Protein 6FMG (pdb70)

Secondary structure (DSSP, 8-state):
---EEEEEEEETTHHHHHHHHHHHHH---SSEEEEEE-TT--HHHHHHHHHHHHHTS-TT-EEEEEESSTTSHHHHHHHHHHHH-TTS-EEEE-S--HHHHHHHHHHHHH-TT--HHHHHHHHHHHHHHT--EESGGG--/---EEEEEEEETTHHHHHHHHHHHHT---SSEEEEEE-TT--TTHHHHHHHHHHTTS-TT-EEEEEES-SSHHHHHHHHHHHHH-TTS-EEEE-S--HHHHHHHHHHHHH-TT--HHHHHHHHHHHHHHT--EESGGG--/---EEEEEEEETTHHHHHHHHHHHHH-S-SSEEEEEE-TT--HHHHHHHHHHHHHHS-TT-EEEEEES-SSHHHHHHHHHHHHH-TTS-EEEE-S--HHHHHHHHHHHHH-TT--HHHHHHHHHHHHHHT--EESGGG--/---EEEEEEEEBTHHHHHHHHHHHHT---SSEEEEEE-TT--HHHHHHHHHHHHHTS-TT-EEEEEES-SSHHHHHHHHHHHHT-TTS-EEEEES--HHHHHHHHHHHHHHGGG-HHHHHHHHHHHHHHT--EESGGG--

Solvent-accessible surface area: 22345 Å² total; per-residue (Å²): 245,26,28,8,0,0,0,0,0,0,14,0,76,0,0,40,4,0,60,42,0,0,53,62,14,0,20,180,38,116,59,20,59,55,2,19,21,41,95,136,50,25,77,110,72,1,50,48,64,2,52,106,4,10,78,60,12,85,87,140,4,50,0,2,1,0,0,0,36,80,68,10,40,0,12,70,24,1,31,94,1,44,55,88,45,117,110,53,41,10,0,0,0,0,0,0,0,0,0,0,0,0,6,1,4,0,27,26,31,16,20,21,71,8,19,0,108,147,4,0,63,53,0,1,111,24,0,52,65,4,2,53,0,33,24,90,148,46,32,172,231,19,28,5,0,0,0,0,0,0,26,0,62,0,0,40,5,0,58,42,0,0,35,56,64,60,29,157,47,155,71,22,60,52,4,27,48,58,93,154,57,34,140,97,66,7,50,48,67,2,54,109,3,19,83,61,16,72,88,102,3,40,0,2,1,0,0,0,3,26,6,22,42,1,13,76,40,1,31,103,3,39,58,85,61,114,178,61,105,14,0,0,0,0,0,0,0,0,16,0,0,44,28,2,3,34,29,33,123,159,61,66,79,11,16,0,100,156,5,0,55,59,0,1,116,64,0,57,68,14,4,81,0,41,41,124,134,29,52,130,221,21,30,6,0,0,1,0,0,0,20,0,78,0,0,47,6,0,55,54,0,1,44,63,25,8,33,182,33,141,65,26,88,34,5,29,24,54,103,143,40,33,64,110,93,0,44,41,80,2,46,100,7,10,76,85,17,87,85,140,2,39,0,2,1,0,0,0,22,88,66,25,26,1,17,79,24,1,34,101,2,33,56,88,52,119,111,52,121,14,0,0,0,0,0,0,0,1,1,0,0,1,11,1,3,1,23,30,23,14,19,22,50,6,16,2,60,137,4,0,60,64,0,1,116,34,0,63,70,5,1,57,1,33,30,110,145,20,48,139,172,35,31,2,0,0,1,0,0,0,16,0,78,0,0,41,5,0,57,46,0,0,31,64,68,62,27,145,54,124,49,22,59,55,4,21,23,58,96,139,40,24,72,104,73,0,51,45,65,2,50,101,3,14,82,64,12,75,82,102,0,44,0,1,1,0,0,0,0,12,6,29,27,1,12,81,22,2,31,94,2,44,56,89,53,118,113,52,115,8,0,0,0,0,0,0,0,0,14,0,0,40,27,0,4,40,20,26,133,150,68,23,99,43,10,0,67,150,5,0,62,56,0,19,115,64,0,56,63,13,3,84,1,46,25,128,129,22,52,135

Nearest PDB structures (foldseek):
  6fmg-assembly2_C  TM=9.860E-01  e=4.232E-26  Streptococcus pneumoniae
  2jzo-assembly1_A  TM=9.389E-01  e=7.891E-11  Escherichia coli
  2jzn-assembly1_B  TM=9.389E-01  e=7.891E-11  Escherichia coli
  3ipr-assembly1_A  TM=9.251E-01  e=2.396E-09  Enterococcus faecalis
  3lfh-assembly1_B  TM=9.115E-01  e=9.119E-10  Caldanaerobacter subterraneus subsp. tengcongensis MB4

Sequence (560 aa):
MGSIGIIIASHGEFAAGIHQSGSMIFGEQEKVQVVTFMPNEGPDDLYAKFNNAVAAFDAEDEVLVLADLWSGSPFNQASRVMGENPERKFAIITGLNLPMLIQAYTERLMDAAAGVEKVAANIIKEAKDGIKALPEELNPMGSIGIIIASHGEFAAGIHQSGSMIFGEQEKVQVVTFMPNEGPDDLYAKFNNAVAAFDAEDEVLVLADLWSGSPFNQASRVMGENPERKFAIITGLNLPMLIQAYTERLMDAAAGVEKVAANIIKEAKDGIKALPEELNPMGSIGIIIASHGEFAAGIHQSGSMIFGEQEKVQVVTFMPNEGPDDLYAKFNNAVAAFDAEDEVLVLADLWSGSPFNQASRVMGENPERKFAIITGLNLPMLIQAYTERLMDAAAGVEKVAANIIKEAKDGIKALPEELNPMGSIGIIIASHGEFAAGIHQSGSMIFGEQEKVQVVTFMPNEGPDDLYAKFNNAVAAFDAEDEVLVLADLWSGSPFNQASRVMGENPERKFAIITGLNLPMLIQAYTERLMDAAAGVEKVAANIIKEAKDGIKALPEELNP

Radius of gyration: 25.18 Å; Cα contacts (8 Å, |Δi|>4): 1186; chains: 4; bounding box: 66×46×76 Å

Foldseek 3Di:
DAFEAEEEEEEACVSVVLVVVCCVPPNDDPRYHYQYDYPPDDLVVRLVSVVVSVVVGDPQYAYEYEYADPPDSNNVSLVVVCVVCVVHHYDYDYNDDNQLVVQVRVVCVVDRVQHPVRSVVVSVVRSVVVDADPVNVVDD/DAFEAEEEEEEPCVSVVLVVVCCVPPNDDPRYHYQYDYDDDDDCVRLVSVVVSVVSGDPQYAYEYEYAACDDDNNVSLVVVCVVCVVHHYDYDYNDDNQLVVQVRVVCVVPRPDHCVVSVVVSVVRSVVVDADPPRVVDD/DAFEAEEEEEEPCVSVVLVVVVCVPVNDDPRYHYQYDYDVDDLVVSLVVLVVSVVVGDPQYAYEYEYADPDDSNNVSLVVVCVVCVVHHYDYHYNDDNQLVVQVVVVCVVDRPDHCVRSVVVSVVSSVVVDADPPNVVGD/DDAEAEEEEEEACVSVVLVVVCCVVPNDDPRYHYQYDYPVDDLVVSLVSLVVSVVVDDPQHAYEYEYAACDDRRNVSNVVVCVVCVVHHYDYHYNDDNQLVVQVRVCRVVPRVVDPVVSVVVSVVRSVVPDADPPRVVDD

B-factor: mean 32.13, std 11.95, range [14.44, 135.3]

Structure (mmCIF, N/CA/C/O backbone):
data_6FMG
#
_entry.id   6FMG
#
_cell.length_a   138.528
_cell.length_b   138.528
_cell.length_c   69.767
_cell.angle_alpha   90.000
_cell.angle_beta   90.000
_cell.angle_gamma   120.000
#
_symmetry.space_group_name_H-M   'P 63'
#
loop_
_entity.id
_entity.type
_entity.pdbx_description
1 polymer 'PTS system mannose-specific transporter subunit IIAB'
2 water water
#
loop_
_atom_site.group_PDB
_atom_site.id
_atom_site.type_symbol
_atom_site.label_atom_id
_atom_site.label_alt_id
_atom_site.label_comp_id
_atom_site.label_asym_id
_atom_site.label_entity_id
_atom_site.label_seq_id
_atom_site.pdbx_PDB_ins_code
_atom_site.Cartn_x
_atom_site.Cartn_y
_atom_site.Cartn_z
_atom_site.occupancy
_atom_site.B_iso_or_equiv
_atom_site.auth_seq_id
_atom_site.auth_comp_id
_atom_site.auth_asym_id
_atom_site.auth_atom_id
_atom_site.pdbx_PDB_model_num
ATOM 1 N N . MET A 1 1 ? 127.871 182.423 -17.683 1.00 67.53 0 MET A N 1
ATOM 2 C CA . MET A 1 1 ? 129.002 183.237 -17.136 1.00 65.73 0 MET A CA 1
ATOM 3 C C . MET A 1 1 ? 129.593 182.580 -15.877 1.00 60.22 0 MET A C 1
ATOM 4 O O . MET A 1 1 ? 129.052 181.603 -15.347 1.00 57.20 0 MET A O 1
ATOM 20 N N . GLY A 1 2 ? 130.712 183.118 -15.405 1.00 55.90 1 GLY A N 1
ATOM 21 C CA . GLY A 1 2 ? 131.340 182.589 -14.216 1.00 49.79 1 GLY A CA 1
ATOM 22 C C . GLY A 1 2 ? 130.795 183.224 -12.944 1.00 41.41 1 GLY A C 1
ATOM 23 O O . GLY A 1 2 ? 130.221 184.314 -12.975 1.00 40.79 1 GLY A O 1
ATOM 27 N N . SER A 1 3 ? 130.974 182.506 -11.829 1.00 41.17 2 SER A N 1
ATOM 28 C CA . SER A 1 3 ? 130.686 183.009 -10.485 1.00 34.30 2 SER A CA 1
ATOM 29 C C . SER A 1 3 ? 131.901 182.719 -9.591 1.00 30.60 2 SER A C 1
ATOM 30 O O . SER A 1 3 ? 132.931 182.205 -10.052 1.00 31.08 2 SER A O 1
ATOM 38 N N . ILE A 1 4 ? 131.801 183.059 -8.304 1.00 27.40 3 ILE A N 1
ATOM 39 C CA . ILE A 1 4 ? 132.935 182.918 -7.379 1.00 26.54 3 ILE A CA 1
ATOM 40 C C . ILE A 1 4 ? 132.897 181.552 -6.697 1.00 27.68 3 ILE A C 1
ATOM 41 O O . ILE A 1 4 ? 131.911 181.197 -6.039 1.00 25.06 3 ILE A O 1
ATOM 57 N N . GLY A 1 5 ? 133.983 180.786 -6.833 1.00 23.01 4 GLY A N 1
ATOM 58 C CA . GLY A 1 5 ? 134.206 179.620 -5.983 1.00 23.09 4 GLY A CA 1
ATOM 59 C C . GLY A 1 5 ? 135.051 180.004 -4.774 1.00 22.63 4 GLY A C 1
ATOM 60 O O . GLY A 1 5 ? 136.065 180.691 -4.914 1.00 22.45 4 GLY A O 1
ATOM 64 N N . ILE A 1 6 ? 134.614 179.579 -3.583 1.00 21.50 5 ILE A N 1
ATOM 65 C CA . ILE A 1 6 ? 135.268 179.922 -2.303 1.00 22.54 5 ILE A CA 1
ATOM 66 C C . ILE A 1 6 ? 136.092 178.729 -1.821 1.00 22.38 5 ILE A C 1
ATOM 67 O O . ILE A 1 6 ? 135.590 177.605 -1.748 1.00 23.06 5 ILE A O 1
ATOM 83 N N . ILE A 1 7 ? 137.353 178.970 -1.453 1.00 22.13 6 ILE A N 1
ATOM 84 C CA . ILE A 1 7 ? 138.165 177.979 -0.747 1.00 21.75 6 ILE A CA 1
ATOM 85 C C . ILE A 1 7 ? 138.426 178.490 0.667 1.00 21.71 6 ILE A C 1
ATOM 86 O O . ILE A 1 7 ? 139.012 179.569 0.843 1.00 22.94 6 ILE A O 1
ATOM 102 N N . ILE A 1 8 ? 137.992 177.716 1.659 1.00 21.45 7 ILE A N 1
ATOM 103 C CA . ILE A 1 8 ? 138.280 177.979 3.074 1.00 23.57 7 ILE A CA 1
ATOM 104 C C . ILE A 1 8 ? 139.509 177.163 3.461 1.00 20.80 7 ILE A C 1
ATOM 105 O O . ILE A 1 8 ? 139.486 175.932 3.360 1.00 21.81 7 ILE A O 1
ATOM 121 N N . ALA A 1 9 ? 140.556 177.830 3.983 1.00 23.48 8 ALA A N 1
ATOM 122 C CA . ALA A 1 9 ? 141.864 177.188 4.164 1.00 24.31 8 ALA A CA 1
ATOM 123 C C . ALA A 1 9 ? 142.466 177.502 5.527 1.00 21.80 8 ALA A C 1
ATOM 124 O O . ALA A 1 9 ? 142.500 178.667 5.947 1.00 23.83 8 ALA A O 1
ATOM 131 N N . SER A 1 10 ? 143.004 176.470 6.185 1.00 22.37 9 SER A N 1
ATOM 132 C CA . SER A 1 10 ? 143.535 176.640 7.533 1.00 23.36 9 SER A CA 1
ATOM 133 C C . SER A 1 10 ? 144.577 175.573 7.885 1.00 25.60 9 SER A C 1
ATOM 134 O O . SER A 1 10 ? 144.580 174.462 7.348 1.00 23.02 9 SER A O 1
ATOM 142 N N . HIS A 1 11 ? 145.395 175.918 8.877 1.00 25.54 10 HIS A N 1
ATOM 143 C CA . HIS A 1 11 ? 146.058 174.914 9.703 1.00 27.69 10 HIS A CA 1
ATOM 144 C C . HIS A 1 11 ? 145.014 174.122 10.472 1.00 25.24 10 HIS A C 1
ATOM 145 O O . HIS A 1 11 ? 144.120 174.703 11.095 1.00 26.71 10 HIS A O 1
ATOM 159 N N . GLY A 1 12 ? 145.135 172.796 10.454 1.00 30.58 11 GLY A N 1
ATOM 160 C CA . GLY A 1 12 ? 144.228 171.982 11.230 1.00 30.91 11 GLY A CA 1
ATOM 161 C C . GLY A 1 12 ? 142.780 172.066 10.746 1.00 26.58 11 GLY A C 1
ATOM 162 O O . GLY A 1 12 ? 142.485 172.507 9.637 1.00 26.68 11 GLY A O 1
ATOM 166 N N . GLU A 1 13 ? 141.870 171.661 11.618 1.00 27.86 12 GLU A N 1
ATOM 167 C CA . GLU A 1 13 ? 140.472 171.474 11.232 1.00 30.00 12 GLU A CA 1
ATOM 168 C C . GLU A 1 13 ? 139.633 172.753 11.312 1.00 28.49 12 GLU A C 1
ATOM 169 O O . GLU A 1 13 ? 138.427 172.686 11.058 1.00 27.99 12 GLU A O 1
ATOM 181 N N . PHE A 1 14 ? 140.226 173.885 11.697 1.00 24.94 13 PHE A N 1
ATOM 182 C CA . PHE A 1 14 ? 139.539 175.183 11.718 1.00 23.12 13 PHE A CA 1
ATOM 183 C C . PHE A 1 14 ? 138.626 175.335 10.494 1.00 22.79 13 PHE A C 1
ATOM 184 O O . PHE A 1 14 ? 137.416 175.550 10.646 1.00 23.70 13 PHE A O 1
ATOM 201 N N . ALA A 1 15 ? 139.162 175.133 9.279 1.00 19.78 14 ALA A N 1
ATOM 202 C CA . ALA A 1 15 ? 138.400 175.432 8.064 1.00 21.81 14 ALA A CA 1
ATOM 203 C C . ALA A 1 15 ? 137.157 174.559 7.942 1.00 25.94 14 ALA A C 1
ATOM 204 O O . ALA A 1 15 ? 136.107 175.037 7.508 1.00 21.91 14 ALA A O 1
ATOM 211 N N . ALA A 1 16 ? 137.245 173.284 8.333 1.00 25.19 15 ALA A N 1
ATOM 212 C CA . ALA A 1 16 ? 136.072 172.413 8.291 1.00 24.66 15 ALA A CA 1
ATOM 213 C C . ALA A 1 16 ? 135.047 172.822 9.346 1.00 25.42 15 ALA A C 1
ATOM 214 O O . ALA A 1 16 ? 133.828 172.770 9.113 1.00 23.68 15 ALA A O 1
ATOM 221 N N . GLY A 1 17 ? 135.524 173.234 10.514 1.00 22.36 16 GLY A N 1
ATOM 222 C CA . GLY A 1 17 ? 134.620 173.631 11.577 1.00 25.33 16 GLY A CA 1
ATOM 223 C C . GLY A 1 17 ? 133.846 174.902 11.262 1.00 25.57 16 GLY A C 1
ATOM 224 O O . GLY A 1 17 ? 132.647 174.988 11.540 1.00 24.68 16 GLY A O 1
ATOM 228 N N . ILE A 1 18 ? 134.507 175.910 10.690 1.00 23.32 17 ILE A N 1
ATOM 229 C CA . ILE A 1 18 ? 133.778 177.150 10.378 1.00 22.70 17 ILE A CA 1
ATOM 230 C C . ILE A 1 18 ? 132.897 176.961 9.157 1.00 20.91 17 ILE A C 1
ATOM 231 O O . ILE A 1 18 ? 131.865 177.635 9.011 1.00 20.34 17 ILE A O 1
ATOM 247 N N . HIS A 1 19 ? 133.252 176.031 8.273 1.00 21.27 18 HIS A N 1
ATOM 248 C CA . HIS A 1 19 ? 132.311 175.636 7.233 1.00 22.97 18 HIS A CA 1
ATOM 249 C C . HIS A 1 19 ? 131.014 175.112 7.847 1.00 23.63 18 HIS A C 1
ATOM 250 O O . HIS A 1 19 ? 129.915 175.431 7.367 1.00 23.62 18 HIS A O 1
ATOM 264 N N . GLN A 1 20 ? 131.119 174.324 8.924 1.00 24.68 19 GLN A N 1
ATOM 265 C CA . GLN A 1 20 ? 129.914 173.846 9.599 1.00 27.15 19 GLN A CA 1
ATOM 266 C C . GLN A 1 20 ? 129.145 174.991 10.239 1.00 27.33 19 GLN A C 1
ATOM 267 O O . GLN A 1 20 ? 127.910 175.010 10.178 1.00 25.31 19 GLN A O 1
ATOM 281 N N . SER A 1 21 ? 129.840 175.928 10.900 1.00 21.58 20 SER A N 1
ATOM 282 C CA . SER A 1 21 ? 129.183 177.118 11.434 1.00 20.07 20 SER A CA 1
ATOM 283 C C . SER A 1 21 ? 128.375 177.823 10.349 1.00 25.27 20 SER A C 1
ATOM 284 O O . SER A 1 21 ? 127.239 178.253 10.573 1.00 21.62 20 SER A O 1
ATOM 292 N N . GLY A 1 22 ? 128.990 178.017 9.186 1.00 19.46 21 GLY A N 1
ATOM 293 C CA . GLY A 1 22 ? 128.305 178.654 8.078 1.00 22.85 21 GLY A CA 1
ATOM 294 C C . GLY A 1 22 ? 127.058 177.907 7.637 1.00 23.89 21 GLY A C 1
ATOM 295 O O . GLY A 1 22 ? 126.051 178.525 7.281 1.00 22.21 21 GLY A O 1
ATOM 299 N N . SER A 1 23 ? 127.102 176.573 7.634 1.00 22.01 22 SER A N 1
ATOM 300 C CA . SER A 1 23 ? 125.926 175.830 7.176 1.00 22.89 22 SER A CA 1
ATOM 301 C C . SER A 1 23 ? 124.772 175.896 8.194 1.00 26.01 22 SER A C 1
ATOM 302 O O . SER A 1 23 ? 123.601 175.813 7.806 1.00 25.47 22 SER A O 1
ATOM 310 N N . MET A 1 24 ? 125.076 176.090 9.476 1.00 24.15 23 MET A N 1
ATOM 311 C CA . MET A 1 24 ? 124.047 176.247 10.511 1.00 27.68 23 MET A CA 1
ATOM 312 C C . MET A 1 24 ? 123.320 177.590 10.413 1.00 34.79 23 MET A C 1
ATOM 313 O O . MET A 1 24 ? 122.188 177.708 10.904 1.00 31.51 23 MET A O 1
ATOM 327 N N . ILE A 1 25 ? 123.955 178.592 9.809 1.00 26.86 24 ILE A N 1
ATOM 328 C CA . ILE A 1 25 ? 123.419 179.946 9.740 1.00 27.87 24 ILE A CA 1
ATOM 329 C C . ILE A 1 25 ? 122.982 180.338 8.335 1.00 31.38 24 ILE A C 1
ATOM 330 O O . ILE A 1 25 ? 122.143 181.230 8.193 1.00 36.62 24 ILE A O 1
ATOM 346 N N . PHE A 1 26 ? 123.555 179.731 7.294 1.00 27.38 25 PHE A N 1
ATOM 347 C CA . PHE A 1 26 ? 123.390 180.163 5.911 1.00 31.19 25 PHE A CA 1
ATOM 348 C C . PHE A 1 26 ? 123.078 178.992 4.988 1.00 29.63 25 PHE A C 1
ATOM 349 O O . PHE A 1 26 ? 123.251 179.101 3.771 1.00 33.39 25 PHE A O 1
ATOM 366 N N . GLY A 1 27 ? 122.675 177.856 5.535 1.00 28.46 26 GLY A N 1
ATOM 367 C CA . GLY A 1 27 ? 122.280 176.762 4.686 1.00 26.22 26 GLY A CA 1
ATOM 368 C C . GLY A 1 27 ? 123.418 176.164 3.869 1.00 31.38 26 GLY A C 1
ATOM 369 O O . GLY A 1 27 ? 124.604 176.405 4.103 1.00 31.24 26 GLY A O 1
ATOM 373 N N . GLU A 1 28 ? 123.033 175.363 2.883 1.00 28.31 27 GLU A N 1
ATOM 374 C CA . GLU A 1 28 ? 124.001 174.764 1.969 1.00 31.88 27 GLU A CA 1
ATOM 375 C C . GLU A 1 28 ? 124.449 175.776 0.918 1.00 30.38 27 GLU A C 1
ATOM 376 O O . GLU A 1 28 ? 123.625 176.452 0.289 1.00 29.25 27 GLU A O 1
ATOM 388 N N . GLN A 1 29 ? 125.761 175.874 0.721 1.00 24.22 28 GLN A N 1
ATOM 389 C CA . GLN A 1 29 ? 126.353 176.818 -0.212 1.00 26.30 28 GLN A CA 1
ATOM 390 C C . GLN A 1 29 ? 127.075 176.035 -1.293 1.00 24.85 28 GLN A C 1
ATOM 391 O O . GLN A 1 29 ? 127.857 175.126 -0.987 1.00 24.66 28 GLN A O 1
ATOM 405 N N . GLU A 1 30 ? 126.790 176.376 -2.549 1.00 22.03 29 GLU A N 1
ATOM 406 C CA . GLU A 1 30 ? 127.438 175.759 -3.699 1.00 26.61 29 GLU A CA 1
ATOM 407 C C . GLU A 1 30 ? 128.854 176.326 -3.886 1.00 26.53 29 GLU A C 1
ATOM 408 O O . GLU A 1 30 ? 129.162 177.453 -3.484 1.00 26.10 29 GLU A O 1
ATOM 420 N N . LYS A 1 31 ? 129.710 175.546 -4.552 1.00 24.67 30 LYS A N 1
ATOM 421 C CA . LYS A 1 31 ? 131.050 176.011 -4.947 1.00 27.93 30 LYS A CA 1
ATOM 422 C C . LYS A 1 31 ? 131.828 176.551 -3.737 1.00 22.41 30 LYS A C 1
ATOM 423 O O . LYS A 1 31 ? 132.358 177.661 -3.743 1.00 23.55 30 LYS A O 1
ATOM 442 N N . VAL A 1 32 ? 131.901 175.731 -2.702 1.00 21.09 31 VAL A N 1
ATOM 443 C CA . VAL A 1 32 ? 132.738 175.988 -1.524 1.00 23.47 31 VAL A CA 1
ATOM 444 C C . VAL A 1 32 ? 133.567 174.735 -1.271 1.00 29.05 31 VAL A C 1
ATOM 445 O O . VAL A 1 32 ? 133.003 173.646 -1.109 1.00 26.88 31 VAL A O 1
ATOM 458 N N . GLN A 1 33 ? 134.897 174.893 -1.245 1.00 25.70 32 GLN A N 1
ATOM 459 C CA . GLN A 1 33 ? 135.850 173.820 -0.969 1.00 27.82 32 GLN A CA 1
ATOM 460 C C . GLN A 1 33 ? 136.573 174.089 0.343 1.00 23.82 32 GLN A C 1
ATOM 461 O O . GLN A 1 33 ? 136.854 175.242 0.671 1.00 26.39 32 GLN A O 1
ATOM 475 N N . VAL A 1 34 ? 136.877 173.024 1.086 1.00 26.19 33 VAL A N 1
ATOM 476 C CA . VAL A 1 34 ? 137.591 173.111 2.358 1.00 25.56 33 VAL A CA 1
ATOM 477 C C . VAL A 1 34 ? 138.987 172.510 2.191 1.00 29.25 33 VAL A C 1
ATOM 478 O O . VAL A 1 34 ? 139.133 171.395 1.674 1.00 26.31 33 VAL A O 1
ATOM 491 N N . VAL A 1 35 ? 140.006 173.248 2.633 1.00 26.10 34 VAL A N 1
ATOM 492 C CA . VAL A 1 35 ? 141.408 172.815 2.594 1.00 26.86 34 VAL A CA 1
ATOM 493 C C . VAL A 1 35 ? 141.947 172.913 4.018 1.00 27.90 34 VAL A C 1
ATOM 494 O O . VAL A 1 35 ? 142.070 174.014 4.579 1.00 23.68 34 VAL A O 1
ATOM 507 N N . THR A 1 36 ? 142.241 171.764 4.613 1.00 25.00 35 THR A N 1
ATOM 508 C CA . THR A 1 36 ? 142.876 171.696 5.920 1.00 25.34 35 THR A CA 1
ATOM 509 C C . THR A 1 36 ? 144.317 171.217 5.772 1.00 28.25 35 THR A C 1
ATOM 510 O O . THR A 1 36 ? 144.659 170.491 4.836 1.00 32.97 35 THR A O 1
ATOM 521 N N . PHE A 1 37 ? 145.159 171.644 6.706 1.00 32.37 36 PHE A N 1
ATOM 522 C CA . PHE A 1 37 ? 146.587 171.330 6.692 1.00 36.21 36 PHE A CA 1
ATOM 523 C C . PHE A 1 37 ? 146.893 170.712 8.052 1.00 32.52 36 PHE A C 1
ATOM 524 O O . PHE A 1 37 ? 146.968 171.416 9.068 1.00 31.93 36 PHE A O 1
ATOM 541 N N . MET A 1 38 ? 147.049 169.402 8.072 1.00 37.21 37 MET A N 1
ATOM 542 C CA . MET A 1 38 ? 147.063 168.643 9.315 1.00 38.18 37 MET A CA 1
ATOM 543 C C . MET A 1 38 ? 148.493 168.392 9.804 1.00 46.29 37 MET A C 1
ATOM 544 O O . MET A 1 38 ? 149.454 168.464 9.027 1.00 44.68 37 MET A O 1
ATOM 558 N N . PRO A 1 39 ? 148.672 168.101 11.099 1.00 46.93 38 PRO A N 1
ATOM 559 C CA . PRO A 1 39 ? 150.040 167.916 11.628 1.00 50.39 38 PRO A CA 1
ATOM 560 C C . PRO A 1 39 ? 150.899 166.929 10.848 1.00 52.54 38 PRO A C 1
ATOM 561 O O . PRO A 1 39 ? 152.130 167.083 10.847 1.00 53.75 38 PRO A O 1
ATOM 572 N N . ASN A 1 40 ? 150.310 165.927 10.185 1.00 50.99 39 ASN A N 1
ATOM 573 C CA . ASN A 1 40 ? 151.106 164.932 9.461 1.00 55.12 39 ASN A CA 1
ATOM 574 C C . ASN A 1 40 ? 151.021 165.097 7.945 1.00 60.88 39 ASN A C 1
ATOM 575 O O . ASN A 1 40 ? 150.817 164.114 7.217 1.00 59.18 39 ASN A O 1
ATOM 586 N N . GLU A 1 41 ? 151.212 166.328 7.463 1.00 54.58 40 GLU A N 1
ATOM 587 C CA . GLU A 1 41 ? 151.175 166.646 6.043 1.00 46.52 40 GLU A CA 1
ATOM 588 C C . GLU A 1 41 ? 152.253 167.678 5.753 1.00 43.95 40 GLU A C 1
ATOM 589 O O . GLU A 1 41 ? 152.642 168.455 6.628 1.00 48.91 40 GLU A O 1
ATOM 601 N N . GLY A 1 42 ? 152.709 167.702 4.499 1.00 45.58 41 GLY A N 1
ATOM 602 C CA . GLY A 1 42 ? 153.693 168.666 4.068 1.00 44.22 41 GLY A CA 1
ATOM 603 C C . GLY A 1 42 ? 153.199 169.574 2.961 1.00 45.29 41 GLY A C 1
ATOM 604 O O . GLY A 1 42 ? 152.069 169.440 2.467 1.00 38.24 41 GLY A O 1
ATOM 608 N N . PRO A 1 43 ? 154.059 170.521 2.550 1.00 42.48 42 PRO A N 1
ATOM 609 C CA . PRO A 1 43 ? 153.648 171.543 1.560 1.00 44.35 42 PRO A CA 1
ATOM 610 C C . PRO A 1 43 ? 153.192 170.986 0.223 1.00 42.14 42 PRO A C 1
ATOM 611 O O . PRO A 1 43 ? 152.363 171.614 -0.453 1.00 36.50 42 PRO A O 1
ATOM 622 N N . ASP A 1 44 ? 153.744 169.852 -0.208 1.00 45.11 43 ASP A N 1
ATOM 623 C CA . ASP A 1 44 ? 153.368 169.297 -1.501 1.00 42.09 43 ASP A CA 1
ATOM 624 C C . ASP A 1 44 ? 151.982 168.667 -1.440 1.00 38.58 43 ASP A C 1
ATOM 625 O O . ASP A 1 44 ? 151.213 168.775 -2.399 1.00 40.98 43 ASP A O 1
ATOM 634 N N . ASP A 1 45 ? 151.660 168.004 -0.326 1.00 36.89 44 ASP A N 1
ATOM 635 C CA . ASP A 1 45 ? 150.290 167.577 -0.058 1.00 41.08 44 ASP A CA 1
ATOM 636 C C . ASP A 1 45 ? 149.334 168.758 -0.134 1.00 42.95 44 ASP A C 1
ATOM 637 O O . ASP A 1 45 ? 148.259 168.667 -0.734 1.00 36.10 44 ASP A O 1
ATOM 646 N N . LEU A 1 46 ? 149.714 169.871 0.494 1.00 38.66 45 LEU A N 1
ATOM 647 C CA . LEU A 1 46 ? 148.850 171.046 0.568 1.00 35.83 45 LEU A CA 1
ATOM 648 C C . LEU A 1 46 ? 148.624 171.648 -0.807 1.00 35.31 45 LEU A C 1
ATOM 649 O O . LEU A 1 46 ? 147.491 171.990 -1.170 1.00 31.81 45 LEU A O 1
ATOM 665 N N . TYR A 1 47 ? 149.707 171.798 -1.581 1.00 32.79 46 TYR A N 1
ATOM 666 C CA . TYR A 1 47 ? 149.636 172.276 -2.956 1.00 31.15 46 TYR A CA 1
ATOM 667 C C . TYR A 1 47 ? 148.656 171.456 -3.784 1.00 32.44 46 TYR A C 1
ATOM 668 O O . TYR A 1 47 ? 147.907 172.010 -4.600 1.00 31.99 46 TYR A O 1
ATOM 686 N N . ALA A 1 48 ? 148.652 170.133 -3.592 1.00 36.67 47 ALA A N 1
ATOM 687 C CA . ALA A 1 48 ? 147.722 169.279 -4.332 1.00 38.77 47 ALA A CA 1
ATOM 688 C C . ALA A 1 48 ? 146.278 169.529 -3.901 1.00 34.72 47 ALA A C 1
ATOM 689 O O . ALA A 1 48 ? 145.365 169.507 -4.734 1.00 36.14 47 ALA A O 1
ATOM 696 N N . LYS A 1 49 ? 146.052 169.740 -2.603 1.00 36.01 48 LYS A N 1
ATOM 697 C CA . LYS A 1 49 ? 144.701 170.042 -2.134 1.00 33.19 48 LYS A CA 1
ATOM 698 C C . LYS A 1 49 ? 144.173 171.314 -2.783 1.00 31.49 48 LYS A C 1
ATOM 699 O O . LYS A 1 49 ? 142.999 171.372 -3.158 1.00 32.94 48 LYS A O 1
ATOM 718 N N . PHE A 1 50 ? 145.022 172.350 -2.922 1.00 29.01 49 PHE A N 1
ATOM 719 C CA . PHE A 1 50 ? 144.579 173.590 -3.564 1.00 27.43 49 PHE A CA 1
ATOM 720 C C . PHE A 1 50 ? 144.287 173.380 -5.047 1.00 35.20 49 PHE A C 1
ATOM 721 O O . PHE A 1 50 ? 143.297 173.906 -5.578 1.00 30.18 49 PHE A O 1
ATOM 738 N N . ASN A 1 51 ? 145.128 172.614 -5.742 1.00 32.83 50 ASN A N 1
ATOM 739 C CA . ASN A 1 51 ? 144.877 172.370 -7.154 1.00 32.47 50 ASN A CA 1
ATOM 740 C C . ASN A 1 51 ? 143.595 171.562 -7.347 1.00 27.11 50 ASN A C 1
ATOM 741 O O . ASN A 1 51 ? 142.809 171.843 -8.254 1.00 31.77 50 ASN A O 1
ATOM 752 N N . ASN A 1 52 ? 143.350 170.583 -6.482 1.00 31.08 51 ASN A N 1
ATOM 753 C CA . ASN A 1 52 ? 142.118 169.807 -6.574 1.00 34.36 51 ASN A CA 1
ATOM 754 C C . ASN A 1 52 ? 140.900 170.674 -6.260 1.00 35.87 51 ASN A C 1
ATOM 755 O O . ASN A 1 52 ? 139.862 170.567 -6.924 1.00 32.30 51 ASN A O 1
ATOM 766 N N . ALA A 1 53 ? 141.006 171.540 -5.253 1.00 32.31 52 ALA A N 1
ATOM 767 C CA . ALA A 1 53 ? 139.881 172.410 -4.927 1.00 31.54 52 ALA A CA 1
ATOM 768 C C . ALA A 1 53 ? 139.544 173.324 -6.097 1.00 29.52 52 ALA A C 1
ATOM 769 O O . ALA A 1 53 ? 138.367 173.495 -6.441 1.00 31.07 52 ALA A O 1
ATOM 776 N N . VAL A 1 54 ? 140.562 173.909 -6.740 1.00 30.70 53 VAL A N 1
ATOM 777 C CA . VAL A 1 54 ? 140.313 174.779 -7.888 1.00 29.23 53 VAL A CA 1
ATOM 778 C C . VAL A 1 54 ? 139.695 173.994 -9.036 1.00 33.44 53 VAL A C 1
ATOM 779 O O . VAL A 1 54 ? 138.881 174.537 -9.790 1.00 32.05 53 VAL A O 1
ATOM 792 N N . ALA A 1 55 ? 140.071 172.721 -9.194 1.00 34.42 54 ALA A N 1
ATOM 793 C CA . ALA A 1 55 ? 139.533 171.900 -10.278 1.00 36.45 54 ALA A CA 1
ATOM 794 C C . ALA A 1 55 ? 138.066 171.542 -10.058 1.00 38.59 54 ALA A C 1
ATOM 795 O O . ALA A 1 55 ? 137.383 171.145 -11.012 1.00 41.98 54 ALA A O 1
ATOM 802 N N . ALA A 1 56 ? 137.574 171.658 -8.824 1.00 36.30 55 ALA A N 1
ATOM 803 C CA . ALA A 1 56 ? 136.166 171.395 -8.563 1.00 37.04 55 ALA A CA 1
ATOM 804 C C . ALA A 1 56 ? 135.258 172.498 -9.095 1.00 35.69 55 ALA A C 1
ATOM 805 O O . ALA A 1 56 ? 134.053 172.270 -9.223 1.00 38.69 55 ALA A O 1
ATOM 812 N N . PHE A 1 57 ? 135.796 173.675 -9.405 1.00 30.69 56 PHE A N 1
ATOM 813 C CA . PHE A 1 57 ? 134.994 174.758 -9.946 1.00 30.79 56 PHE A CA 1
ATOM 814 C C . PHE A 1 57 ? 134.978 174.656 -11.473 1.00 35.15 56 PHE A C 1
ATOM 815 O O . PHE A 1 57 ? 135.682 173.844 -12.072 1.00 38.28 56 PHE A O 1
ATOM 832 N N . ASP A 1 58 ? 134.170 175.499 -12.099 1.00 37.98 57 ASP A N 1
ATOM 833 C CA . ASP A 1 58 ? 134.156 175.594 -13.552 1.00 43.69 57 ASP A CA 1
ATOM 834 C C . ASP A 1 58 ? 135.302 176.470 -14.040 1.00 42.09 57 ASP A C 1
ATOM 835 O O . ASP A 1 58 ? 135.812 177.334 -13.326 1.00 37.23 57 ASP A O 1
ATOM 844 N N . ALA A 1 59 ? 135.689 176.249 -15.298 1.00 43.54 58 ALA A N 1
ATOM 845 C CA . ALA A 1 59 ? 136.860 176.920 -15.849 1.00 37.01 58 ALA A CA 1
ATOM 846 C C . ALA A 1 59 ? 136.710 178.431 -15.844 1.00 40.94 58 ALA A C 1
ATOM 847 O O . ALA A 1 59 ? 137.704 179.153 -15.701 1.00 39.16 58 ALA A O 1
ATOM 854 N N . GLU A 1 60 ? 135.493 178.941 -15.985 1.00 36.88 59 GLU A N 1
ATOM 855 C CA . GLU A 1 60 ? 135.316 180.383 -15.994 1.00 41.00 59 GLU A CA 1
ATOM 856 C C . GLU A 1 60 ? 135.130 180.980 -14.597 1.00 34.49 59 GLU A C 1
ATOM 857 O O . GLU A 1 60 ? 135.025 182.199 -14.484 1.00 34.88 59 GLU A O 1
ATOM 869 N N . ASP A 1 61 ? 135.097 180.169 -13.543 1.00 32.91 60 ASP A N 1
ATOM 870 C CA . ASP A 1 61 ? 134.848 180.707 -12.211 1.00 29.23 60 ASP A CA 1
ATOM 871 C C . ASP A 1 61 ? 136.077 181.455 -11.688 1.00 34.35 60 ASP A C 1
ATOM 872 O O . ASP A 1 61 ? 137.218 181.116 -12.004 1.00 33.81 60 ASP A O 1
ATOM 881 N N . GLU A 1 62 ? 135.836 182.487 -10.885 1.00 31.24 61 GLU A N 1
ATOM 882 C CA . GLU A 1 62 ? 136.900 183.159 -10.151 1.00 30.41 61 GLU A CA 1
ATOM 883 C C . GLU A 1 62 ? 137.051 182.490 -8.782 1.00 29.93 61 GLU A C 1
ATOM 884 O O . GLU A 1 62 ? 136.131 181.821 -8.298 1.00 29.58 61 GLU A O 1
ATOM 896 N N . VAL A 1 63 ? 138.232 182.645 -8.163 1.00 26.74 62 VAL A N 1
ATOM 897 C CA . VAL A 1 63 ? 138.570 181.926 -6.937 1.00 25.01 62 VAL A CA 1
ATOM 898 C C . VAL A 1 63 ? 138.836 182.942 -5.828 1.00 26.65 62 VAL A C 1
ATOM 899 O O . VAL A 1 63 ? 139.638 183.870 -6.001 1.00 24.64 62 VAL A O 1
ATOM 912 N N . LEU A 1 64 ? 138.149 182.766 -4.691 1.00 22.36 63 LEU A N 1
ATOM 913 C CA . LEU A 1 64 ? 138.334 183.572 -3.486 1.00 20.99 63 LEU A CA 1
ATOM 914 C C . LEU A 1 64 ? 138.788 182.642 -2.371 1.00 20.79 63 LEU A C 1
ATOM 915 O O . LEU A 1 64 ? 138.039 181.752 -1.954 1.00 22.38 63 LEU A O 1
ATOM 931 N N . VAL A 1 65 ? 140.018 182.822 -1.899 1.00 22.61 64 VAL A N 1
ATOM 932 C CA . VAL A 1 65 ? 140.578 182.008 -0.824 1.00 20.81 64 VAL A CA 1
ATOM 933 C C . VAL A 1 65 ? 140.423 182.797 0.466 1.00 21.29 64 VAL A C 1
ATOM 934 O O . VAL A 1 65 ? 140.901 183.930 0.559 1.00 20.75 64 VAL A O 1
ATOM 947 N N . LEU A 1 66 ? 139.769 182.203 1.459 1.00 20.00 65 LEU A N 1
ATOM 948 C CA . LEU A 1 66 ? 139.678 182.781 2.794 1.00 20.08 65 LEU A CA 1
ATOM 949 C C . LEU A 1 66 ? 140.578 181.941 3.693 1.00 20.96 65 LEU A C 1
ATOM 950 O O . LEU A 1 66 ? 140.254 180.789 4.012 1.00 21.55 65 LEU A O 1
ATOM 966 N N . ALA A 1 67 ? 141.710 182.520 4.096 1.00 21.34 66 ALA A N 1
ATOM 967 C CA . ALA A 1 67 ? 142.776 181.796 4.776 1.00 19.90 66 ALA A CA 1
ATOM 968 C C . ALA A 1 67 ? 142.916 182.200 6.237 1.00 19.23 66 ALA A C 1
ATOM 969 O O . ALA A 1 67 ? 142.626 183.334 6.618 1.00 21.19 66 ALA A O 1
ATOM 976 N N . ASP A 1 68 ? 143.438 181.282 7.061 1.00 20.01 67 ASP A N 1
ATOM 977 C CA . ASP A 1 68 ? 143.490 181.573 8.491 1.00 18.57 67 ASP A CA 1
ATOM 978 C C . ASP A 1 68 ? 144.467 182.705 8.821 1.00 19.76 67 ASP A C 1
ATOM 979 O O . ASP A 1 68 ? 144.136 183.584 9.632 1.00 20.17 67 ASP A O 1
ATOM 988 N N . LEU A 1 69 ? 145.660 182.718 8.200 1.00 22.88 68 LEU A N 1
ATOM 989 C CA . LEU A 1 69 ? 146.792 183.514 8.694 1.00 20.48 68 LEU A CA 1
ATOM 990 C C . LEU A 1 69 ? 147.700 183.985 7.562 1.00 20.22 68 LEU A C 1
ATOM 991 O O . LEU A 1 69 ? 148.163 183.178 6.743 1.00 22.56 68 LEU A O 1
ATOM 1007 N N . TRP A 1 70 ? 147.995 185.278 7.572 1.00 21.90 69 TRP A N 1
ATOM 1008 C CA . TRP A 1 70 ? 148.938 185.875 6.632 1.00 24.45 69 TRP A CA 1
ATOM 1009 C C . TRP A 1 70 ? 150.326 185.242 6.753 1.00 30.19 69 TRP A C 1
ATOM 1010 O O . TRP A 1 70 ? 150.865 185.086 7.860 1.00 23.67 69 TRP A O 1
ATOM 1031 N N . SER A 1 71 ? 150.901 184.880 5.597 1.00 26.27 70 SER A N 1
ATOM 1032 C CA . SER A 1 71 ? 152.226 184.268 5.460 1.00 31.29 70 SER A CA 1
ATOM 1033 C C . SER A 1 71 ? 152.328 182.877 6.082 1.00 31.42 70 SER A C 1
ATOM 1034 O O . SER A 1 71 ? 153.444 182.331 6.174 1.00 28.48 70 SER A O 1
ATOM 1042 N N . GLY A 1 72 ? 151.204 182.261 6.485 1.00 28.55 71 GLY A N 1
ATOM 1043 C CA . GLY A 1 72 ? 151.210 180.861 6.859 1.00 25.47 71 GLY A CA 1
ATOM 1044 C C . GLY A 1 72 ? 151.322 179.949 5.626 1.00 26.78 71 GLY A C 1
ATOM 1045 O O . GLY A 1 72 ? 151.197 180.385 4.483 1.00 27.81 71 GLY A O 1
ATOM 1049 N N . SER A 1 73 ? 151.591 178.665 5.873 1.00 26.04 72 SER A N 1
ATOM 1050 C CA . SER A 1 73 ? 151.696 177.706 4.772 1.00 30.74 72 SER A CA 1
ATOM 1051 C C . SER A 1 73 ? 150.433 177.608 3.921 1.00 31.37 72 SER A C 1
ATOM 1052 O O . SER A 1 73 ? 150.553 177.554 2.682 1.00 27.20 72 SER A O 1
ATOM 1060 N N . PRO A 1 74 ? 149.226 177.544 4.488 1.00 28.21 73 PRO A N 1
ATOM 1061 C CA . PRO A 1 74 ? 148.026 177.622 3.630 1.00 27.76 73 PRO A CA 1
ATOM 1062 C C . PRO A 1 74 ? 148.037 178.840 2.733 1.00 24.11 73 PRO A C 1
ATOM 1063 O O . PRO A 1 74 ? 147.832 178.720 1.518 1.00 27.21 73 PRO A O 1
ATOM 1074 N N . PHE A 1 75 ? 148.339 180.013 3.299 1.00 25.82 74 PHE A N 1
ATOM 1075 C CA . PHE A 1 75 ? 148.440 181.238 2.515 1.00 24.26 74 PHE A CA 1
ATOM 1076 C C . PHE A 1 75 ? 149.547 181.144 1.462 1.00 24.52 74 PHE A C 1
ATOM 1077 O O . PHE A 1 75 ? 149.371 181.602 0.327 1.00 26.14 74 PHE A O 1
ATOM 1094 N N . ASN A 1 76 ? 150.693 180.560 1.813 1.00 26.87 75 ASN A N 1
ATOM 1095 C CA . ASN A 1 76 ? 151.798 180.529 0.846 1.00 27.37 75 ASN A CA 1
ATOM 1096 C C . ASN A 1 76 ? 151.479 179.633 -0.342 1.00 26.73 75 ASN A C 1
ATOM 1097 O O . ASN A 1 76 ? 151.757 179.996 -1.496 1.00 26.54 75 ASN A O 1
ATOM 1108 N N . GLN A 1 77 ? 150.910 178.457 -0.094 1.00 26.00 76 GLN A N 1
ATOM 1109 C CA . GLN A 1 77 ? 150.559 177.591 -1.214 1.00 26.06 76 GLN A CA 1
ATOM 1110 C C . GLN A 1 77 ? 149.409 178.162 -2.031 1.00 31.58 76 GLN A C 1
ATOM 1111 O O . GLN A 1 77 ? 149.396 178.004 -3.259 1.00 29.85 76 GLN A O 1
ATOM 1125 N N . ALA A 1 78 ? 148.446 178.848 -1.393 1.00 28.42 77 ALA A N 1
ATOM 1126 C CA . ALA A 1 78 ? 147.438 179.570 -2.168 1.00 27.46 77 ALA A CA 1
ATOM 1127 C C . ALA A 1 78 ? 148.080 180.602 -3.083 1.00 26.08 77 ALA A C 1
ATOM 1128 O O . ALA A 1 78 ? 147.690 180.739 -4.250 1.00 29.55 77 ALA A O 1
ATOM 1135 N N . SER A 1 79 ? 149.046 181.371 -2.563 1.00 26.93 78 SER A N 1
ATOM 1136 C CA . SER A 1 79 ? 149.688 182.391 -3.383 1.00 26.10 78 SER A CA 1
ATOM 1137 C C . SER A 1 79 ? 150.390 181.749 -4.563 1.00 25.97 78 SER A C 1
ATOM 1138 O O . SER A 1 79 ? 150.323 182.253 -5.686 1.00 30.39 78 SER A O 1
ATOM 1146 N N . ARG A 1 80 ? 151.018 180.605 -4.329 1.00 28.09 79 ARG A N 1
ATOM 1147 C CA . ARG A 1 80 ? 151.708 179.893 -5.400 1.00 32.48 79 ARG A CA 1
ATOM 1148 C C . ARG A 1 80 ? 150.735 179.481 -6.496 1.00 34.15 79 ARG A C 1
ATOM 1149 O O . ARG A 1 80 ? 150.988 179.705 -7.688 1.00 33.25 79 ARG A O 1
ATOM 1170 N N . VAL A 1 81 ? 149.614 178.868 -6.109 1.00 33.52 80 VAL A N 1
ATOM 1171 C CA . VAL A 1 81 ? 148.621 178.440 -7.093 1.00 29.11 80 VAL A CA 1
ATOM 1172 C C . VAL A 1 81 ? 148.074 179.639 -7.849 1.00 31.10 80 VAL A C 1
ATOM 1173 O O . VAL A 1 81 ? 147.899 179.591 -9.071 1.00 36.68 80 VAL A O 1
ATOM 1186 N N . MET A 1 82 ? 147.822 180.742 -7.143 1.00 31.97 81 MET A N 1
ATOM 1187 C CA . MET A 1 82 ? 147.394 181.975 -7.799 1.00 30.16 81 MET A CA 1
ATOM 1188 C C . MET A 1 82 ? 148.384 182.403 -8.883 1.00 35.77 81 MET A C 1
ATOM 1189 O O . MET A 1 82 ? 147.987 182.755 -9.996 1.00 35.85 81 MET A O 1
ATOM 1203 N N . GLY A 1 83 ? 149.682 182.386 -8.576 1.00 36.97 82 GLY A N 1
ATOM 1204 C CA . GLY A 1 83 ? 150.668 182.810 -9.555 1.00 34.84 82 GLY A CA 1
ATOM 1205 C C . GLY A 1 83 ? 150.848 181.845 -10.708 1.00 37.68 82 GLY A C 1
ATOM 1206 O O . GLY A 1 83 ? 151.298 182.253 -11.784 1.00 43.65 82 GLY A O 1
ATOM 1210 N N . GLU A 1 84 ? 150.525 180.573 -10.501 1.00 37.23 83 GLU A N 1
ATOM 1211 C CA . GLU A 1 84 ? 150.602 179.567 -11.545 1.00 40.55 83 GLU A CA 1
ATOM 1212 C C . GLU A 1 84 ? 149.379 179.543 -12.460 1.00 48.34 83 GLU A C 1
ATOM 1213 O O . GLU A 1 84 ? 149.454 178.945 -13.542 1.00 50.08 83 GLU A O 1
ATOM 1225 N N . ASN A 1 85 ? 148.267 180.177 -12.071 1.00 42.84 84 ASN A N 1
ATOM 1226 C CA . ASN A 1 85 ? 147.049 180.238 -12.888 1.00 47.12 84 ASN A CA 1
ATOM 1227 C C . ASN A 1 85 ? 146.742 181.690 -13.208 1.00 45.26 84 ASN A C 1
ATOM 1228 O O . ASN A 1 85 ? 145.718 182.231 -12.770 1.00 42.80 84 ASN A O 1
ATOM 1239 N N . PRO A 1 86 ? 147.590 182.348 -13.996 1.00 45.12 85 PRO A N 1
ATOM 1240 C CA . PRO A 1 86 ? 147.424 183.788 -14.209 1.00 42.81 85 PRO A CA 1
ATOM 1241 C C . PRO A 1 86 ? 146.257 184.146 -15.120 1.00 39.11 85 PRO A C 1
ATOM 1242 O O . PRO A 1 86 ? 145.887 185.327 -15.177 1.00 44.69 85 PRO A O 1
ATOM 1253 N N . GLU A 1 87 ? 145.666 183.175 -15.822 1.00 45.34 86 GLU A N 1
ATOM 1254 C CA . GLU A 1 87 ? 144.468 183.414 -16.623 1.00 48.80 86 GLU A CA 1
ATOM 1255 C C . GLU A 1 87 ? 143.176 183.349 -15.804 1.00 47.77 86 GLU A C 1
ATOM 1256 O O . GLU A 1 87 ? 142.093 183.541 -16.375 1.00 48.02 86 GLU A O 1
ATOM 1260 N N . ARG A 1 88 ? 143.270 183.069 -14.497 1.00 46.52 87 ARG A N 1
ATOM 1261 C CA . ARG A 1 88 ? 142.145 183.022 -13.566 1.00 42.34 87 ARG A CA 1
ATOM 1262 C C . ARG A 1 88 ? 142.188 184.216 -12.621 1.00 39.99 87 ARG A C 1
ATOM 1263 O O . ARG A 1 88 ? 143.251 184.564 -12.104 1.00 36.63 87 ARG A O 1
ATOM 1284 N N . LYS A 1 89 ? 141.037 184.828 -12.366 1.00 33.43 88 LYS A N 1
ATOM 1285 C CA . LYS A 1 89 ? 140.983 185.888 -11.370 1.00 33.28 88 LYS A CA 1
ATOM 1286 C C . LYS A 1 89 ? 140.991 185.242 -9.986 1.00 26.73 88 LYS A C 1
ATOM 1287 O O . LYS A 1 89 ? 140.268 184.277 -9.743 1.00 29.91 88 LYS A O 1
ATOM 1291 N N . PHE A 1 90 ? 141.843 185.755 -9.093 1.00 29.71 89 PHE A N 1
ATOM 1292 C CA . PHE A 1 90 ? 142.108 185.164 -7.785 1.00 31.48 89 PHE A CA 1
ATOM 1293 C C . PHE A 1 90 ? 142.153 186.287 -6.761 1.00 27.55 89 PHE A C 1
ATOM 1294 O O . PHE A 1 90 ? 142.661 187.373 -7.061 1.00 31.52 89 PHE A O 1
ATOM 1311 N N . ALA A 1 91 ? 141.646 186.038 -5.547 1.00 29.54 90 ALA A N 1
ATOM 1312 C CA . ALA A 1 91 ? 141.967 186.906 -4.420 1.00 23.71 90 ALA A CA 1
ATOM 1313 C C . ALA A 1 91 ? 142.125 186.066 -3.161 1.00 28.02 90 ALA A C 1
ATOM 1314 O O . ALA A 1 91 ? 141.501 185.016 -3.022 1.00 24.91 90 ALA A O 1
ATOM 1321 N N . ILE A 1 92 ? 142.993 186.524 -2.262 1.00 23.44 91 ILE A N 1
ATOM 1322 C CA . ILE A 1 92 ? 143.242 185.871 -0.976 1.00 23.04 91 ILE A CA 1
ATOM 1323 C C . ILE A 1 92 ? 142.990 186.893 0.119 1.00 23.11 91 ILE A C 1
ATOM 1324 O O . ILE A 1 92 ? 143.501 188.020 0.052 1.00 21.79 91 ILE A O 1
ATOM 1340 N N . ILE A 1 93 ? 142.181 186.505 1.112 1.00 20.62 92 ILE A N 1
ATOM 1341 C CA . ILE A 1 93 ? 141.923 187.316 2.293 1.00 21.60 92 ILE A CA 1
ATOM 1342 C C . ILE A 1 93 ? 142.270 186.474 3.520 1.00 22.12 92 ILE A C 1
ATOM 1343 O O . ILE A 1 93 ? 141.818 185.333 3.635 1.00 19.40 92 ILE A O 1
ATOM 1359 N N . THR A 1 94 ? 143.120 187.009 4.402 1.00 21.61 93 THR A N 1
ATOM 1360 C CA . THR A 1 94 ? 143.558 186.289 5.588 1.00 20.11 93 THR A CA 1
ATOM 1361 C C . THR A 1 94 ? 142.780 186.781 6.810 1.00 21.00 93 THR A C 1
ATOM 1362 O O . THR A 1 94 ? 141.983 187.714 6.733 1.00 17.83 93 THR A O 1
ATOM 1373 N N . GLY A 1 95 ? 143.039 186.161 7.961 1.00 20.76 94 GLY A N 1
ATOM 1374 C CA . GLY A 1 95 ? 142.278 186.524 9.148 1.00 20.95 94 GLY A CA 1
ATOM 1375 C C . GLY A 1 95 ? 140.861 185.967 9.157 1.00 19.00 94 GLY A C 1
ATOM 1376 O O . GLY A 1 95 ? 139.994 186.511 9.848 1.00 21.16 94 GLY A O 1
ATOM 1380 N N . LEU A 1 96 ? 140.625 184.899 8.396 1.00 18.45 95 LEU A N 1
ATOM 1381 C CA . LEU A 1 96 ? 139.362 184.167 8.328 1.00 19.80 95 LEU A CA 1
ATOM 1382 C C . LEU A 1 96 ? 138.575 184.198 9.645 1.00 21.72 95 LEU A C 1
ATOM 1383 O O . LEU A 1 96 ? 139.075 183.746 10.684 1.00 18.34 95 LEU A O 1
ATOM 1399 N N . ASN A 1 97 ? 137.337 184.711 9.587 1.00 17.25 96 ASN A N 1
ATOM 1400 C CA . ASN A 1 97 ? 136.384 184.688 10.700 1.00 16.51 96 ASN A CA 1
ATOM 1401 C C . ASN A 1 97 ? 134.963 184.518 10.144 1.00 19.74 96 ASN A C 1
ATOM 1402 O O . ASN A 1 97 ? 134.750 184.436 8.929 1.00 18.73 96 ASN A O 1
ATOM 1413 N N . LEU A 1 98 ? 133.983 184.357 11.054 1.00 16.87 97 LEU A N 1
ATOM 1414 C CA . LEU A 1 98 ? 132.655 183.964 10.571 1.00 19.15 97 LEU A CA 1
ATOM 1415 C C . LEU A 1 98 ? 131.958 185.179 9.925 1.00 21.14 97 LEU A C 1
ATOM 1416 O O . LEU A 1 98 ? 131.306 185.035 8.875 1.00 19.30 97 LEU A O 1
ATOM 1432 N N . PRO A 1 99 ? 132.111 186.402 10.439 1.00 17.53 98 PRO A N 1
ATOM 1433 C CA . PRO A 1 99 ? 131.610 187.548 9.648 1.00 17.27 98 PRO A CA 1
ATOM 1434 C C . PRO A 1 99 ? 132.143 187.580 8.228 1.00 23.02 98 PRO A C 1
ATOM 1435 O O . PRO A 1 99 ? 131.383 187.871 7.298 1.00 20.20 98 PRO A O 1
ATOM 1446 N N . MET A 1 100 ? 133.436 187.283 8.030 1.00 17.36 99 MET A N 1
ATOM 1447 C CA . MET A 1 100 ? 134.006 187.261 6.684 1.00 18.47 99 MET A CA 1
ATOM 1448 C C . MET A 1 100 ? 133.281 186.273 5.786 1.00 16.03 99 MET A C 1
ATOM 1449 O O . MET A 1 100 ? 132.953 186.573 4.629 1.00 18.14 99 MET A O 1
ATOM 1463 N N . LEU A 1 101 ? 133.051 185.065 6.297 1.00 19.20 100 LEU A N 1
ATOM 1464 C CA . LEU A 1 101 ? 132.446 184.015 5.492 1.00 17.80 100 LEU A CA 1
ATOM 1465 C C . LEU A 1 101 ? 130.992 184.354 5.161 1.00 19.73 100 LEU A C 1
ATOM 1466 O O . LEU A 1 101 ? 130.550 184.193 4.018 1.00 19.78 100 LEU A O 1
ATOM 1482 N N . ILE A 1 102 ? 130.240 184.824 6.165 1.00 20.17 101 ILE A N 1
ATOM 1483 C CA . ILE A 1 102 ? 128.861 185.280 5.955 1.00 19.86 101 ILE A CA 1
ATOM 1484 C C . ILE A 1 102 ? 128.803 186.324 4.848 1.00 21.94 101 ILE A C 1
ATOM 1485 O O . ILE A 1 102 ? 127.968 186.245 3.936 1.00 19.59 101 ILE A O 1
ATOM 1501 N N . GLN A 1 103 ? 129.675 187.332 4.913 1.00 19.37 102 GLN A N 1
ATOM 1502 C CA . GLN A 1 103 ? 129.599 188.375 3.896 1.00 22.06 102 GLN A CA 1
ATOM 1503 C C . GLN A 1 103 ? 129.959 187.830 2.525 1.00 18.75 102 GLN A C 1
ATOM 1504 O O . GLN A 1 103 ? 129.368 188.245 1.516 1.00 20.59 102 GLN A O 1
ATOM 1518 N N . ALA A 1 104 ? 130.928 186.907 2.455 1.00 18.36 103 ALA A N 1
ATOM 1519 C CA . ALA A 1 104 ? 131.276 186.321 1.163 1.00 19.15 103 ALA A CA 1
ATOM 1520 C C . ALA A 1 104 ? 130.077 185.592 0.561 1.00 21.97 103 ALA A C 1
ATOM 1521 O O . ALA A 1 104 ? 129.763 185.760 -0.634 1.00 19.68 103 ALA A O 1
ATOM 1528 N N . TYR A 1 105 ? 129.354 184.822 1.382 1.00 19.11 104 TYR A N 1
ATOM 1529 C CA . TYR A 1 105 ? 128.123 184.179 0.895 1.00 17.86 104 TYR A CA 1
ATOM 1530 C C . TYR A 1 105 ? 127.088 185.211 0.437 1.00 17.29 104 TYR A C 1
ATOM 1531 O O . TYR A 1 105 ? 126.455 185.035 -0.620 1.00 20.06 104 TYR A O 1
ATOM 1549 N N . THR A 1 106 ? 126.906 186.300 1.209 1.00 17.04 105 THR A N 1
ATOM 1550 C CA . THR A 1 106 ? 125.944 187.336 0.838 1.00 16.97 105 THR A CA 1
ATOM 1551 C C . THR A 1 106 ? 126.321 187.986 -0.485 1.00 21.81 105 THR A C 1
ATOM 1552 O O . THR A 1 106 ? 125.453 188.239 -1.331 1.00 20.15 105 THR A O 1
ATOM 1563 N N . GLU A 1 107 ? 127.616 188.226 -0.702 1.00 19.26 106 GLU A N 1
ATOM 1564 C CA . GLU A 1 107 ? 128.046 188.925 -1.914 1.00 20.11 106 GLU A CA 1
ATOM 1565 C C . GLU A 1 107 ? 127.680 188.137 -3.162 1.00 20.41 106 GLU A C 1
ATOM 1566 O O . GLU A 1 107 ? 127.267 188.726 -4.183 1.00 21.33 106 GLU A O 1
ATOM 1578 N N . ARG A 1 108 ? 127.844 186.815 -3.110 1.00 19.53 107 ARG A N 1
ATOM 1579 C CA . ARG A 1 108 ? 127.542 185.976 -4.264 1.00 20.98 107 ARG A CA 1
ATOM 1580 C C . ARG A 1 108 ? 126.048 185.931 -4.558 1.00 23.22 107 ARG A C 1
ATOM 1581 O O . ARG A 1 108 ? 125.658 185.817 -5.725 1.00 23.31 107 ARG A O 1
ATOM 1602 N N . LEU A 1 109 ? 125.208 185.970 -3.516 1.00 21.95 108 LEU A N 1
ATOM 1603 C CA . LEU A 1 109 ? 123.756 185.987 -3.712 1.00 20.97 108 LEU A CA 1
ATOM 1604 C C . LEU A 1 109 ? 123.291 187.291 -4.352 1.00 23.81 108 LEU A C 1
ATOM 1605 O O . LEU A 1 109 ? 122.405 187.283 -5.221 1.00 22.68 108 LEU A O 1
ATOM 1621 N N . MET A 1 110 ? 123.863 188.424 -3.929 1.00 21.26 109 MET A N 1
ATOM 1622 C CA . MET A 1 110 ? 123.420 189.729 -4.418 1.00 22.19 109 MET A CA 1
ATOM 1623 C C . MET A 1 110 ? 123.774 189.953 -5.879 1.00 23.58 109 MET A C 1
ATOM 1624 O O . MET A 1 110 ? 123.008 190.611 -6.589 1.00 21.13 109 MET A O 1
ATOM 1638 N N . ASP A 1 111 ? 124.920 189.438 -6.349 1.00 23.00 110 ASP A N 1
ATOM 1639 C CA . ASP A 1 111 ? 125.410 189.831 -7.669 1.00 24.03 110 ASP A CA 1
ATOM 1640 C C . ASP A 1 111 ? 126.441 188.804 -8.146 1.00 24.62 110 ASP A C 1
ATOM 1641 O O . ASP A 1 111 ? 127.635 188.941 -7.872 1.00 25.97 110 ASP A O 1
ATOM 1650 N N . ALA A 1 112 ? 125.966 187.790 -8.881 1.00 22.98 111 ALA A N 1
ATOM 1651 C CA . ALA A 1 112 ? 126.863 186.755 -9.386 1.00 25.40 111 ALA A CA 1
ATOM 1652 C C . ALA A 1 112 ? 127.831 187.290 -10.439 1.00 26.74 111 ALA A C 1
ATOM 1653 O O . ALA A 1 112 ? 128.768 186.570 -10.814 1.00 32.66 111 ALA A O 1
ATOM 1660 N N . ALA A 1 113 ? 127.644 188.516 -10.921 1.00 25.95 112 ALA A N 1
ATOM 1661 C CA . ALA A 1 113 ? 128.585 189.054 -11.901 1.00 33.43 112 ALA A CA 1
ATOM 1662 C C . ALA A 1 113 ? 129.721 189.842 -11.255 1.00 34.24 112 ALA A C 1
ATOM 1663 O O . ALA A 1 113 ? 130.645 190.263 -11.958 1.00 31.44 112 ALA A O 1
ATOM 1670 N N . ALA A 1 114 ? 129.663 190.079 -9.949 1.00 27.72 113 ALA A N 1
ATOM 1671 C CA . ALA A 1 114 ? 130.730 190.789 -9.263 1.00 29.28 113 ALA A CA 1
ATOM 1672 C C . ALA A 1 114 ? 131.899 189.838 -9.096 1.00 28.14 113 ALA A C 1
ATOM 1673 O O . ALA A 1 114 ? 131.738 188.724 -8.589 1.00 28.11 113 ALA A O 1
ATOM 1680 N N . GLY A 1 115 ? 133.078 190.273 -9.528 1.00 28.49 114 GLY A N 1
ATOM 1681 C CA . GLY A 1 115 ? 134.261 189.446 -9.422 1.00 29.36 114 GLY A CA 1
ATOM 1682 C C . GLY A 1 115 ? 134.949 189.597 -8.068 1.00 26.34 114 GLY A C 1
ATOM 1683 O O . GLY A 1 115 ? 134.587 190.464 -7.271 1.00 24.47 114 GLY A O 1
ATOM 1687 N N . VAL A 1 116 ? 135.936 188.723 -7.830 1.00 26.59 115 VAL A N 1
ATOM 1688 C CA . VAL A 1 116 ? 136.619 188.687 -6.532 1.00 26.22 115 VAL A CA 1
ATOM 1689 C C . VAL A 1 116 ? 137.279 190.014 -6.223 1.00 26.78 115 VAL A C 1
ATOM 1690 O O . VAL A 1 116 ? 137.364 190.406 -5.055 1.00 26.21 115 VAL A O 1
ATOM 1703 N N . GLU A 1 117 ? 137.750 190.738 -7.245 1.00 27.83 116 GLU A N 1
ATOM 1704 C CA . GLU A 1 117 ? 138.351 192.049 -7.009 1.00 27.92 116 GLU A CA 1
ATOM 1705 C C . GLU A 1 117 ? 137.327 193.100 -6.630 1.00 31.92 116 GLU A C 1
ATOM 1706 O O . GLU A 1 117 ? 137.674 194.087 -5.975 1.00 33.56 116 GLU A O 1
ATOM 1714 N N . LYS A 1 118 ? 136.069 192.910 -7.009 1.00 28.22 117 LYS A N 1
ATOM 1715 C CA . LYS A 1 118 ? 135.045 193.881 -6.654 1.00 29.83 117 LYS A CA 1
ATOM 1716 C C . LYS A 1 118 ? 134.461 193.616 -5.267 1.00 22.60 117 LYS A C 1
ATOM 1717 O O . LYS A 1 118 ? 134.159 194.572 -4.544 1.00 27.77 117 LYS A O 1
ATOM 1736 N N . VAL A 1 119 ? 134.282 192.341 -4.889 1.00 23.67 118 VAL A N 1
ATOM 1737 C CA . VAL A 1 119 ? 133.603 192.024 -3.627 1.00 24.04 118 VAL A CA 1
ATOM 1738 C C . VAL A 1 119 ? 134.548 192.089 -2.424 1.00 24.45 118 VAL A C 1
ATOM 1739 O O . VAL A 1 119 ? 134.078 192.144 -1.279 1.00 21.70 118 VAL A O 1
ATOM 1752 N N . ALA A 1 120 ? 135.862 192.081 -2.647 1.00 22.25 119 ALA A N 1
ATOM 1753 C CA . ALA A 1 120 ? 136.808 191.954 -1.538 1.00 22.89 119 ALA A CA 1
ATOM 1754 C C . ALA A 1 120 ? 136.647 193.071 -0.517 1.00 24.16 119 ALA A C 1
ATOM 1755 O O . ALA A 1 120 ? 136.771 192.831 0.687 1.00 23.66 119 ALA A O 1
ATOM 1762 N N . ALA A 1 121 ? 136.409 194.316 -0.958 1.00 24.83 120 ALA A N 1
ATOM 1763 C CA . ALA A 1 121 ? 136.462 195.417 0.003 1.00 28.58 120 ALA A CA 1
ATOM 1764 C C . ALA A 1 121 ? 135.352 195.297 1.044 1.00 26.13 120 ALA A C 1
ATOM 1765 O O . ALA A 1 121 ? 135.577 195.518 2.239 1.00 23.27 120 ALA A O 1
ATOM 1772 N N . ASN A 1 122 ? 134.137 194.960 0.622 1.00 22.66 121 ASN A N 1
ATOM 1773 C CA . ASN A 1 122 ? 133.080 194.826 1.611 1.00 23.78 121 ASN A CA 1
ATOM 1774 C C . ASN A 1 122 ? 133.250 193.578 2.480 1.00 21.78 121 ASN A C 1
ATOM 1775 O O . ASN A 1 122 ? 132.824 193.579 3.642 1.00 22.27 121 ASN A O 1
ATOM 1786 N N . ILE A 1 123 ? 133.835 192.505 1.940 1.00 20.46 122 ILE A N 1
ATOM 1787 C CA . ILE A 1 123 ? 134.098 191.309 2.754 1.00 19.09 122 ILE A CA 1
ATOM 1788 C C . ILE A 1 123 ? 135.109 191.651 3.860 1.00 20.37 122 ILE A C 1
ATOM 1789 O O . ILE A 1 123 ? 134.909 191.341 5.038 1.00 19.28 122 ILE A O 1
ATOM 1805 N N . ILE A 1 124 ? 136.195 192.334 3.492 1.00 19.39 123 ILE A N 1
ATOM 1806 C CA . ILE A 1 124 ? 137.189 192.785 4.478 1.00 17.78 123 ILE A CA 1
ATOM 1807 C C . ILE A 1 124 ? 136.555 193.706 5.508 1.00 19.65 123 ILE A C 1
ATOM 1808 O O . ILE A 1 124 ? 136.817 193.592 6.709 1.00 19.19 123 ILE A O 1
ATOM 1824 N N . LYS A 1 125 ? 135.724 194.664 5.054 1.00 20.49 124 LYS A N 1
ATOM 1825 C CA . LYS A 1 125 ? 135.096 195.606 5.978 1.00 22.12 124 LYS A CA 1
ATOM 1826 C C . LYS A 1 125 ? 134.243 194.894 7.020 1.00 21.78 124 LYS A C 1
ATOM 1827 O O . LYS A 1 125 ? 134.332 195.178 8.221 1.00 19.70 124 LYS A O 1
ATOM 1846 N N . GLU A 1 126 ? 133.374 193.990 6.579 1.00 20.82 125 GLU A N 1
ATOM 1847 C CA . GLU A 1 126 ? 132.511 193.300 7.531 1.00 19.77 125 GLU A CA 1
ATOM 1848 C C . GLU A 1 126 ? 133.306 192.364 8.442 1.00 21.67 125 GLU A C 1
ATOM 1849 O O . GLU A 1 126 ? 132.920 192.182 9.604 1.00 21.06 125 GLU A O 1
ATOM 1861 N N . ALA A 1 127 ? 134.380 191.741 7.924 1.00 18.49 126 ALA A N 1
ATOM 1862 C CA . ALA A 1 127 ? 135.223 190.869 8.753 1.00 19.17 126 ALA A CA 1
ATOM 1863 C C . ALA A 1 127 ? 135.840 191.648 9.912 1.00 17.74 126 ALA A C 1
ATOM 1864 O O . ALA A 1 127 ? 135.862 191.176 11.057 1.00 21.42 126 ALA A O 1
ATOM 1871 N N . LYS A 1 128 ? 136.315 192.859 9.639 1.00 19.38 127 LYS A N 1
ATOM 1872 C CA . LYS A 1 128 ? 136.884 193.698 10.685 1.00 20.12 127 LYS A CA 1
ATOM 1873 C C . LYS A 1 128 ? 135.809 194.260 11.607 1.00 21.48 127 LYS A C 1
ATOM 1874 O O . LYS A 1 128 ? 135.988 194.261 12.832 1.00 20.50 127 LYS A O 1
ATOM 1893 N N . ASP A 1 129 ? 134.702 194.788 11.029 1.00 22.26 128 ASP A N 1
ATOM 1894 C CA . ASP A 1 129 ? 133.640 195.409 11.820 1.00 22.07 128 ASP A CA 1
ATOM 1895 C C . ASP A 1 129 ? 132.989 194.414 12.773 1.00 22.15 128 ASP A C 1
ATOM 1896 O O . ASP A 1 129 ? 132.365 194.831 13.753 1.00 23.13 128 ASP A O 1
ATOM 1905 N N . GLY A 1 130 ? 133.069 193.118 12.467 1.00 21.32 129 GLY A N 1
ATOM 1906 C CA . GLY A 1 130 ? 132.453 192.092 13.279 1.00 22.59 129 GLY A CA 1
ATOM 1907 C C . GLY A 1 130 ? 133.216 191.769 14.539 1.00 21.87 129 GLY A C 1
ATOM 1908 O O . GLY A 1 130 ? 132.735 190.992 15.366 1.00 23.69 129 GLY A O 1
ATOM 1912 N N . ILE A 1 131 ? 134.412 192.331 14.661 1.00 23.71 130 ILE A N 1
ATOM 1913 C CA . ILE A 1 131 ? 135.262 192.168 15.830 1.00 21.96 130 ILE A CA 1
ATOM 1914 C C . ILE A 1 131 ? 134.946 193.323 16.770 1.00 22.68 130 ILE A C 1
ATOM 1915 O O . ILE A 1 131 ? 135.280 194.473 16.481 1.00 25.24 130 ILE A O 1
ATOM 1931 N N . LYS A 1 132 ? 134.308 193.000 17.904 1.00 22.68 131 LYS A N 1
ATOM 1932 C CA . LYS A 1 132 ? 133.765 193.952 18.873 1.00 28.18 131 LYS A CA 1
ATOM 1933 C C . LYS A 1 132 ? 133.823 193.302 20.248 1.00 23.45 131 LYS A C 1
ATOM 1934 O O . LYS A 1 132 ? 133.938 192.084 20.358 1.00 22.14 131 LYS A O 1
ATOM 1953 N N . ALA A 1 133 ? 133.677 194.108 21.306 1.00 25.70 132 ALA A N 1
ATOM 1954 C CA . ALA A 1 133 ? 133.785 193.572 22.659 1.00 26.15 132 ALA A CA 1
ATOM 1955 C C . ALA A 1 133 ? 132.650 194.014 23.573 1.00 25.68 132 ALA A C 1
ATOM 1956 O O . ALA A 1 133 ? 132.047 195.072 23.388 1.00 23.46 132 ALA A O 1
ATOM 1963 N N . LEU A 1 134 ? 132.395 193.184 24.560 1.00 24.86 133 LEU A N 1
ATOM 1964 C CA . LEU A 1 134 ? 131.684 193.530 25.783 1.00 24.42 133 LEU A CA 1
ATOM 1965 C C . LEU A 1 134 ? 132.643 193.427 26.959 1.00 27.14 133 LEU A C 1
ATOM 1966 O O . LEU A 1 134 ? 133.414 192.465 27.039 1.00 26.50 133 LEU A O 1
ATOM 1982 N N . PRO A 1 135 ? 132.630 194.378 27.892 1.00 33.77 134 PRO A N 1
ATOM 1983 C CA . PRO A 1 135 ? 131.786 195.573 27.967 1.00 36.26 134 PRO A CA 1
ATOM 1984 C C . PRO A 1 135 ? 132.033 196.559 26.830 1.00 39.71 134 PRO A C 1
ATOM 1985 O O . PRO A 1 135 ? 133.113 196.600 26.251 1.00 33.33 134 PRO A O 1
ATOM 1996 N N . GLU A 1 136 ? 131.007 197.353 26.523 1.00 40.20 135 GLU A N 1
ATOM 1997 C CA . GLU A 1 136 ? 131.024 198.176 25.324 1.00 43.93 135 GLU A CA 1
ATOM 1998 C C . GLU A 1 136 ? 132.052 199.285 25.400 1.00 48.20 135 GLU A C 1
ATOM 1999 O O . GLU A 1 136 ? 132.408 199.843 24.361 1.00 46.69 135 GLU A O 1
ATOM 2007 N N . GLU A 1 137 ? 132.551 199.603 26.598 1.00 48.82 136 GLU A N 1
ATOM 2008 C CA . GLU A 1 137 ? 133.561 200.643 26.745 1.00 46.50 136 GLU A CA 1
ATOM 2009 C C . GLU A 1 137 ? 134.880 200.271 26.080 1.00 52.55 136 GLU A C 1
ATOM 2010 O O . GLU A 1 137 ? 135.733 201.145 25.916 1.00 53.34 136 GLU A O 1
ATOM 2018 N N . LEU A 1 138 ? 135.065 199.014 25.676 1.00 56.32 137 LEU A N 1
ATOM 2019 C CA . LEU A 1 138 ? 136.245 198.615 24.919 1.00 56.82 137 LEU A CA 1
ATOM 2020 C C . LEU A 1 138 ? 136.120 198.914 23.429 1.00 62.74 137 LEU A C 1
ATOM 2021 O O . LEU A 1 138 ? 137.094 198.740 22.691 1.00 68.42 137 LEU A O 1
ATOM 2026 N N . ASN A 1 139 ? 134.963 199.364 22.975 1.00 64.55 138 ASN A N 1
ATOM 2027 C CA . ASN A 1 139 ? 134.655 199.647 21.580 1.00 67.69 138 ASN A CA 1
ATOM 2028 C C . ASN A 1 139 ? 134.789 201.139 21.286 1.00 79.48 138 ASN A C 1
ATOM 2029 O O . ASN A 1 139 ? 134.702 201.975 22.191 1.00 76.32 138 ASN A O 1
ATOM 2034 N N . PRO A 1 140 ? 134.987 201.516 20.012 1.00 86.34 139 PRO A N 1
ATOM 2035 C CA . PRO A 1 140 ? 135.300 202.901 19.637 1.00 85.35 139 PRO A CA 1
ATOM 2036 C C . PRO A 1 140 ? 134.101 203.846 19.720 1.00 84.07 139 PRO A C 1
ATOM 2037 O O . PRO A 1 140 ? 132.962 203.382 19.655 1.00 83.41 139 PRO A O 1
ATOM 2041 N N . MET B 1 1 ? 101.242 193.692 -34.049 1.00 91.65 0 MET B N 1
ATOM 2042 C CA . MET B 1 1 ? 101.733 192.327 -34.205 1.00 103.05 0 MET B CA 1
ATOM 2043 C C . MET B 1 1 ? 101.819 191.584 -32.862 1.00 104.05 0 MET B C 1
ATOM 2044 O O . MET B 1 1 ? 100.826 191.020 -32.398 1.00 104.05 0 MET B O 1
ATOM 2049 N N . GLY B 1 2 ? 103.011 191.580 -32.238 1.00 62.22 1 GLY B N 1
ATOM 2050 C CA . GLY B 1 2 ? 103.208 190.852 -30.999 1.00 47.93 1 GLY B CA 1
ATOM 2051 C C . GLY B 1 2 ? 103.050 191.723 -29.744 1.00 47.30 1 GLY B C 1
ATOM 2052 O O . GLY B 1 2 ? 102.993 192.954 -29.788 1.00 46.38 1 GLY B O 1
ATOM 2056 N N . SER B 1 3 ? 102.970 191.050 -28.593 1.00 37.37 2 SER B N 1
ATOM 2057 C CA . SER B 1 3 ? 102.950 191.758 -27.318 1.00 28.73 2 SER B CA 1
ATOM 2058 C C . SER B 1 3 ? 104.036 191.191 -26.406 1.00 25.19 2 SER B C 1
ATOM 2059 O O . SER B 1 3 ? 104.916 190.475 -26.879 1.00 27.15 2 SER B O 1
ATOM 2067 N N . ILE B 1 4 ? 104.020 191.551 -25.126 1.00 27.14 3 ILE B N 1
ATOM 2068 C CA . ILE B 1 4 ? 105.013 191.090 -24.150 1.00 21.86 3 ILE B CA 1
ATOM 2069 C C . ILE B 1 4 ? 104.409 189.946 -23.335 1.00 23.32 3 ILE B C 1
ATOM 2070 O O . ILE B 1 4 ? 103.368 190.126 -22.687 1.00 23.81 3 ILE B O 1
ATOM 2086 N N . GLY B 1 5 ? 105.077 188.799 -23.336 1.00 19.06 4 GLY B N 1
ATOM 2087 C CA . GLY B 1 5 ? 104.799 187.744 -22.380 1.00 20.81 4 GLY B CA 1
ATOM 2088 C C . GLY B 1 5 ? 105.728 187.890 -21.183 1.00 21.73 4 GLY B C 1
ATOM 2089 O O . GLY B 1 5 ? 106.935 188.097 -21.345 1.00 19.26 4 GLY B O 1
ATOM 2093 N N . ILE B 1 6 ? 105.156 187.807 -19.979 1.00 18.79 5 ILE B N 1
ATOM 2094 C CA . ILE B 1 6 ? 105.900 188.012 -18.732 1.00 19.44 5 ILE B CA 1
ATOM 2095 C C . ILE B 1 6 ? 106.152 186.657 -18.091 1.00 17.96 5 ILE B C 1
ATOM 2096 O O . ILE B 1 6 ? 105.222 185.861 -17.925 1.00 18.70 5 ILE B O 1
ATOM 2112 N N . ILE B 1 7 ? 107.399 186.410 -17.671 1.00 16.03 6 ILE B N 1
ATOM 2113 C CA . ILE B 1 7 ? 107.722 185.230 -16.858 1.00 16.91 6 ILE B CA 1
ATOM 2114 C C . ILE B 1 7 ? 108.181 185.721 -15.496 1.00 18.88 6 ILE B C 1
ATOM 2115 O O . ILE B 1 7 ? 109.142 186.481 -15.413 1.00 18.04 6 ILE B O 1
ATOM 2131 N N . ILE B 1 8 ? 107.492 185.288 -14.436 1.00 15.81 7 ILE B N 1
ATOM 2132 C CA . ILE B 1 8 ? 107.863 185.593 -13.054 1.00 17.93 7 ILE B CA 1
ATOM 2133 C C . ILE B 1 8 ? 108.624 184.380 -12.521 1.00 19.34 7 ILE B C 1
ATOM 2134 O O . ILE B 1 8 ? 108.055 183.285 -12.437 1.00 16.50 7 ILE B O 1
ATOM 2150 N N . ALA B 1 9 ? 109.897 184.572 -12.121 1.00 16.44 8 ALA B N 1
ATOM 2151 C CA . ALA B 1 9 ? 110.798 183.457 -11.807 1.00 18.47 8 ALA B CA 1
ATOM 2152 C C . ALA B 1 9 ? 111.478 183.629 -10.448 1.00 16.52 8 ALA B C 1
ATOM 2153 O O . ALA B 1 9 ? 111.987 184.711 -10.137 1.00 16.75 8 ALA B O 1
ATOM 2160 N N . SER B 1 10 ? 111.528 182.548 -9.649 1.00 17.95 9 SER B N 1
ATOM 2161 C CA . SER B 1 10 ? 112.223 182.610 -8.368 1.00 16.72 9 SER B CA 1
ATOM 2162 C C . SER B 1 10 ? 112.698 181.239 -7.889 1.00 17.20 9 SER B C 1
ATOM 2163 O O . SER B 1 10 ? 112.202 180.189 -8.304 1.00 16.69 9 SER B O 1
ATOM 2171 N N . HIS B 1 11 ? 113.662 181.283 -6.961 1.00 19.71 10 HIS B N 1
ATOM 2172 C CA . HIS B 1 11 ? 113.823 180.218 -5.979 1.00 19.58 10 HIS B CA 1
ATOM 2173 C C . HIS B 1 11 ? 112.568 180.148 -5.121 1.00 19.77 10 HIS B C 1
ATOM 2174 O O . HIS B 1 11 ? 112.086 181.167 -4.650 1.00 21.95 10 HIS B O 1
ATOM 2188 N N . GLY B 1 12 ? 112.043 178.968 -4.914 1.00 20.42 11 GLY B N 1
ATOM 2189 C CA . GLY B 1 12 ? 110.966 178.791 -3.932 1.00 23.32 11 GLY B CA 1
ATOM 2190 C C . GLY B 1 12 ? 109.645 179.442 -4.340 1.00 21.95 11 GLY B C 1
ATOM 2191 O O . GLY B 1 12 ? 109.418 179.792 -5.513 1.00 19.98 11 GLY B O 1
ATOM 2195 N N . GLU B 1 13 ? 108.765 179.607 -3.345 1.00 18.03 12 GLU B N 1
ATOM 2196 C CA . GLU B 1 13 ? 107.375 179.965 -3.614 1.00 20.95 12 GLU B CA 1
ATOM 2197 C C . GLU B 1 13 ? 107.132 181.469 -3.790 1.00 22.49 12 GLU B C 1
ATOM 2198 O O . GLU B 1 13 ? 105.988 181.861 -4.038 1.00 21.22 12 GLU B O 1
ATOM 2210 N N . PHE B 1 14 ? 108.174 182.295 -3.710 1.00 18.39 13 PHE B N 1
ATOM 2211 C CA . PHE B 1 14 ? 108.079 183.736 -3.978 1.00 19.35 13 PHE B CA 1
ATOM 2212 C C . PHE B 1 14 ? 107.280 184.035 -5.262 1.00 17.85 13 PHE B C 1
ATOM 2213 O O . PHE B 1 14 ? 106.302 184.797 -5.233 1.00 18.86 13 PHE B O 1
ATOM 2230 N N . ALA B 1 15 ? 107.675 183.451 -6.407 1.00 17.97 14 ALA B N 1
ATOM 2231 C CA . ALA B 1 15 ? 107.073 183.870 -7.676 1.00 16.27 14 ALA B CA 1
ATOM 2232 C C . ALA B 1 15 ? 105.572 183.574 -7.714 1.00 19.34 14 ALA B C 1
ATOM 2233 O O . ALA B 1 15 ? 104.785 184.410 -8.170 1.00 17.70 14 ALA B O 1
ATOM 2240 N N . ALA B 1 16 ? 105.154 182.401 -7.242 1.00 19.01 15 ALA B N 1
ATOM 2241 C CA . ALA B 1 16 ? 103.727 182.088 -7.193 1.00 17.68 15 ALA B CA 1
ATOM 2242 C C . ALA B 1 16 ? 102.982 183.019 -6.238 1.00 19.90 15 ALA B C 1
ATOM 2243 O O . ALA B 1 16 ? 101.837 183.409 -6.505 1.00 19.71 15 ALA B O 1
ATOM 2250 N N . GLY B 1 17 ? 103.614 183.379 -5.118 1.00 17.03 16 GLY B N 1
ATOM 2251 C CA . GLY B 1 17 ? 102.950 184.218 -4.127 1.00 19.54 16 GLY B CA 1
ATOM 2252 C C . GLY B 1 17 ? 102.736 185.633 -4.618 1.00 19.75 16 GLY B C 1
ATOM 2253 O O . GLY B 1 17 ? 101.662 186.209 -4.423 1.00 18.46 16 GLY B O 1
ATOM 2257 N N . ILE B 1 18 ? 103.742 186.209 -5.283 1.00 17.59 17 ILE B N 1
ATOM 2258 C CA . ILE B 1 18 ? 103.585 187.568 -5.792 1.00 18.96 17 ILE B CA 1
ATOM 2259 C C . ILE B 1 18 ? 102.672 187.586 -7.013 1.00 18.87 17 ILE B C 1
ATOM 2260 O O . ILE B 1 18 ? 101.939 188.564 -7.236 1.00 17.86 17 ILE B O 1
ATOM 2276 N N . HIS B 1 19 ? 102.634 186.496 -7.783 1.00 17.07 18 HIS B N 1
ATOM 2277 C CA . HIS B 1 19 ? 101.621 186.407 -8.827 1.00 19.89 18 HIS B CA 1
ATOM 2278 C C . HIS B 1 19 ? 100.206 186.455 -8.244 1.00 18.72 18 HIS B C 1
ATOM 2279 O O . HIS B 1 19 ? 99.326 187.157 -8.770 1.00 19.19 18 HIS B O 1
ATOM 2293 N N . GLN B 1 20 ? 99.971 185.762 -7.130 1.00 20.04 19 GLN B N 1
ATOM 2294 C CA . GLN B 1 20 ? 98.646 185.814 -6.513 1.00 19.68 19 GLN B CA 1
ATOM 2295 C C . GLN B 1 20 ? 98.332 187.221 -6.031 1.00 21.63 19 GLN B C 1
ATOM 2296 O O . GLN B 1 20 ? 97.214 187.712 -6.219 1.00 19.66 19 GLN B O 1
ATOM 2310 N N . SER B 1 21 ? 99.319 187.912 -5.443 1.00 18.30 20 SER B N 1
ATOM 2311 C CA . SER B 1 21 ? 99.099 189.286 -5.004 1.00 18.08 20 SER B CA 1
ATOM 2312 C C . SER B 1 21 ? 98.736 190.191 -6.174 1.00 19.69 20 SER B C 1
ATOM 2313 O O . SER B 1 21 ? 97.865 191.055 -6.044 1.00 19.54 20 SER B O 1
ATOM 2321 N N . GLY B 1 22 ? 99.422 190.026 -7.304 1.00 19.57 21 GLY B N 1
ATOM 2322 C CA . GLY B 1 22 ? 99.113 190.811 -8.497 1.00 19.63 21 GLY B CA 1
ATOM 2323 C C . GLY B 1 22 ? 97.700 190.590 -9.013 1.00 20.99 21 GLY B C 1
ATOM 2324 O O . GLY B 1 22 ? 97.033 191.537 -9.450 1.00 22.72 21 GLY B O 1
ATOM 2328 N N . SER B 1 23 ? 97.213 189.353 -8.939 1.00 20.88 22 SER B N 1
ATOM 2329 C CA . SER B 1 23 ? 95.847 189.071 -9.366 1.00 23.16 22 SER B CA 1
ATOM 2330 C C . SER B 1 23 ? 94.821 189.669 -8.403 1.00 28.70 22 SER B C 1
ATOM 2331 O O . SER B 1 23 ? 93.711 190.027 -8.821 1.00 28.50 22 SER B O 1
ATOM 2339 N N . MET B 1 24 ? 95.169 189.765 -7.123 1.00 25.26 23 MET B N 1
ATOM 2340 C CA . MET B 1 24 ? 94.283 190.357 -6.120 1.00 25.77 23 MET B CA 1
ATOM 2341 C C . MET B 1 24 ? 94.130 191.857 -6.325 1.00 28.22 23 MET B C 1
ATOM 2342 O O . MET B 1 24 ? 93.021 192.402 -6.271 1.00 26.14 23 MET B O 1
ATOM 2356 N N . ILE B 1 25 ? 95.229 192.558 -6.545 1.00 24.40 24 ILE B N 1
ATOM 2357 C CA . ILE B 1 25 ? 95.163 194.009 -6.565 1.00 24.68 24 ILE B CA 1
ATOM 2358 C C . ILE B 1 25 ? 95.073 194.591 -7.971 1.00 30.99 24 ILE B C 1
ATOM 2359 O O . ILE B 1 25 ? 94.585 195.721 -8.126 1.00 31.83 24 ILE B O 1
ATOM 2375 N N . PHE B 1 26 ? 95.480 193.853 -8.997 1.00 28.15 25 PHE B N 1
ATOM 2376 C CA . PHE B 1 26 ? 95.446 194.360 -10.365 1.00 29.66 25 PHE B CA 1
ATOM 2377 C C . PHE B 1 26 ? 94.427 193.657 -11.244 1.00 30.96 25 PHE B C 1
ATOM 2378 O O . PHE B 1 26 ? 93.919 194.268 -12.183 1.00 45.70 25 PHE B O 1
ATOM 2395 N N . GLY B 1 27 ? 94.100 192.411 -10.966 1.00 30.21 26 GLY B N 1
ATOM 2396 C CA . GLY B 1 27 ? 93.161 191.647 -11.759 1.00 31.61 26 GLY B CA 1
ATOM 2397 C C . GLY B 1 27 ? 93.858 190.566 -12.571 1.00 38.06 26 GLY B C 1
ATOM 2398 O O . GLY B 1 27 ? 95.082 190.411 -12.541 1.00 34.04 26 GLY B O 1
ATOM 2402 N N . GLU B 1 28 ? 93.038 189.808 -13.302 1.00 34.94 27 GLU B N 1
ATOM 2403 C CA . GLU B 1 28 ? 93.552 188.730 -14.139 1.00 34.81 27 GLU B CA 1
ATOM 2404 C C . GLU B 1 28 ? 94.366 189.306 -15.295 1.00 33.09 27 GLU B C 1
ATOM 2405 O O . GLU B 1 28 ? 94.037 190.355 -15.847 1.00 32.00 27 GLU B O 1
ATOM 2417 N N . GLN B 1 29 ? 95.452 188.620 -15.646 1.00 28.62 28 GLN B N 1
ATOM 2418 C CA . GLN B 1 29 ? 96.351 189.045 -16.707 1.00 26.15 28 GLN B CA 1
ATOM 2419 C C . GLN B 1 29 ? 96.602 187.873 -17.643 1.00 30.17 28 GLN B C 1
ATOM 2420 O O . GLN B 1 29 ? 96.845 186.760 -17.179 1.00 32.39 28 GLN B O 1
ATOM 2434 N N . GLU B 1 30 ? 96.561 188.119 -18.949 1.00 24.72 29 GLU B N 1
ATOM 2435 C CA . GLU B 1 30 ? 96.947 187.112 -19.927 1.00 27.65 29 GLU B CA 1
ATOM 2436 C C . GLU B 1 30 ? 98.456 187.193 -20.219 1.00 21.73 29 GLU B C 1
ATOM 2437 O O . GLU B 1 30 ? 99.121 188.154 -19.863 1.00 23.41 29 GLU B O 1
ATOM 2449 N N . LYS B 1 31 ? 98.983 186.138 -20.847 1.00 23.03 30 LYS B N 1
ATOM 2450 C CA . LYS B 1 31 ? 100.413 186.043 -21.203 1.00 20.69 30 LYS B CA 1
ATOM 2451 C C . LYS B 1 31 ? 101.305 186.331 -19.995 1.00 20.58 30 LYS B C 1
ATOM 2452 O O . LYS B 1 31 ? 102.193 187.181 -20.042 1.00 20.37 30 LYS B O 1
ATOM 2471 N N . VAL B 1 32 ? 101.051 185.607 -18.898 1.00 21.93 31 VAL B N 1
ATOM 2472 C CA . VAL B 1 32 ? 101.922 185.597 -17.713 1.00 19.81 31 VAL B CA 1
ATOM 2473 C C . VAL B 1 32 ? 102.153 184.141 -17.327 1.00 20.29 31 VAL B C 1
ATOM 2474 O O . VAL B 1 32 ? 101.194 183.372 -17.195 1.00 21.63 31 VAL B O 1
ATOM 2487 N N . GLN B 1 33 ? 103.424 183.771 -17.134 1.00 18.74 32 GLN B N 1
ATOM 2488 C CA . GLN B 1 33 ? 103.839 182.430 -16.726 1.00 18.29 32 GLN B CA 1
ATOM 2489 C C . GLN B 1 33 ? 104.655 182.534 -15.448 1.00 21.81 32 GLN B C 1
ATOM 2490 O O . GLN B 1 33 ? 105.395 183.502 -15.257 1.00 19.85 32 GLN B O 1
ATOM 2504 N N . VAL B 1 34 ? 104.504 181.551 -14.571 1.00 18.12 33 VAL B N 1
ATOM 2505 C CA . VAL B 1 34 ? 105.266 181.482 -13.317 1.00 21.45 33 VAL B CA 1
ATOM 2506 C C . VAL B 1 34 ? 106.220 180.288 -13.396 1.00 19.96 33 VAL B C 1
ATOM 2507 O O . VAL B 1 34 ? 105.809 179.179 -13.767 1.00 21.20 33 VAL B O 1
ATOM 2520 N N . VAL B 1 35 ? 107.486 180.511 -13.037 1.00 20.42 34 VAL B N 1
ATOM 2521 C CA . VAL B 1 35 ? 108.520 179.482 -13.077 1.00 17.62 34 VAL B CA 1
ATOM 2522 C C . VAL B 1 35 ? 109.176 179.440 -11.696 1.00 20.26 34 VAL B C 1
ATOM 2523 O O . VAL B 1 35 ? 109.761 180.429 -11.260 1.00 19.54 34 VAL B O 1
ATOM 2536 N N . THR B 1 36 ? 109.044 178.313 -10.999 1.00 22.41 35 THR B N 1
ATOM 2537 C CA . THR B 1 36 ? 109.551 178.180 -9.639 1.00 21.39 35 THR B CA 1
ATOM 2538 C C . THR B 1 36 ? 110.602 177.090 -9.575 1.00 20.83 35 THR B C 1
ATOM 2539 O O . THR B 1 36 ? 110.457 176.025 -10.185 1.00 24.42 35 THR B O 1
ATOM 2550 N N . PHE B 1 37 ? 111.650 177.365 -8.823 1.00 22.94 36 PHE B N 1
ATOM 2551 C CA . PHE B 1 37 ? 112.774 176.443 -8.647 1.00 24.10 36 PHE B CA 1
ATOM 2552 C C . PHE B 1 37 ? 112.732 175.927 -7.216 1.00 27.13 36 PHE B C 1
ATOM 2553 O O . PHE B 1 37 ? 112.913 176.696 -6.261 1.00 21.36 36 PHE B O 1
ATOM 2570 N N . MET B 1 38 ? 112.500 174.633 -7.071 1.00 26.49 37 MET B N 1
ATOM 2571 C CA . MET B 1 38 ? 112.316 174.020 -5.764 1.00 35.05 37 MET B CA 1
ATOM 2572 C C . MET B 1 38 ? 113.482 173.099 -5.405 1.00 36.04 37 MET B C 1
ATOM 2573 O O . MET B 1 38 ? 114.338 172.794 -6.243 1.00 34.60 37 MET B O 1
ATOM 2587 N N . PRO B 1 39 ? 113.563 172.664 -4.138 1.00 42.38 38 PRO B N 1
ATOM 2588 C CA . PRO B 1 39 ? 114.823 172.076 -3.640 1.00 45.82 38 PRO B CA 1
ATOM 2589 C C . PRO B 1 39 ? 115.255 170.764 -4.279 1.00 46.67 38 PRO B C 1
ATOM 2590 O O . PRO B 1 39 ? 116.464 170.544 -4.434 1.00 50.41 38 PRO B O 1
ATOM 2601 N N . ASN B 1 40 ? 114.335 169.865 -4.610 1.00 42.70 39 ASN B N 1
ATOM 2602 C CA . ASN B 1 40 ? 114.765 168.523 -5.005 1.00 44.99 39 ASN B CA 1
ATOM 2603 C C . ASN B 1 40 ? 114.543 168.258 -6.488 1.00 47.56 39 ASN B C 1
ATOM 2604 O O . ASN B 1 40 ? 114.027 167.198 -6.858 1.00 45.97 39 ASN B O 1
ATOM 2611 N N . GLU B 1 41 ? 114.929 169.187 -7.350 1.00 42.02 40 GLU B N 1
ATOM 2612 C CA . GLU B 1 41 ? 114.645 168.988 -8.763 1.00 52.42 40 GLU B CA 1
ATOM 2613 C C . GLU B 1 41 ? 115.808 168.272 -9.450 1.00 55.04 40 GLU B C 1
ATOM 2614 O O . GLU B 1 41 ? 116.924 168.190 -8.923 1.00 48.64 40 GLU B O 1
ATOM 2626 N N . GLY B 1 42 ? 115.512 167.694 -10.615 1.00 49.09 41 GLY B N 1
ATOM 2627 C CA . GLY B 1 42 ? 116.531 167.104 -11.452 1.00 50.67 41 GLY B CA 1
ATOM 2628 C C . GLY B 1 42 ? 117.352 168.179 -12.144 1.00 54.75 41 GLY B C 1
ATOM 2629 O O . GLY B 1 42 ? 116.981 169.361 -12.159 1.00 67.31 41 GLY B O 1
ATOM 2633 N N . PRO B 1 43 ? 118.484 167.781 -12.740 1.00 60.88 42 PRO B N 1
ATOM 2634 C CA . PRO B 1 43 ? 119.427 168.781 -13.297 1.00 57.40 42 PRO B CA 1
ATOM 2635 C C . PRO B 1 43 ? 118.866 169.654 -14.426 1.00 59.21 42 PRO B C 1
ATOM 2636 O O . PRO B 1 43 ? 119.232 170.834 -14.522 1.00 63.63 42 PRO B O 1
ATOM 2647 N N . ASP B 1 44 ? 117.990 169.123 -15.281 1.00 51.03 43 ASP B N 1
ATOM 2648 C CA . ASP B 1 44 ? 117.509 169.861 -16.451 1.00 44.40 43 ASP B CA 1
ATOM 2649 C C . ASP B 1 44 ? 116.076 170.361 -16.299 1.00 36.53 43 ASP B C 1
ATOM 2650 O O . ASP B 1 44 ? 115.493 170.854 -17.280 1.00 29.04 43 ASP B O 1
ATOM 2659 N N . ASP B 1 45 ? 115.485 170.229 -15.108 1.00 32.59 44 ASP B N 1
ATOM 2660 C CA . ASP B 1 45 ? 114.065 170.535 -14.951 1.00 29.29 44 ASP B CA 1
ATOM 2661 C C . ASP B 1 45 ? 113.826 172.024 -15.115 1.00 22.75 44 ASP B C 1
ATOM 2662 O O . ASP B 1 45 ? 112.853 172.441 -15.748 1.00 24.63 44 ASP B O 1
ATOM 2671 N N . LEU B 1 46 ? 114.720 172.858 -14.571 1.00 24.98 45 LEU B N 1
ATOM 2672 C CA . LEU B 1 46 ? 114.442 174.290 -14.596 1.00 20.26 45 LEU B CA 1
ATOM 2673 C C . LEU B 1 46 ? 114.557 174.855 -16.014 1.00 23.50 45 LEU B C 1
ATOM 2674 O O . LEU B 1 46 ? 113.728 175.678 -16.439 1.00 20.01 45 LEU B O 1
ATOM 2690 N N . TYR B 1 47 ? 115.551 174.400 -16.777 1.00 21.87 46 TYR B N 1
ATOM 2691 C CA . TYR B 1 47 ? 115.653 174.779 -18.183 1.00 21.95 46 TYR B CA 1
ATOM 2692 C C . TYR B 1 47 ? 114.384 174.392 -18.953 1.00 20.50 46 TYR B C 1
ATOM 2693 O O . TYR B 1 47 ? 113.865 175.184 -19.750 1.00 20.37 46 TYR B O 1
ATOM 2711 N N . ALA B 1 48 ? 113.871 173.174 -18.726 1.00 20.35 47 ALA B N 1
ATOM 2712 C CA . ALA B 1 48 ? 112.653 172.743 -19.414 1.00 19.80 47 ALA B CA 1
ATOM 2713 C C . ALA B 1 48 ? 111.457 173.606 -19.020 1.00 20.98 47 ALA B C 1
ATOM 2714 O O . ALA B 1 48 ? 110.604 173.929 -19.863 1.00 20.57 47 ALA B O 1
ATOM 2721 N N . LYS B 1 49 ? 111.379 174.002 -17.743 1.00 19.80 48 LYS B N 1
ATOM 2722 C CA . LYS B 1 49 ? 110.267 174.850 -17.314 1.00 18.91 48 LYS B CA 1
ATOM 2723 C C . LYS B 1 49 ? 110.314 176.196 -18.011 1.00 19.34 48 LYS B C 1
ATOM 2724 O O . LYS B 1 49 ? 109.269 176.739 -18.394 1.00 21.13 48 LYS B O 1
ATOM 2743 N N . PHE B 1 50 ? 111.512 176.756 -18.209 1.00 18.19 49 PHE B N 1
ATOM 2744 C CA . PHE B 1 50 ? 111.607 178.019 -18.933 1.00 17.94 49 PHE B CA 1
ATOM 2745 C C . PHE B 1 50 ? 111.216 177.860 -20.404 1.00 19.06 49 PHE B C 1
ATOM 2746 O O . PHE B 1 50 ? 110.516 178.713 -20.958 1.00 20.06 49 PHE B O 1
ATOM 2763 N N . ASN B 1 51 ? 111.697 176.813 -21.073 1.00 18.29 50 ASN B N 1
ATOM 2764 C CA . ASN B 1 51 ? 111.306 176.619 -22.469 1.00 17.60 50 ASN B CA 1
ATOM 2765 C C . ASN B 1 51 ? 109.797 176.373 -22.607 1.00 18.82 50 ASN B C 1
ATOM 2766 O O . ASN B 1 51 ? 109.163 176.849 -23.569 1.00 21.34 50 ASN B O 1
ATOM 2777 N N . ASN B 1 52 ? 109.202 175.646 -21.666 1.00 17.02 51 ASN B N 1
ATOM 2778 C CA . ASN B 1 52 ? 107.759 175.415 -21.722 1.00 18.18 51 ASN B CA 1
ATOM 2779 C C . ASN B 1 52 ? 107.004 176.739 -21.548 1.00 22.05 51 ASN B C 1
ATOM 2780 O O . ASN B 1 52 ? 105.962 176.982 -22.184 1.00 18.85 51 ASN B O 1
ATOM 2791 N N . ALA 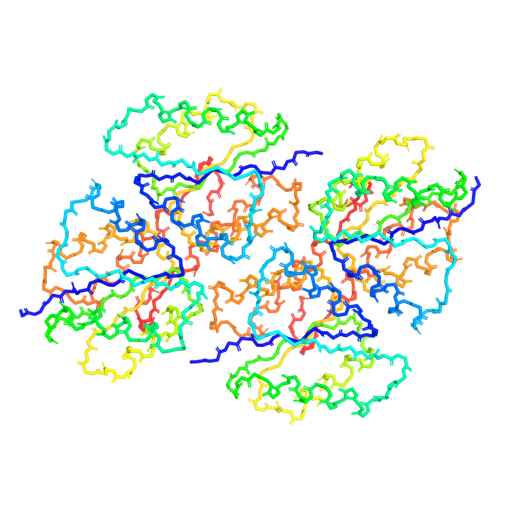B 1 53 ? 107.513 177.613 -20.670 1.00 20.46 52 ALA B N 1
ATOM 2792 C CA . ALA B 1 53 ? 106.855 178.896 -20.435 1.00 19.41 52 ALA B CA 1
ATOM 2793 C C . ALA B 1 53 ? 106.925 179.779 -21.671 1.00 23.46 52 ALA B C 1
ATOM 2794 O O . ALA B 1 53 ? 105.920 180.378 -22.069 1.00 19.16 52 ALA B O 1
ATOM 2801 N N . VAL B 1 54 ? 108.099 179.865 -22.308 1.00 20.65 53 VAL B N 1
ATOM 2802 C CA . VAL B 1 54 ? 108.211 180.626 -23.549 1.00 22.06 53 VAL B CA 1
ATOM 2803 C C . VAL B 1 54 ? 107.234 180.090 -24.596 1.00 20.47 53 VAL B C 1
ATOM 2804 O O . VAL B 1 54 ? 106.618 180.863 -25.351 1.00 21.70 53 VAL B O 1
ATOM 2817 N N . ALA B 1 55 ? 107.089 178.767 -24.668 1.00 20.68 54 ALA B N 1
ATOM 2818 C CA . ALA B 1 55 ? 106.186 178.138 -25.639 1.00 21.45 54 ALA B CA 1
ATOM 2819 C C . ALA B 1 55 ? 104.709 178.408 -25.342 1.00 23.24 54 ALA B C 1
ATOM 2820 O O . ALA B 1 55 ? 103.859 178.070 -26.173 1.00 21.94 54 ALA B O 1
ATOM 2827 N N . ALA B 1 56 ? 104.369 179.009 -24.197 1.00 18.94 55 ALA B N 1
ATOM 2828 C CA . ALA B 1 56 ? 102.990 179.407 -23.925 1.00 22.96 55 ALA B CA 1
ATOM 2829 C C . ALA B 1 56 ? 102.638 180.744 -24.564 1.00 25.69 55 ALA B C 1
ATOM 2830 O O . ALA B 1 56 ? 101.471 181.145 -24.530 1.00 27.71 55 ALA B O 1
ATOM 2837 N N . PHE B 1 57 ? 103.619 181.451 -25.123 1.00 22.62 56 PHE B N 1
ATOM 2838 C CA . PHE B 1 57 ? 103.412 182.730 -25.791 1.00 21.88 56 PHE B CA 1
ATOM 2839 C C . PHE B 1 57 ? 103.377 182.515 -27.306 1.00 24.25 56 PHE B C 1
ATOM 2840 O O . PHE B 1 57 ? 103.740 181.443 -27.801 1.00 28.33 56 PHE B O 1
ATOM 2857 N N . ASP B 1 58 ? 102.928 183.540 -28.041 1.00 27.29 57 ASP B N 1
ATOM 2858 C CA . ASP B 1 58 ? 102.944 183.501 -29.506 1.00 31.34 57 ASP B CA 1
ATOM 2859 C C . ASP B 1 58 ? 104.370 183.702 -30.014 1.00 31.26 57 ASP B C 1
ATOM 2860 O O . ASP B 1 58 ? 105.201 184.329 -29.353 1.00 28.63 57 ASP B O 1
ATOM 2869 N N . ALA B 1 59 ? 104.647 183.177 -31.216 1.00 30.19 58 ALA B N 1
ATOM 2870 C CA . ALA B 1 59 ? 106.017 183.204 -31.746 1.00 29.53 58 ALA B CA 1
ATOM 2871 C C . ALA B 1 59 ? 106.550 184.623 -31.893 1.00 30.00 58 ALA B C 1
ATOM 2872 O O . ALA B 1 59 ? 107.762 184.860 -31.757 1.00 29.08 58 ALA B O 1
ATOM 2879 N N . GLU B 1 60 ? 105.675 185.576 -32.164 1.00 29.45 59 GLU B N 1
ATOM 2880 C CA . GLU B 1 60 ? 106.085 186.952 -32.358 1.00 33.53 59 GLU B CA 1
ATOM 2881 C C . GLU B 1 60 ? 106.058 187.760 -31.063 1.00 29.73 59 GLU B C 1
ATOM 2882 O O . GLU B 1 60 ? 106.363 188.949 -31.095 1.00 30.34 59 GLU B O 1
ATOM 2894 N N . ASP B 1 61 ? 105.697 187.152 -29.933 1.00 26.38 60 ASP B N 1
ATOM 2895 C CA . ASP B 1 61 ? 105.710 187.881 -28.676 1.00 25.67 60 ASP B CA 1
ATOM 2896 C C . ASP B 1 61 ? 107.144 188.086 -28.203 1.00 27.29 60 ASP B C 1
ATOM 2897 O O . ASP B 1 61 ? 108.025 187.266 -28.467 1.00 26.03 60 ASP B O 1
ATOM 2906 N N . GLU B 1 62 ? 107.372 189.193 -27.494 1.00 23.49 61 GLU B N 1
ATOM 2907 C CA . GLU B 1 62 ? 108.638 189.425 -26.808 1.00 19.61 61 GLU B CA 1
ATOM 2908 C C . GLU B 1 62 ? 108.539 188.912 -25.375 1.00 22.92 61 GLU B C 1
ATOM 2909 O O . GLU B 1 62 ? 107.446 188.785 -24.825 1.00 22.70 61 GLU B O 1
ATOM 2921 N N . VAL B 1 63 ? 109.687 188.589 -24.776 1.00 20.42 62 VAL B N 1
ATOM 2922 C CA . VAL B 1 63 ? 109.710 187.923 -23.473 1.00 19.85 62 VAL B CA 1
ATOM 2923 C C . VAL B 1 63 ? 110.392 188.818 -22.443 1.00 17.85 62 VAL B C 1
ATOM 2924 O O . VAL B 1 63 ? 111.532 189.250 -22.638 1.00 18.36 62 VAL B O 1
ATOM 2937 N N . LEU B 1 64 ? 109.688 189.067 -21.336 1.00 17.95 63 LEU B N 1
ATOM 2938 C CA . LEU B 1 64 ? 110.191 189.808 -20.184 1.00 19.45 63 LEU B CA 1
ATOM 2939 C C . LEU B 1 64 ? 110.212 188.870 -18.973 1.00 18.36 63 LEU B C 1
ATOM 2940 O O . LEU B 1 64 ? 109.150 188.475 -18.478 1.00 18.09 63 LEU B O 1
ATOM 2956 N N . VAL B 1 65 ? 111.413 188.560 -18.467 1.00 18.87 64 VAL B N 1
ATOM 2957 C CA . VAL B 1 65 ? 111.604 187.767 -17.252 1.00 16.31 64 VAL B CA 1
ATOM 2958 C C . VAL B 1 65 ? 111.827 188.726 -16.096 1.00 17.13 64 VAL B C 1
ATOM 2959 O O . VAL B 1 65 ? 112.775 189.523 -16.118 1.00 19.15 64 VAL B O 1
ATOM 2972 N N . LEU B 1 66 ? 110.963 188.632 -15.077 1.00 16.18 65 LEU B N 1
ATOM 2973 C CA . LEU B 1 66 ? 111.141 189.315 -13.806 1.00 18.05 65 LEU B CA 1
ATOM 2974 C C . LEU B 1 66 ? 111.601 188.266 -12.800 1.00 17.70 65 LEU B C 1
ATOM 2975 O O . LEU B 1 66 ? 110.824 187.373 -12.421 1.00 18.26 65 LEU B O 1
ATOM 2991 N N . ALA B 1 67 ? 112.868 188.362 -12.393 1.00 18.54 66 ALA B N 1
ATOM 2992 C CA . ALA B 1 67 ? 113.550 187.354 -11.592 1.00 17.37 66 ALA B CA 1
ATOM 2993 C C . ALA B 1 67 ? 113.880 187.840 -10.177 1.00 16.00 66 ALA B C 1
ATOM 2994 O O . ALA B 1 67 ? 114.121 189.025 -9.949 1.00 16.79 66 ALA B O 1
ATOM 3001 N N . ASP B 1 68 ? 113.935 186.896 -9.231 1.00 16.36 67 ASP B N 1
ATOM 3002 C CA . ASP B 1 68 ? 114.193 187.262 -7.835 1.00 20.01 67 ASP B CA 1
ATOM 3003 C C . ASP B 1 68 ? 115.552 187.943 -7.646 1.00 17.72 67 ASP B C 1
ATOM 3004 O O . ASP B 1 68 ? 115.642 188.969 -6.955 1.00 19.23 67 ASP B O 1
ATOM 3013 N N . LEU B 1 69 ? 116.621 187.390 -8.233 1.00 17.94 68 LEU B N 1
ATOM 3014 C CA . LEU B 1 69 ? 118.008 187.750 -7.904 1.00 22.58 68 LEU B CA 1
ATOM 3015 C C . LEU B 1 69 ? 118.879 187.636 -9.144 1.00 19.68 68 LEU B C 1
ATOM 3016 O O . LEU B 1 69 ? 118.643 186.760 -9.981 1.00 20.33 68 LEU B O 1
ATOM 3032 N N . TRP B 1 70 ? 119.933 188.470 -9.218 1.00 18.73 69 TRP B N 1
ATOM 3033 C CA . TRP B 1 70 ? 121.032 188.278 -10.183 1.00 21.39 69 TRP B CA 1
ATOM 3034 C C . TRP B 1 70 ? 122.022 187.225 -9.659 1.00 22.94 69 TRP B C 1
ATOM 3035 O O . TRP B 1 70 ? 123.213 187.482 -9.443 1.00 21.81 69 TRP B O 1
ATOM 3056 N N . SER B 1 71 ? 121.495 186.032 -9.396 1.00 18.06 70 SER B N 1
ATOM 3057 C CA . SER B 1 71 ? 122.302 184.884 -8.984 1.00 21.63 70 SER B CA 1
ATOM 3058 C C . SER B 1 71 ? 121.447 183.620 -8.983 1.00 22.08 70 SER B C 1
ATOM 3059 O O . SER B 1 71 ? 120.219 183.665 -8.959 1.00 29.13 70 SER B O 1
ATOM 3067 N N . GLY B 1 72 ? 122.149 182.477 -9.028 1.00 21.91 71 GLY B N 1
ATOM 3068 C CA . GLY B 1 72 ? 121.521 181.184 -8.898 1.00 22.30 71 GLY B CA 1
ATOM 3069 C C . GLY B 1 72 ? 120.864 180.690 -10.175 1.00 20.61 71 GLY B C 1
ATOM 3070 O O . GLY B 1 72 ? 120.949 181.291 -11.254 1.00 20.44 71 GLY B O 1
ATOM 3074 N N . SER B 1 73 ? 120.162 179.561 -10.028 1.00 21.25 72 SER B N 1
ATOM 3075 C CA . SER B 1 73 ? 119.753 178.809 -11.220 1.00 22.38 72 SER B CA 1
ATOM 3076 C C . SER B 1 73 ? 118.636 179.479 -12.008 1.00 18.44 72 SER B C 1
ATOM 3077 O O . SER B 1 73 ? 118.672 179.438 -13.245 1.00 18.68 72 SER B O 1
ATOM 3085 N N . PRO B 1 74 ? 117.631 180.101 -11.371 1.00 20.30 73 PRO B N 1
ATOM 3086 C CA . PRO B 1 74 ? 116.583 180.755 -12.189 1.00 20.34 73 PRO B CA 1
ATOM 3087 C C . PRO B 1 74 ? 117.164 181.825 -13.096 1.00 20.60 73 PRO B C 1
ATOM 3088 O O . PRO B 1 74 ? 116.927 181.805 -14.315 1.00 19.28 73 PRO B O 1
ATOM 3099 N N . PHE B 1 75 ? 117.994 182.721 -12.546 1.00 19.43 74 PHE B N 1
ATOM 3100 C CA . PHE B 1 75 ? 118.663 183.718 -13.370 1.00 19.06 74 PHE B CA 1
ATOM 3101 C C . PHE B 1 75 ? 119.572 183.081 -14.427 1.00 18.81 74 PHE B C 1
ATOM 3102 O O . PHE B 1 75 ? 119.604 183.532 -15.578 1.00 21.36 74 PHE B O 1
ATOM 3119 N N . ASN B 1 76 ? 120.336 182.054 -14.054 1.00 18.67 75 ASN B N 1
ATOM 3120 C CA . ASN B 1 76 ? 121.289 181.463 -15.002 1.00 21.04 75 ASN B CA 1
ATOM 3121 C C . ASN B 1 76 ? 120.560 180.813 -16.180 1.00 19.78 75 ASN B C 1
ATOM 3122 O O . ASN B 1 76 ? 120.982 180.944 -17.345 1.00 21.69 75 ASN B O 1
ATOM 3133 N N . GLN B 1 77 ? 119.496 180.062 -15.890 1.00 19.63 76 GLN B N 1
ATOM 3134 C CA . GLN B 1 77 ? 118.770 179.374 -16.953 1.00 16.84 76 GLN B CA 1
ATOM 3135 C C . GLN B 1 77 ? 117.956 180.348 -17.804 1.00 20.40 76 GLN B C 1
ATOM 3136 O O . GLN B 1 77 ? 117.892 180.184 -19.027 1.00 20.34 76 GLN B O 1
ATOM 3150 N N . ALA B 1 78 ? 117.381 181.405 -17.210 1.00 19.93 77 ALA B N 1
ATOM 3151 C CA . ALA B 1 78 ? 116.767 182.449 -18.045 1.00 19.93 77 ALA B CA 1
ATOM 3152 C C . ALA B 1 78 ? 117.788 183.062 -18.994 1.00 20.67 77 ALA B C 1
ATOM 3153 O O . ALA B 1 78 ? 117.506 183.277 -20.189 1.00 20.74 77 ALA B O 1
ATOM 3160 N N . SER B 1 79 ? 118.984 183.350 -18.479 1.00 20.45 78 SER B N 1
ATOM 3161 C CA . SER B 1 79 ? 120.036 183.901 -19.315 1.00 20.93 78 SER B CA 1
ATOM 3162 C C . SER B 1 79 ? 120.401 182.932 -20.433 1.00 21.66 78 SER B C 1
ATOM 3163 O O . SER B 1 79 ? 120.634 183.350 -21.578 1.00 23.83 78 SER B O 1
ATOM 3171 N N . ARG B 1 80 ? 120.471 181.640 -20.115 1.00 20.85 79 ARG B N 1
ATOM 3172 C CA . ARG B 1 80 ? 120.780 180.636 -21.128 1.00 23.07 79 ARG B CA 1
ATOM 3173 C C . ARG B 1 80 ? 119.728 180.621 -22.231 1.00 24.25 79 ARG B C 1
ATOM 3174 O O . ARG B 1 80 ? 120.055 180.646 -23.424 1.00 24.56 79 ARG B O 1
ATOM 3195 N N . VAL B 1 81 ? 118.449 180.564 -21.855 1.00 18.84 80 VAL B N 1
ATOM 3196 C CA . VAL B 1 81 ? 117.386 180.562 -22.859 1.00 21.30 80 VAL B CA 1
ATOM 3197 C C . VAL B 1 81 ? 117.454 181.833 -23.707 1.00 24.64 80 VAL B C 1
ATOM 3198 O O . VAL B 1 81 ? 117.296 181.780 -24.932 1.00 23.30 80 VAL B O 1
ATOM 3211 N N . MET B 1 82 ? 117.717 182.988 -23.083 1.00 21.03 81 MET B N 1
ATOM 3212 C CA . MET B 1 82 ? 117.861 184.224 -23.853 1.00 24.02 81 MET B CA 1
ATOM 3213 C C . MET B 1 82 ? 118.952 184.094 -24.923 1.00 26.81 81 MET B C 1
ATOM 3214 O O . MET B 1 82 ? 118.745 184.444 -26.093 1.00 25.07 81 MET B O 1
ATOM 3228 N N . GLY B 1 83 ? 120.117 183.575 -24.542 1.00 24.64 82 GLY B N 1
ATOM 3229 C CA . GLY B 1 83 ? 121.236 183.500 -25.465 1.00 29.60 82 GLY B CA 1
ATOM 3230 C C . GLY B 1 83 ? 121.038 182.478 -26.566 1.00 30.45 82 GLY B C 1
ATOM 3231 O O . GLY B 1 83 ? 121.621 182.601 -27.651 1.00 33.53 82 GLY B O 1
ATOM 3235 N N . GLU B 1 84 ? 120.215 181.473 -26.324 1.00 26.78 83 GLU B N 1
ATOM 3236 C CA . GLU B 1 84 ? 120.000 180.425 -27.306 1.00 30.19 83 GLU B CA 1
ATOM 3237 C C . GLU B 1 84 ? 119.019 180.834 -28.382 1.00 32.99 83 GLU B C 1
ATOM 3238 O O . GLU B 1 84 ? 118.906 180.122 -29.384 1.00 31.46 83 GLU B O 1
ATOM 3250 N N . ASN B 1 85 ? 118.320 181.951 -28.185 1.00 29.24 84 ASN B N 1
ATOM 3251 C CA . ASN B 1 85 ? 117.203 182.359 -29.030 1.00 30.00 84 ASN B CA 1
ATOM 3252 C C . ASN B 1 85 ? 117.407 183.801 -29.447 1.00 31.07 84 ASN B C 1
ATOM 3253 O O . ASN B 1 85 ? 116.613 184.689 -29.119 1.00 28.93 84 ASN B O 1
ATOM 3264 N N . PRO B 1 86 ? 118.471 184.052 -30.215 1.00 31.12 85 PRO B N 1
ATOM 3265 C CA . PRO B 1 86 ? 118.885 185.423 -30.512 1.00 33.14 85 PRO B CA 1
ATOM 3266 C C . PRO B 1 86 ? 117.935 186.153 -31.431 1.00 30.37 85 PRO B C 1
ATOM 3267 O O . PRO B 1 86 ? 117.971 187.388 -31.476 1.00 35.94 85 PRO B O 1
ATOM 3278 N N . GLU B 1 87 ? 117.064 185.438 -32.131 1.00 32.37 86 GLU B N 1
ATOM 3279 C CA . GLU B 1 87 ? 116.091 186.082 -32.996 1.00 37.39 86 GLU B CA 1
ATOM 3280 C C . GLU B 1 87 ? 114.848 186.551 -32.251 1.00 37.86 86 GLU B C 1
ATOM 3281 O O . GLU B 1 87 ? 114.015 187.244 -32.843 1.00 40.54 86 GLU B O 1
ATOM 3289 N N . ARG B 1 88 ? 114.695 186.211 -30.975 1.00 31.78 87 ARG B N 1
ATOM 3290 C CA . ARG B 1 88 ? 113.570 186.701 -30.196 1.00 30.22 87 ARG B CA 1
ATOM 3291 C C . ARG B 1 88 ? 114.018 187.795 -29.248 1.00 26.70 87 ARG B C 1
ATOM 3292 O O . ARG B 1 88 ? 115.104 187.718 -28.674 1.00 28.42 87 ARG B O 1
ATOM 3313 N N . LYS B 1 89 ? 113.162 188.804 -29.075 1.00 29.23 88 LYS B N 1
ATOM 3314 C CA . LYS B 1 89 ? 113.452 189.908 -28.171 1.00 32.58 88 LYS B CA 1
ATOM 3315 C C . LYS B 1 89 ? 113.197 189.456 -26.736 1.00 26.42 88 LYS B C 1
ATOM 3316 O O . LYS B 1 89 ? 112.103 188.979 -26.414 1.00 25.16 88 LYS B O 1
ATOM 3324 N N . PHE B 1 90 ? 114.210 189.620 -25.884 1.00 26.26 89 PHE B N 1
ATOM 3325 C CA . PHE B 1 90 ? 114.237 189.123 -24.516 1.00 24.48 89 PHE B CA 1
ATOM 3326 C C . PHE B 1 90 ? 114.791 190.205 -23.605 1.00 26.23 89 PHE B C 1
ATOM 3327 O O . PHE B 1 90 ? 115.714 190.925 -23.986 1.00 27.60 89 PHE B O 1
ATOM 3344 N N . ALA B 1 91 ? 114.288 190.270 -22.369 1.00 23.54 90 ALA B N 1
ATOM 3345 C CA . ALA B 1 91 ? 114.904 191.101 -21.345 1.00 23.08 90 ALA B CA 1
ATOM 3346 C C . ALA B 1 91 ? 114.709 190.420 -19.995 1.00 21.20 90 ALA B C 1
ATOM 3347 O O . ALA B 1 91 ? 113.699 189.743 -19.781 1.00 21.27 90 ALA B O 1
ATOM 3354 N N . ILE B 1 92 ? 115.701 190.548 -19.114 1.00 21.35 91 ILE B N 1
ATOM 3355 C CA . ILE B 1 92 ? 115.630 190.028 -17.750 1.00 19.01 91 ILE B CA 1
ATOM 3356 C C . ILE B 1 92 ? 115.831 191.205 -16.818 1.00 17.97 91 ILE B C 1
ATOM 3357 O O . ILE B 1 92 ? 116.759 191.991 -17.015 1.00 18.57 91 ILE B O 1
ATOM 3373 N N . ILE B 1 93 ? 114.947 191.352 -15.825 1.00 18.27 92 ILE B N 1
ATOM 3374 C CA . ILE B 1 93 ? 115.087 192.357 -14.768 1.00 18.84 92 ILE B CA 1
ATOM 3375 C C . ILE B 1 93 ? 115.086 191.609 -13.439 1.00 18.57 92 ILE B C 1
ATOM 3376 O O . ILE B 1 93 ? 114.139 190.867 -13.149 1.00 17.32 92 ILE B O 1
ATOM 3392 N N . THR B 1 94 ? 116.130 191.811 -12.620 1.00 17.52 93 THR B N 1
ATOM 3393 C CA . THR B 1 94 ? 116.261 191.133 -11.341 1.00 17.26 93 THR B CA 1
ATOM 3394 C C . THR B 1 94 ? 115.776 192.043 -10.204 1.00 19.20 93 THR B C 1
ATOM 3395 O O . THR B 1 94 ? 115.429 193.212 -10.411 1.00 18.56 93 THR B O 1
ATOM 3406 N N . GLY B 1 95 ? 115.747 191.496 -8.982 1.00 16.89 94 GLY B N 1
ATOM 3407 C CA . GLY B 1 95 ? 115.251 192.247 -7.835 1.00 17.50 94 GLY B CA 1
ATOM 3408 C C . GLY B 1 95 ? 113.750 192.419 -7.795 1.00 19.28 94 GLY B C 1
ATOM 3409 O O . GLY B 1 95 ? 113.256 193.370 -7.177 1.00 16.13 94 GLY B O 1
ATOM 3413 N N . LEU B 1 96 ? 113.011 191.513 -8.440 1.00 19.09 95 LEU B N 1
ATOM 3414 C CA . LEU B 1 96 ? 111.545 191.466 -8.432 1.00 16.64 95 LEU B CA 1
ATOM 3415 C C . LEU B 1 96 ? 110.906 191.967 -7.146 1.00 19.80 95 LEU B C 1
ATOM 3416 O O . LEU B 1 96 ? 111.178 191.439 -6.052 1.00 17.04 95 LEU B O 1
ATOM 3432 N N . ASN B 1 97 ? 109.997 192.947 -7.288 1.00 17.25 96 ASN B N 1
ATOM 3433 C CA . ASN B 1 97 ? 109.159 193.428 -6.191 1.00 15.28 96 ASN B CA 1
ATOM 3434 C C . ASN B 1 97 ? 107.765 193.766 -6.744 1.00 15.47 96 ASN B C 1
ATOM 3435 O O . ASN B 1 97 ? 107.496 193.650 -7.951 1.00 17.42 96 ASN B O 1
ATOM 3446 N N . LEU B 1 98 ? 106.854 194.130 -5.851 1.00 16.74 97 LEU B N 1
ATOM 3447 C CA . LEU B 1 98 ? 105.471 194.310 -6.314 1.00 16.99 97 LEU B CA 1
ATOM 3448 C C . LEU B 1 98 ? 105.339 195.581 -7.156 1.00 17.90 97 LEU B C 1
ATOM 3449 O O . LEU B 1 98 ? 104.636 195.554 -8.179 1.00 17.91 97 LEU B O 1
ATOM 3465 N N . PRO B 1 99 ? 106.046 196.691 -6.841 1.00 15.21 98 PRO B N 1
ATOM 3466 C CA . PRO B 1 99 ? 106.049 197.822 -7.793 1.00 18.39 98 PRO B CA 1
ATOM 3467 C C . PRO B 1 99 ? 106.474 197.440 -9.208 1.00 20.41 98 PRO B C 1
ATOM 3468 O O . PRO B 1 99 ? 105.860 197.887 -10.199 1.00 19.08 98 PRO B O 1
ATOM 3479 N N . MET B 1 100 ? 107.510 196.603 -9.325 1.00 18.23 99 MET B N 1
ATOM 3480 C CA . MET B 1 100 ? 107.980 196.146 -10.629 1.00 18.10 99 MET B CA 1
ATOM 3481 C C . MET B 1 100 ? 106.874 195.453 -11.399 1.00 15.92 99 MET B C 1
ATOM 3482 O O . MET B 1 100 ? 106.685 195.696 -12.593 1.00 18.12 99 MET B O 1
ATOM 3496 N N . LEU B 1 101 ? 106.166 194.533 -10.744 1.00 16.74 100 LEU B N 1
ATOM 3497 C CA . LEU B 1 101 ? 105.172 193.724 -11.435 1.00 16.65 100 LEU B CA 1
ATOM 3498 C C . LEU B 1 101 ? 103.973 194.571 -11.839 1.00 16.52 100 LEU B C 1
ATOM 3499 O O . LEU B 1 101 ? 103.461 194.441 -12.959 1.00 17.75 100 LEU B O 1
ATOM 3515 N N . ILE B 1 102 ? 103.507 195.433 -10.932 1.00 17.97 101 ILE B N 1
ATOM 3516 C CA . ILE B 1 102 ? 102.395 196.333 -11.260 1.00 20.57 101 ILE B CA 1
ATOM 3517 C C . ILE B 1 102 ? 102.771 197.227 -12.434 1.00 20.22 101 ILE B C 1
ATOM 3518 O O . ILE B 1 102 ? 101.961 197.472 -13.340 1.00 20.06 101 ILE B O 1
ATOM 3534 N N . GLN B 1 103 ? 103.999 197.726 -12.441 1.00 17.88 102 GLN B N 1
ATOM 3535 C CA . GLN B 1 103 ? 104.408 198.596 -13.542 1.00 20.42 102 GLN B CA 1
ATOM 3536 C C . GLN B 1 103 ? 104.510 197.831 -14.850 1.00 21.46 102 GLN B C 1
ATOM 3537 O O . GLN B 1 103 ? 104.121 198.356 -15.908 1.00 20.66 102 GLN B O 1
ATOM 3551 N N . ALA B 1 104 ? 104.994 196.576 -14.815 1.00 18.43 103 ALA B N 1
ATOM 3552 C CA . ALA B 1 104 ? 105.010 195.781 -16.039 1.00 17.97 103 ALA B CA 1
ATOM 3553 C C . ALA B 1 104 ? 103.599 195.604 -16.590 1.00 21.98 103 ALA B C 1
ATOM 3554 O O . ALA B 1 104 ? 103.372 195.726 -17.798 1.00 21.37 103 ALA B O 1
ATOM 3561 N N . TYR B 1 105 ? 102.636 195.287 -15.725 1.00 18.08 104 TYR B N 1
ATOM 3562 C CA . TYR B 1 105 ? 101.266 195.139 -16.204 1.00 19.50 104 TYR B CA 1
ATOM 3563 C C . TYR B 1 105 ? 100.744 196.457 -16.767 1.00 20.51 104 TYR B C 1
ATOM 3564 O O . TYR B 1 105 ? 100.031 196.468 -17.796 1.00 22.68 104 TYR B O 1
ATOM 3582 N N . THR B 1 106 ? 101.057 197.579 -16.104 1.00 19.25 105 THR B N 1
ATOM 3583 C CA . THR B 1 106 ? 100.555 198.875 -16.592 1.00 22.86 105 THR B CA 1
ATOM 3584 C C . THR B 1 106 ? 101.157 199.228 -17.950 1.00 25.06 105 THR B C 1
ATOM 3585 O O . THR B 1 106 ? 100.466 199.802 -18.811 1.00 22.00 105 THR B O 1
ATOM 3596 N N . GLU B 1 107 ? 102.446 198.920 -18.158 1.00 20.02 106 GLU B N 1
ATOM 3597 C CA . GLU B 1 107 ? 103.089 199.235 -19.431 1.00 21.81 106 GLU B CA 1
ATOM 3598 C C . GLU B 1 107 ? 102.381 198.538 -20.590 1.00 22.31 106 GLU B C 1
ATOM 3599 O O . GLU B 1 107 ? 102.275 199.104 -21.697 1.00 22.32 106 GLU B O 1
ATOM 3611 N N . ARG B 1 108 ? 101.881 197.314 -20.370 1.00 20.90 107 ARG B N 1
ATOM 3612 C CA . ARG B 1 108 ? 101.213 196.600 -21.457 1.00 23.28 107 ARG B CA 1
ATOM 3613 C C . ARG B 1 108 ? 99.825 197.167 -21.716 1.00 25.64 107 ARG B C 1
ATOM 3614 O O . ARG B 1 108 ? 99.313 197.051 -22.838 1.00 24.39 107 ARG B O 1
ATOM 3635 N N . LEU B 1 109 ? 99.195 197.764 -20.698 1.00 25.12 108 LEU B N 1
ATOM 3636 C CA . LEU B 1 109 ? 97.913 198.443 -20.921 1.00 28.90 108 LEU B CA 1
ATOM 3637 C C . LEU B 1 109 ? 98.109 199.734 -21.697 1.00 26.00 108 LEU B C 1
ATOM 3638 O O . LEU B 1 109 ? 97.382 200.003 -22.656 1.00 29.01 108 LEU B O 1
ATOM 3654 N N . MET B 1 110 ? 99.085 200.550 -21.288 1.00 23.96 109 MET B N 1
ATOM 3655 C CA . MET B 1 110 ? 99.324 201.836 -21.932 1.00 24.73 109 MET B CA 1
ATOM 3656 C C . MET B 1 110 ? 99.712 201.693 -23.410 1.00 30.73 109 MET B C 1
ATOM 3657 O O . MET B 1 110 ? 99.384 202.574 -24.217 1.00 27.27 109 MET B O 1
ATOM 3671 N N . ASP B 1 111 ? 100.450 200.636 -23.779 1.00 24.22 110 ASP B N 1
ATOM 3672 C CA . ASP B 1 111 ? 100.781 200.399 -25.195 1.00 23.06 110 ASP B CA 1
ATOM 3673 C C . ASP B 1 111 ? 101.014 198.899 -25.407 1.00 24.79 110 ASP B C 1
ATOM 3674 O O . ASP B 1 111 ? 102.132 198.413 -25.221 1.00 25.42 110 ASP B O 1
ATOM 3683 N N . ALA B 1 112 ? 99.971 198.191 -25.845 1.00 27.31 111 ALA B N 1
ATOM 3684 C CA . ALA B 1 112 ? 100.076 196.741 -25.980 1.00 27.34 111 ALA B CA 1
ATOM 3685 C C . ALA B 1 112 ? 101.050 196.332 -27.076 1.00 31.60 111 ALA B C 1
ATOM 3686 O O . ALA B 1 112 ? 101.388 195.142 -27.186 1.00 31.28 111 ALA B O 1
ATOM 3693 N N . ALA B 1 113 ? 101.529 197.295 -27.854 1.00 26.17 112 ALA B N 1
ATOM 3694 C CA . ALA B 1 113 ? 102.425 197.062 -28.970 1.00 32.04 112 ALA B CA 1
ATOM 3695 C C . ALA B 1 113 ? 103.881 197.328 -28.628 1.00 33.02 112 ALA B C 1
ATOM 3696 O O . ALA B 1 113 ? 104.748 196.990 -29.435 1.00 29.39 112 ALA B O 1
ATOM 3703 N N . ALA B 1 114 ? 104.165 197.950 -27.476 1.00 28.28 113 ALA B N 1
ATOM 3704 C CA . ALA B 1 114 ? 105.532 198.304 -27.125 1.00 27.32 113 ALA B CA 1
ATOM 3705 C C . ALA B 1 114 ? 106.323 197.048 -26.768 1.00 25.33 113 ALA B C 1
ATOM 3706 O O . ALA B 1 114 ? 105.788 196.097 -26.181 1.00 28.75 113 ALA B O 1
ATOM 3713 N N . GLY B 1 115 ? 107.615 197.055 -27.108 1.00 29.01 114 GLY B N 1
ATOM 3714 C CA . GLY B 1 115 ? 108.490 195.929 -26.848 1.00 29.24 114 GLY B CA 1
ATOM 3715 C C . GLY B 1 115 ? 109.255 196.087 -25.536 1.00 25.19 114 GLY B C 1
ATOM 3716 O O . GLY B 1 115 ? 109.199 197.114 -24.865 1.00 23.98 114 GLY B O 1
ATOM 3720 N N . VAL B 1 116 ? 110.016 195.039 -25.190 1.00 24.72 115 VAL B N 1
ATOM 3721 C CA . VAL B 1 116 ? 110.699 195.033 -23.894 1.00 24.18 115 VAL B CA 1
ATOM 3722 C C . VAL B 1 116 ? 111.745 196.131 -23.820 1.00 25.76 115 VAL B C 1
ATOM 3723 O O . VAL B 1 116 ? 111.970 196.719 -22.751 1.00 22.96 115 VAL B O 1
ATOM 3736 N N . GLU B 1 117 ? 112.409 196.442 -24.936 1.00 24.96 116 GLU B N 1
ATOM 3737 C CA . GLU B 1 117 ? 113.431 197.476 -24.878 1.00 28.82 116 GLU B CA 1
ATOM 3738 C C . GLU B 1 117 ? 112.830 198.846 -24.609 1.00 26.90 116 GLU B C 1
ATOM 3739 O O . GLU B 1 117 ? 113.504 199.730 -24.058 1.00 28.30 116 GLU B O 1
ATOM 3747 N N . LYS B 1 118 ? 111.580 199.050 -24.995 1.00 25.40 117 LYS B N 1
ATOM 3748 C CA . LYS B 1 118 ? 110.928 200.332 -24.756 1.00 31.12 117 LYS B CA 1
ATOM 3749 C C . LYS B 1 118 ? 110.433 200.468 -23.321 1.00 28.45 117 LYS B C 1
ATOM 3750 O O . LYS B 1 118 ? 110.547 201.552 -22.735 1.00 28.87 117 LYS B O 1
ATOM 3769 N N . VAL B 1 119 ? 109.863 199.399 -22.742 1.00 24.88 118 VAL B N 1
ATOM 3770 C CA . VAL B 1 119 ? 109.206 199.522 -21.431 1.00 23.69 118 VAL B CA 1
ATOM 3771 C C . VAL B 1 119 ? 110.147 199.315 -20.236 1.00 25.66 118 VAL B C 1
ATOM 3772 O O . VAL B 1 119 ? 109.782 199.670 -19.104 1.00 21.90 118 VAL B O 1
ATOM 3785 N N . ALA B 1 120 ? 111.353 198.780 -20.449 1.00 23.56 119 ALA B N 1
ATOM 3786 C CA . ALA B 1 120 ? 112.203 198.359 -19.335 1.00 22.69 119 ALA B CA 1
ATOM 3787 C C . ALA B 1 120 ? 112.604 199.515 -18.426 1.00 22.90 119 ALA B C 1
ATOM 3788 O O . ALA B 1 120 ? 112.628 199.367 -17.198 1.00 22.46 119 ALA B O 1
ATOM 3795 N N . ALA B 1 121 ? 112.967 200.666 -19.002 1.00 26.10 120 ALA B N 1
ATOM 3796 C CA . ALA B 1 121 ? 113.492 201.750 -18.177 1.00 27.74 120 ALA B CA 1
ATOM 3797 C C . ALA B 1 121 ? 112.475 202.203 -17.138 1.00 22.44 120 ALA B C 1
ATOM 3798 O O . ALA B 1 121 ? 112.835 202.458 -15.989 1.00 21.09 120 ALA B O 1
ATOM 3805 N N . ASN B 1 122 ? 111.202 202.316 -17.514 1.00 22.83 121 ASN B N 1
ATOM 3806 C CA . ASN B 1 122 ? 110.229 202.767 -16.525 1.00 26.12 121 ASN B CA 1
ATOM 3807 C C . ASN B 1 122 ? 109.881 201.679 -15.510 1.00 24.07 121 ASN B C 1
ATOM 3808 O O . ASN B 1 122 ? 109.535 201.997 -14.360 1.00 20.97 121 ASN B O 1
ATOM 3819 N N . ILE B 1 123 ? 109.946 200.405 -15.909 1.00 22.64 122 ILE B N 1
ATOM 3820 C CA . ILE B 1 123 ? 109.739 199.310 -14.955 1.00 20.74 122 ILE B CA 1
ATOM 3821 C C . ILE B 1 123 ? 110.850 199.325 -13.909 1.00 20.76 122 ILE B C 1
ATOM 3822 O O . ILE B 1 123 ? 110.589 199.262 -12.704 1.00 18.76 122 ILE B O 1
ATOM 3838 N N . ILE B 1 124 ? 112.103 199.491 -14.347 1.00 19.60 123 ILE B N 1
ATOM 3839 C CA . ILE B 1 124 ? 113.227 199.601 -13.414 1.00 21.27 123 ILE B CA 1
ATOM 3840 C C . ILE B 1 124 ? 113.063 200.811 -12.504 1.00 23.43 123 ILE B C 1
ATOM 3841 O O . ILE B 1 124 ? 113.270 200.723 -11.288 1.00 21.04 123 ILE B O 1
ATOM 3857 N N . LYS B 1 125 ? 112.682 201.965 -13.069 1.00 22.58 124 LYS B N 1
ATOM 3858 C CA . LYS B 1 125 ? 112.577 203.184 -12.272 1.00 21.17 124 LYS B CA 1
ATOM 3859 C C . LYS B 1 125 ? 111.541 203.051 -11.158 1.00 19.21 124 LYS B C 1
ATOM 3860 O O . LYS B 1 125 ? 111.795 203.454 -10.009 1.00 21.23 124 LYS B O 1
ATOM 3879 N N . GLU B 1 126 ? 110.354 202.534 -11.478 1.00 19.81 125 GLU B N 1
ATOM 3880 C CA . GLU B 1 126 ? 109.303 202.392 -10.465 1.00 20.73 125 GLU B CA 1
ATOM 3881 C C . GLU B 1 126 ? 109.650 201.309 -9.450 1.00 20.68 125 GLU B C 1
ATOM 3882 O O . GLU B 1 126 ? 109.318 201.441 -8.264 1.00 20.38 125 GLU B O 1
ATOM 3894 N N . ALA B 1 127 ? 110.316 200.243 -9.888 1.00 18.68 126 ALA B N 1
ATOM 3895 C CA . ALA B 1 127 ? 110.773 199.231 -8.936 1.00 18.10 126 ALA B CA 1
ATOM 3896 C C . ALA B 1 127 ? 111.709 199.844 -7.899 1.00 20.60 126 ALA B C 1
ATOM 3897 O O . ALA B 1 127 ? 111.619 199.540 -6.704 1.00 19.76 126 ALA B O 1
ATOM 3904 N N . LYS B 1 128 ? 112.628 200.705 -8.330 1.00 20.35 127 LYS B N 1
ATOM 3905 C CA . LYS B 1 128 ? 113.561 201.278 -7.359 1.00 19.65 127 LYS B CA 1
ATOM 3906 C C . LYS B 1 128 ? 112.920 202.410 -6.562 1.00 21.38 127 LYS B C 1
ATOM 3907 O O . LYS B 1 128 ? 113.189 202.547 -5.362 1.00 20.76 127 LYS B O 1
ATOM 3926 N N . ASP B 1 129 ? 112.094 203.247 -7.223 1.00 18.98 128 ASP B N 1
ATOM 3927 C CA . ASP B 1 129 ? 111.420 204.368 -6.550 1.00 20.75 128 ASP B CA 1
ATOM 3928 C C . ASP B 1 129 ? 110.516 203.894 -5.413 1.00 21.62 128 ASP B C 1
ATOM 3929 O O . ASP B 1 129 ? 110.307 204.631 -4.439 1.00 23.33 128 ASP B O 1
ATOM 3938 N N . GLY B 1 130 ? 109.977 202.677 -5.515 1.00 20.91 129 GLY B N 1
ATOM 3939 C CA . GLY B 1 130 ? 109.036 202.160 -4.533 1.00 20.02 129 GLY B CA 1
ATOM 3940 C C . GLY B 1 130 ? 109.683 201.646 -3.266 1.00 19.78 129 GLY B C 1
ATOM 3941 O O . GLY B 1 130 ? 108.962 201.260 -2.344 1.00 19.86 129 GLY B O 1
ATOM 3945 N N . ILE B 1 131 ? 111.014 201.633 -3.209 1.00 19.47 130 ILE B N 1
ATOM 3946 C CA . ILE B 1 131 ? 111.751 201.272 -1.997 1.00 19.02 130 ILE B CA 1
ATOM 3947 C C . ILE B 1 131 ? 112.013 202.554 -1.201 1.00 19.94 130 ILE B C 1
ATOM 3948 O O . ILE B 1 131 ? 112.903 203.348 -1.542 1.00 22.02 130 ILE B O 1
ATOM 3964 N N . LYS B 1 132 ? 111.246 202.741 -0.126 1.00 21.63 131 LYS B N 1
ATOM 3965 C CA . LYS B 1 132 ? 111.245 203.951 0.687 1.00 23.90 131 LYS B CA 1
ATOM 3966 C C . LYS B 1 132 ? 111.143 203.547 2.148 1.00 24.72 131 LYS B C 1
ATOM 3967 O O . LYS B 1 132 ? 110.604 202.490 2.473 1.00 22.63 131 LYS B O 1
ATOM 3986 N N . ALA B 1 133 ? 111.636 204.407 3.037 1.00 25.11 132 ALA B N 1
ATOM 3987 C CA . ALA B 1 133 ? 111.608 204.106 4.460 1.00 24.33 132 ALA B CA 1
ATOM 3988 C C . ALA B 1 133 ? 110.797 205.132 5.240 1.00 27.03 132 ALA B C 1
ATOM 3989 O O . ALA B 1 133 ? 110.743 206.318 4.905 1.00 22.45 132 ALA B O 1
ATOM 3996 N N . LEU B 1 134 ? 110.156 204.638 6.283 1.00 22.05 133 LEU B N 1
ATOM 3997 C CA . LEU B 1 134 ? 109.599 205.461 7.343 1.00 26.40 133 LEU B CA 1
ATOM 3998 C C . LEU B 1 134 ? 110.326 205.130 8.643 1.00 27.30 133 LEU B C 1
ATOM 3999 O O . LEU B 1 134 ? 110.544 203.946 8.924 1.00 25.68 133 LEU B O 1
ATOM 4015 N N . PRO B 1 135 ? 110.767 206.121 9.445 1.00 31.48 134 PRO B N 1
ATOM 4016 C CA . PRO B 1 135 ? 110.671 207.576 9.266 1.00 37.33 134 PRO B CA 1
ATOM 4017 C C . PRO B 1 135 ? 111.490 208.082 8.094 1.00 34.25 134 PRO B C 1
ATOM 4018 O O . PRO B 1 135 ? 112.504 207.477 7.725 1.00 31.14 134 PRO B O 1
ATOM 4029 N N . GLU B 1 136 ? 111.069 209.238 7.575 1.00 37.53 135 GLU B N 1
ATOM 4030 C CA . GLU B 1 136 ? 111.610 209.761 6.329 1.00 41.50 135 GLU B CA 1
ATOM 4031 C C . GLU B 1 136 ? 113.115 210.006 6.407 1.00 37.24 135 GLU B C 1
ATOM 4032 O O . GLU B 1 136 ? 113.810 209.887 5.395 1.00 34.02 135 GLU B O 1
ATOM 4040 N N . GLU B 1 137 ? 113.655 210.326 7.583 1.00 36.56 136 GLU B N 1
ATOM 4041 C CA . GLU B 1 137 ? 115.088 210.618 7.616 1.00 35.23 136 GLU B CA 1
ATOM 4042 C C . GLU B 1 137 ? 115.967 209.396 7.374 1.00 39.75 136 GLU B C 1
ATOM 4043 O O . GLU B 1 137 ? 117.181 209.573 7.215 1.00 34.58 136 GLU B O 1
ATOM 4051 N N . LEU B 1 138 ? 115.406 208.174 7.331 1.00 37.57 137 LEU B N 1
ATOM 4052 C CA . LEU B 1 138 ? 116.209 206.994 7.008 1.00 34.78 137 LEU B CA 1
ATOM 4053 C C . LEU B 1 138 ? 116.543 206.897 5.528 1.00 35.49 137 LEU B C 1
ATOM 4054 O O . LEU B 1 138 ? 117.433 206.123 5.152 1.00 35.87 137 LEU B O 1
ATOM 4059 N N . ASN B 1 139 ? 115.868 207.660 4.684 1.00 41.40 138 ASN B N 1
ATOM 4060 C CA . ASN B 1 139 ? 116.103 207.553 3.255 1.00 45.36 138 ASN B CA 1
ATOM 4061 C C . ASN B 1 139 ? 117.446 208.170 2.882 1.00 53.02 138 ASN B C 1
ATOM 4062 O O . ASN B 1 139 ? 117.846 209.188 3.460 1.00 51.78 138 ASN B O 1
ATOM 4067 N N . PRO B 1 140 ? 118.163 207.577 1.917 1.00 63.23 139 PRO B N 1
ATOM 4068 C CA . PRO B 1 140 ? 119.469 208.044 1.436 1.00 73.51 139 PRO B CA 1
ATOM 4069 C C . PRO B 1 140 ? 119.371 209.319 0.589 1.00 78.14 139 PRO B C 1
ATOM 4070 O O . PRO B 1 140 ? 118.269 209.714 0.184 1.00 68.42 139 PRO B O 1
ATOM 4074 N N . MET C 1 1 ? 120.287 191.724 25.814 1.00 57.80 0 MET C N 1
ATOM 4075 C CA . MET C 1 1 ? 119.931 193.023 25.254 1.00 60.46 0 MET C CA 1
ATOM 4076 C C . MET C 1 1 ? 118.966 192.843 24.085 1.00 56.18 0 MET C C 1
ATOM 4077 O O . MET C 1 1 ? 118.734 191.720 23.624 1.00 50.79 0 MET C O 1
ATOM 4083 N N . GLY C 1 2 ? 118.414 193.956 23.604 1.00 48.77 1 GLY C N 1
ATOM 4084 C CA . GLY C 1 2 ? 117.430 193.892 22.543 1.00 42.94 1 GLY C CA 1
ATOM 4085 C C . GLY C 1 2 ? 118.043 193.584 21.192 1.00 36.52 1 GLY C C 1
ATOM 4086 O O . GLY C 1 2 ? 119.233 193.791 20.950 1.00 33.69 1 GLY C O 1
ATOM 4090 N N . SER C 1 3 ? 117.200 193.054 20.300 1.00 31.12 2 SER C N 1
ATOM 4091 C CA . SER C 1 3 ? 117.591 192.787 18.922 1.00 27.96 2 SER C CA 1
ATOM 4092 C C . SER C 1 3 ? 116.430 193.197 18.000 1.00 25.39 2 SER C C 1
ATOM 4093 O O . SER C 1 3 ? 115.429 193.765 18.453 1.00 26.52 2 SER C O 1
ATOM 4101 N N . ILE C 1 4 ? 116.573 192.946 16.692 1.00 23.73 3 ILE C N 1
ATOM 4102 C CA . ILE C 1 4 ? 115.564 193.383 15.719 1.00 22.60 3 ILE C CA 1
ATOM 4103 C C . ILE C 1 4 ? 114.586 192.245 15.465 1.00 23.38 3 ILE C C 1
ATOM 4104 O O . ILE C 1 4 ? 114.987 191.120 15.140 1.00 21.17 3 ILE C O 1
ATOM 4120 N N . GLY C 1 5 ? 113.292 192.536 15.638 1.00 20.21 4 GLY C N 1
ATOM 4121 C CA . GLY C 1 5 ? 112.234 191.635 15.195 1.00 21.91 4 GLY C CA 1
ATOM 4122 C C . GLY C 1 5 ? 111.707 192.087 13.845 1.00 19.13 4 GLY C C 1
ATOM 4123 O O . GLY C 1 5 ? 111.443 193.274 13.643 1.00 19.38 4 GLY C O 1
ATOM 4127 N N . ILE C 1 6 ? 111.564 191.133 12.908 1.00 16.98 5 ILE C N 1
ATOM 4128 C CA . ILE C 1 6 ? 111.186 191.438 11.527 1.00 19.34 5 ILE C CA 1
ATOM 4129 C C . ILE C 1 6 ? 109.739 191.013 11.286 1.00 20.53 5 ILE C C 1
ATOM 4130 O O . ILE C 1 6 ? 109.345 189.886 11.636 1.00 18.02 5 ILE C O 1
ATOM 4146 N N . ILE C 1 7 ? 108.951 191.906 10.663 1.00 16.55 6 ILE C N 1
ATOM 4147 C CA . ILE C 1 7 ? 107.604 191.581 10.197 1.00 16.27 6 ILE C CA 1
ATOM 4148 C C . ILE C 1 7 ? 107.618 191.740 8.682 1.00 16.99 6 ILE C C 1
ATOM 4149 O O . ILE C 1 7 ? 108.024 192.793 8.181 1.00 17.82 6 ILE C O 1
ATOM 4165 N N . ILE C 1 8 ? 107.210 190.695 7.963 1.00 16.59 7 ILE C N 1
ATOM 4166 C CA . ILE C 1 8 ? 107.168 190.686 6.502 1.00 17.24 7 ILE C CA 1
ATOM 4167 C C . ILE C 1 8 ? 105.706 190.765 6.095 1.00 17.27 7 ILE C C 1
ATOM 4168 O O . ILE C 1 8 ? 104.928 189.852 6.412 1.00 18.75 7 ILE C O 1
ATOM 4184 N N . ALA C 1 9 ? 105.316 191.852 5.408 1.00 16.30 8 ALA C N 1
ATOM 4185 C CA . ALA C 1 9 ? 103.893 192.169 5.232 1.00 15.78 8 ALA C CA 1
ATOM 4186 C C . ALA C 1 9 ? 103.531 192.450 3.777 1.00 18.28 8 ALA C C 1
ATOM 4187 O O . ALA C 1 9 ? 104.285 193.120 3.063 1.00 16.15 8 ALA C O 1
ATOM 4194 N N . SER C 1 10 ? 102.379 191.934 3.332 1.00 17.37 9 SER C N 1
ATOM 4195 C CA . SER C 1 10 ? 101.927 192.172 1.952 1.00 16.95 9 SER C CA 1
ATOM 4196 C C . SER C 1 10 ? 100.413 192.037 1.820 1.00 19.16 9 SER C C 1
ATOM 4197 O O . SER C 1 10 ? 99.753 191.342 2.602 1.00 19.07 9 SER C O 1
ATOM 4205 N N . HIS C 1 11 ? 99.888 192.673 0.762 1.00 18.03 10 HIS C N 1
ATOM 4206 C CA . HIS C 1 11 ? 98.687 192.192 0.091 1.00 20.94 10 HIS C CA 1
ATOM 4207 C C . HIS C 1 11 ? 98.929 190.773 -0.424 1.00 20.06 10 HIS C C 1
ATOM 4208 O O . HIS C 1 11 ? 99.980 190.486 -1.005 1.00 20.70 10 HIS C O 1
ATOM 4222 N N . GLY C 1 12 ? 97.965 189.881 -0.211 1.00 19.81 11 GLY C N 1
ATOM 4223 C CA . GLY C 1 12 ? 98.027 188.524 -0.780 1.00 19.97 11 GLY C CA 1
ATOM 4224 C C . GLY C 1 12 ? 99.217 187.693 -0.272 1.00 18.96 11 GLY C C 1
ATOM 4225 O O . GLY C 1 12 ? 99.840 188.007 0.748 1.00 19.21 11 GLY C O 1
ATOM 4229 N N . GLU C 1 13 ? 99.549 186.645 -1.039 1.00 17.25 12 GLU C N 1
ATOM 4230 C CA . GLU C 1 13 ? 100.430 185.571 -0.566 1.00 19.58 12 GLU C CA 1
ATOM 4231 C C . GLU C 1 13 ? 101.922 185.880 -0.725 1.00 19.68 12 GLU C C 1
ATOM 4232 O O . GLU C 1 13 ? 102.763 185.090 -0.251 1.00 19.39 12 GLU C O 1
ATOM 4244 N N . PHE C 1 14 ? 102.263 186.997 -1.380 1.00 18.20 13 PHE C N 1
ATOM 4245 C CA . PHE C 1 14 ? 103.644 187.454 -1.572 1.00 17.62 13 PHE C CA 1
ATOM 4246 C C . PHE C 1 14 ? 104.525 187.260 -0.333 1.00 18.30 13 PHE C C 1
ATOM 4247 O O . PHE C 1 14 ? 105.570 186.611 -0.409 1.00 17.27 13 PHE C O 1
ATOM 4264 N N . ALA C 1 15 ? 104.123 187.820 0.819 1.00 17.40 14 ALA C N 1
ATOM 4265 C CA . ALA C 1 15 ? 104.989 187.777 2.000 1.00 18.32 14 ALA C CA 1
ATOM 4266 C C . ALA C 1 15 ? 105.249 186.343 2.471 1.00 19.25 14 ALA C C 1
ATOM 4267 O O . ALA C 1 15 ? 106.352 186.033 2.946 1.00 17.01 14 ALA C O 1
ATOM 4274 N N . ALA C 1 16 ? 104.231 185.475 2.423 1.00 17.19 15 ALA C N 1
ATOM 4275 C CA . ALA C 1 16 ? 104.453 184.073 2.786 1.00 20.32 15 ALA C CA 1
ATOM 4276 C C . ALA C 1 16 ? 105.414 183.397 1.807 1.00 19.65 15 ALA C C 1
ATOM 4277 O O . ALA C 1 16 ? 106.289 182.617 2.213 1.00 18.16 15 ALA C O 1
ATOM 4284 N N . GLY C 1 17 ? 105.273 183.691 0.519 1.00 18.37 16 GLY C N 1
ATOM 4285 C CA . GLY C 1 17 ? 106.123 183.051 -0.480 1.00 20.03 16 GLY C CA 1
ATOM 4286 C C . GLY C 1 17 ? 107.585 183.472 -0.384 1.00 18.38 16 GLY C C 1
ATOM 4287 O O . GLY C 1 17 ? 108.488 182.637 -0.445 1.00 18.68 16 GLY C O 1
ATOM 4291 N N . ILE C 1 18 ? 107.844 184.769 -0.254 1.00 17.05 17 ILE C N 1
ATOM 4292 C CA . ILE C 1 18 ? 109.237 185.207 -0.154 1.00 17.31 17 ILE C CA 1
ATOM 4293 C C . ILE C 1 18 ? 109.852 184.788 1.182 1.00 20.11 17 ILE C C 1
ATOM 4294 O O . ILE C 1 18 ? 111.066 184.497 1.258 1.00 19.40 17 ILE C O 1
ATOM 4310 N N . HIS C 1 19 ? 109.053 184.705 2.248 1.00 18.23 18 HIS C N 1
ATOM 4311 C CA . HIS C 1 19 ? 109.577 184.156 3.495 1.00 15.97 18 HIS C CA 1
ATOM 4312 C C . HIS C 1 19 ? 109.987 182.693 3.329 1.00 18.95 18 HIS C C 1
ATOM 4313 O O . HIS C 1 19 ? 111.028 182.283 3.848 1.00 17.58 18 HIS C O 1
ATOM 4327 N N . GLN C 1 20 ? 109.212 181.891 2.579 1.00 20.81 19 GLN C N 1
ATOM 4328 C CA . GLN C 1 20 ? 109.624 180.505 2.342 1.00 21.51 19 GLN C CA 1
ATOM 4329 C C . GLN C 1 20 ? 110.899 180.462 1.515 1.00 23.34 19 GLN C C 1
ATOM 4330 O O . GLN C 1 20 ? 111.783 179.631 1.772 1.00 23.24 19 GLN C O 1
ATOM 4344 N N . SER C 1 21 ? 111.017 181.352 0.521 1.00 17.51 20 SER C N 1
ATOM 4345 C CA . SER C 1 21 ? 112.235 181.409 -0.279 1.00 19.69 20 SER C CA 1
ATOM 4346 C C . SER C 1 21 ? 113.441 181.733 0.591 1.00 22.31 20 SER C C 1
ATOM 4347 O O . SER C 1 21 ? 114.496 181.109 0.450 1.00 20.22 20 SER C O 1
ATOM 4355 N N . GLY C 1 22 ? 113.298 182.686 1.511 1.00 19.49 21 GLY C N 1
ATOM 4356 C CA . GLY C 1 22 ? 114.410 183.020 2.395 1.00 22.09 21 GLY C CA 1
ATOM 4357 C C . GLY C 1 22 ? 114.796 181.878 3.317 1.00 22.52 21 GLY C C 1
ATOM 4358 O O . GLY C 1 22 ? 115.981 181.704 3.642 1.00 22.11 21 GLY C O 1
ATOM 4362 N N . SER C 1 23 ? 113.819 181.087 3.755 1.00 20.12 22 SER C N 1
ATOM 4363 C CA . SER C 1 23 ? 114.117 179.948 4.611 1.00 20.93 22 SER C CA 1
ATOM 4364 C C . SER C 1 23 ? 114.905 178.853 3.885 1.00 27.55 22 SER C C 1
ATOM 4365 O O . SER C 1 23 ? 115.537 178.031 4.556 1.00 29.04 22 SER C O 1
ATOM 4373 N N . MET C 1 24 ? 114.842 178.787 2.554 1.00 24.05 23 MET C N 1
ATOM 4374 C CA . MET C 1 24 ? 115.722 177.883 1.811 1.00 27.02 23 MET C CA 1
ATOM 4375 C C . MET C 1 24 ? 117.196 178.233 2.062 1.00 40.43 23 MET C C 1
ATOM 4376 O O . MET C 1 24 ? 118.048 177.339 2.165 1.00 38.52 23 MET C O 1
ATOM 4390 N N . ILE C 1 25 ? 117.507 179.526 2.202 1.00 32.36 24 ILE C N 1
ATOM 4391 C CA . ILE C 1 25 ? 118.874 179.971 2.498 1.00 36.20 24 ILE C CA 1
ATOM 4392 C C . ILE C 1 25 ? 119.172 179.880 3.996 1.00 39.21 24 ILE C C 1
ATOM 4393 O O . ILE C 1 25 ? 120.112 179.205 4.433 1.00 45.29 24 ILE C O 1
ATOM 4409 N N . PHE C 1 26 ? 118.406 180.605 4.804 1.00 32.83 25 PHE C N 1
ATOM 4410 C CA . PHE C 1 26 ? 118.732 180.867 6.199 1.00 34.33 25 PHE C CA 1
ATOM 4411 C C . PHE C 1 26 ? 118.048 179.917 7.172 1.00 37.38 25 PHE C C 1
ATOM 4412 O O . PHE C 1 26 ? 118.160 180.099 8.390 1.00 37.62 25 PHE C O 1
ATOM 4429 N N . GLY C 1 27 ? 117.337 178.921 6.681 1.00 33.99 26 GLY C N 1
ATOM 44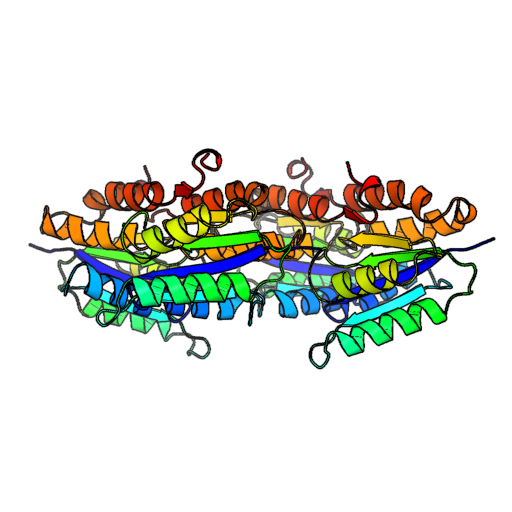30 C CA . GLY C 1 27 ? 116.654 178.117 7.635 1.00 35.39 26 GLY C CA 1
ATOM 4431 C C . GLY C 1 27 ? 115.611 178.889 8.429 1.00 40.08 26 GLY C C 1
ATOM 4432 O O . GLY C 1 27 ? 115.204 180.000 8.094 1.00 40.26 26 GLY C O 1
ATOM 4436 N N . GLU C 1 28 ? 115.175 178.266 9.512 1.00 32.32 27 GLU C N 1
ATOM 4437 C CA . GLU C 1 28 ? 114.144 178.832 10.368 1.00 36.84 27 GLU C CA 1
ATOM 4438 C C . GLU C 1 28 ? 114.744 179.997 11.156 1.00 47.09 27 GLU C C 1
ATOM 4439 O O . GLU C 1 28 ? 115.427 179.784 12.161 1.00 47.60 27 GLU C O 1
ATOM 4447 N N . GLN C 1 29 ? 114.493 181.229 10.676 1.00 42.80 28 GLN C N 1
ATOM 4448 C CA . GLN C 1 29 ? 114.949 182.471 11.310 1.00 39.76 28 GLN C CA 1
ATOM 4449 C C . GLN C 1 29 ? 114.076 182.805 12.522 1.00 42.87 28 GLN C C 1
ATOM 4450 O O . GLN C 1 29 ? 112.840 182.735 12.457 1.00 46.40 28 GLN C O 1
ATOM 4464 N N . GLU C 1 30 ? 114.717 183.207 13.620 1.00 35.73 29 GLU C N 1
ATOM 4465 C CA . GLU C 1 30 ? 114.039 183.580 14.861 1.00 36.64 29 GLU C CA 1
ATOM 4466 C C . GLU C 1 30 ? 113.537 185.032 14.830 1.00 26.07 29 GLU C C 1
ATOM 4467 O O . GLU C 1 30 ? 114.112 185.877 14.152 1.00 29.52 29 GLU C O 1
ATOM 4479 N N . LYS C 1 31 ? 112.469 185.310 15.587 1.00 25.80 30 LYS C N 1
ATOM 4480 C CA . LYS C 1 31 ? 111.799 186.624 15.626 1.00 25.96 30 LYS C CA 1
ATOM 4481 C C . LYS C 1 31 ? 111.535 187.188 14.225 1.00 21.01 30 LYS C C 1
ATOM 4482 O O . LYS C 1 31 ? 111.935 188.308 13.883 1.00 21.43 30 LYS C O 1
ATOM 4501 N N . VAL C 1 32 ? 110.808 186.400 13.437 1.00 21.54 31 VAL C N 1
ATOM 4502 C CA . VAL C 1 32 ? 110.315 186.784 12.110 1.00 22.45 31 VAL C CA 1
ATOM 4503 C C . VAL C 1 32 ? 108.847 186.368 12.039 1.00 23.37 31 VAL C C 1
ATOM 4504 O O . VAL C 1 32 ? 108.507 185.225 12.383 1.00 20.73 31 VAL C O 1
ATOM 4517 N N . GLN C 1 33 ? 107.976 187.291 11.605 1.00 18.84 32 GLN C N 1
ATOM 4518 C CA . GLN C 1 33 ? 106.551 187.005 11.490 1.00 17.73 32 GLN C CA 1
ATOM 4519 C C . GLN C 1 33 ? 106.001 187.509 10.161 1.00 19.67 32 GLN C C 1
ATOM 4520 O O . GLN C 1 33 ? 106.103 188.699 9.852 1.00 17.41 32 GLN C O 1
ATOM 4534 N N . VAL C 1 34 ? 105.375 186.611 9.420 1.00 16.67 33 VAL C N 1
ATOM 4535 C CA . VAL C 1 34 ? 104.686 186.952 8.181 1.00 16.72 33 VAL C CA 1
ATOM 4536 C C . VAL C 1 34 ? 103.299 187.480 8.521 1.00 17.06 33 VAL C C 1
ATOM 4537 O O . VAL C 1 34 ? 102.609 186.908 9.374 1.00 16.80 33 VAL C O 1
ATOM 4550 N N . VAL C 1 35 ? 102.850 188.507 7.787 1.00 17.23 34 VAL C N 1
ATOM 4551 C CA . VAL C 1 35 ? 101.486 189.047 7.896 1.00 17.24 34 VAL C CA 1
ATOM 4552 C C . VAL C 1 35 ? 100.972 189.278 6.482 1.00 20.71 34 VAL C C 1
ATOM 4553 O O . VAL C 1 35 ? 101.571 190.061 5.732 1.00 19.38 34 VAL C O 1
ATOM 4566 N N . THR C 1 36 ? 99.919 188.553 6.090 1.00 20.52 35 THR C N 1
ATOM 4567 C CA . THR C 1 36 ? 99.313 188.714 4.763 1.00 20.71 35 THR C CA 1
ATOM 4568 C C . THR C 1 36 ? 97.923 189.328 4.893 1.00 23.63 35 THR C C 1
ATOM 4569 O O . THR C 1 36 ? 97.335 189.361 5.959 1.00 23.23 35 THR C O 1
ATOM 4580 N N . PHE C 1 37 ? 97.397 189.818 3.775 1.00 21.27 36 PHE C N 1
ATOM 4581 C CA . PHE C 1 37 ? 96.111 190.510 3.759 1.00 23.01 36 PHE C CA 1
ATOM 4582 C C . PHE C 1 37 ? 95.350 189.986 2.550 1.00 27.06 36 PHE C C 1
ATOM 4583 O O . PHE C 1 37 ? 95.723 190.283 1.415 1.00 26.13 36 PHE C O 1
ATOM 4600 N N . MET C 1 38 ? 94.309 189.203 2.791 1.00 24.72 37 MET C N 1
ATOM 4601 C CA . MET C 1 38 ? 93.591 188.467 1.754 1.00 29.30 37 MET C CA 1
ATOM 4602 C C . MET C 1 38 ? 92.226 189.100 1.488 1.00 36.55 37 MET C C 1
ATOM 4603 O O . MET C 1 38 ? 91.778 189.974 2.233 1.00 35.22 37 MET C O 1
ATOM 4617 N N . PRO C 1 39 ? 91.546 188.689 0.409 1.00 38.25 38 PRO C N 1
ATOM 4618 C CA . PRO C 1 39 ? 90.305 189.395 0.028 1.00 45.52 38 PRO C CA 1
ATOM 4619 C C . PRO C 1 39 ? 89.244 189.444 1.116 1.00 43.52 38 PRO C C 1
ATOM 4620 O O . PRO C 1 39 ? 88.534 190.453 1.222 1.00 50.20 38 PRO C O 1
ATOM 4631 N N . ASN C 1 40 ? 89.114 188.410 1.947 1.00 43.13 39 ASN C N 1
ATOM 4632 C CA . ASN C 1 40 ? 88.016 188.369 2.914 1.00 57.32 39 ASN C CA 1
ATOM 4633 C C . ASN C 1 40 ? 88.357 188.999 4.269 1.00 58.99 39 ASN C C 1
ATOM 4634 O O . ASN C 1 40 ? 87.755 188.615 5.283 1.00 60.27 39 ASN C O 1
ATOM 4645 N N . GLU C 1 41 ? 89.274 189.964 4.331 1.00 50.74 40 GLU C N 1
ATOM 4646 C CA . GLU C 1 41 ? 89.835 190.395 5.607 1.00 39.83 40 GLU C CA 1
ATOM 4647 C C . GLU C 1 41 ? 89.559 191.863 5.861 1.00 34.58 40 GLU C C 1
ATOM 4648 O O . GLU C 1 41 ? 89.653 192.679 4.950 1.00 36.01 40 GLU C O 1
ATOM 4660 N N . GLY C 1 42 ? 89.262 192.195 7.114 1.00 34.99 41 GLY C N 1
ATOM 4661 C CA . GLY C 1 42 ? 89.094 193.573 7.511 1.00 39.70 41 GLY C CA 1
ATOM 4662 C C . GLY C 1 42 ? 90.378 194.198 8.020 1.00 39.65 41 GLY C C 1
ATOM 4663 O O . GLY C 1 42 ? 91.228 193.511 8.610 1.00 35.50 41 GLY C O 1
ATOM 4667 N N . PRO C 1 43 ? 90.547 195.511 7.803 1.00 35.24 42 PRO C N 1
ATOM 4668 C CA . PRO C 1 43 ? 91.720 196.205 8.367 1.00 36.07 42 PRO C CA 1
ATOM 4669 C C . PRO C 1 43 ? 91.857 196.063 9.866 1.00 32.05 42 PRO C C 1
ATOM 4670 O O . PRO C 1 43 ? 92.978 196.196 10.368 1.00 29.82 42 PRO C O 1
ATOM 4681 N N . ASP C 1 44 ? 90.768 195.779 10.601 1.00 31.86 43 ASP C N 1
ATOM 4682 C CA . ASP C 1 44 ? 90.875 195.626 12.049 1.00 33.11 43 ASP C CA 1
ATOM 4683 C C . ASP C 1 44 ? 91.581 194.320 12.416 1.00 29.15 43 ASP C C 1
ATOM 4684 O O . ASP C 1 44 ? 92.364 194.279 13.374 1.00 27.15 43 ASP C O 1
ATOM 4693 N N . ASP C 1 45 ? 91.328 193.245 11.664 1.00 32.64 44 ASP C N 1
ATOM 4694 C CA . ASP C 1 45 ? 92.019 191.992 11.962 1.00 33.04 44 ASP C CA 1
ATOM 4695 C C . ASP C 1 45 ? 93.472 192.063 11.516 1.00 27.59 44 ASP C C 1
ATOM 4696 O O . ASP C 1 45 ? 94.361 191.508 12.174 1.00 27.40 44 ASP C O 1
ATOM 4705 N N . LEU C 1 46 ? 93.746 192.843 10.479 1.00 27.01 45 LEU C N 1
ATOM 4706 C CA . LEU C 1 46 ? 95.119 193.117 10.085 1.00 25.22 45 LEU C CA 1
ATOM 4707 C C . LEU C 1 46 ? 95.883 193.879 11.171 1.00 26.47 45 LEU C C 1
ATOM 4708 O O . LEU C 1 46 ? 97.028 193.537 11.517 1.00 24.32 45 LEU C O 1
ATOM 4724 N N . TYR C 1 47 ? 95.255 194.918 11.720 1.00 21.88 46 TYR C N 1
ATOM 4725 C CA . TYR C 1 47 ? 95.821 195.694 12.810 1.00 20.98 46 TYR C CA 1
ATOM 4726 C C . TYR C 1 47 ? 96.166 194.801 13.985 1.00 21.04 46 TYR C C 1
ATOM 4727 O O . TYR C 1 47 ? 97.253 194.910 14.580 1.00 21.20 46 TYR C O 1
ATOM 4744 N N . ALA C 1 48 ? 95.249 193.900 14.320 1.00 22.98 47 ALA C N 1
ATOM 4745 C CA . ALA C 1 48 ? 95.461 192.999 15.441 1.00 21.71 47 ALA C CA 1
ATOM 4746 C C . ALA C 1 48 ? 96.609 192.021 15.183 1.00 18.83 47 ALA C C 1
ATOM 4747 O O . ALA C 1 48 ? 97.333 191.693 16.123 1.00 20.48 47 ALA C O 1
ATOM 4754 N N . LYS C 1 49 ? 96.815 191.551 13.929 1.00 21.16 48 LYS C N 1
ATOM 4755 C CA . LYS C 1 49 ? 97.996 190.720 13.648 1.00 19.51 48 LYS C CA 1
ATOM 4756 C C . LYS C 1 49 ? 99.306 191.495 13.851 1.00 22.47 48 LYS C C 1
ATOM 4757 O O . LYS C 1 49 ? 100.256 190.958 14.426 1.00 18.70 48 LYS C O 1
ATOM 4776 N N . PHE C 1 50 ? 99.393 192.752 13.381 1.00 19.41 49 PHE C N 1
ATOM 4777 C CA . PHE C 1 50 ? 100.580 193.566 13.649 1.00 20.01 49 PHE C CA 1
ATOM 4778 C C . PHE C 1 50 ? 100.795 193.770 15.150 1.00 22.26 49 PHE C C 1
ATOM 4779 O O . PHE C 1 50 ? 101.922 193.657 15.651 1.00 20.20 49 PHE C O 1
ATOM 4796 N N . ASN C 1 51 ? 99.732 194.137 15.875 1.00 21.88 50 ASN C N 1
ATOM 4797 C CA . ASN C 1 51 ? 99.870 194.442 17.297 1.00 23.38 50 ASN C CA 1
ATOM 4798 C C . ASN C 1 51 ? 100.389 193.243 18.067 1.00 22.47 50 ASN C C 1
ATOM 4799 O O . ASN C 1 51 ? 101.268 193.378 18.931 1.00 23.66 50 ASN C O 1
ATOM 4810 N N . ASN C 1 52 ? 99.848 192.057 17.774 1.00 21.15 51 ASN C N 1
ATOM 4811 C CA . ASN C 1 52 ? 100.256 190.866 18.503 1.00 19.55 51 ASN C CA 1
ATOM 4812 C C . ASN C 1 52 ? 101.621 190.367 18.073 1.00 21.88 51 ASN C C 1
ATOM 4813 O O . ASN C 1 52 ? 102.339 189.752 18.873 1.00 20.74 51 ASN C O 1
ATOM 4824 N N . ALA C 1 53 ? 102.001 190.616 16.823 1.00 21.45 52 ALA C N 1
ATOM 4825 C CA . ALA C 1 53 ? 103.346 190.270 16.391 1.00 21.89 52 ALA C CA 1
ATOM 4826 C C . ALA C 1 53 ? 104.390 191.095 17.144 1.00 20.83 52 ALA C C 1
ATOM 4827 O O . ALA C 1 53 ? 105.428 190.567 17.555 1.00 23.70 52 ALA C O 1
ATOM 4834 N N . VAL C 1 54 ? 104.144 192.397 17.301 1.00 21.06 53 VAL C N 1
ATOM 4835 C CA . VA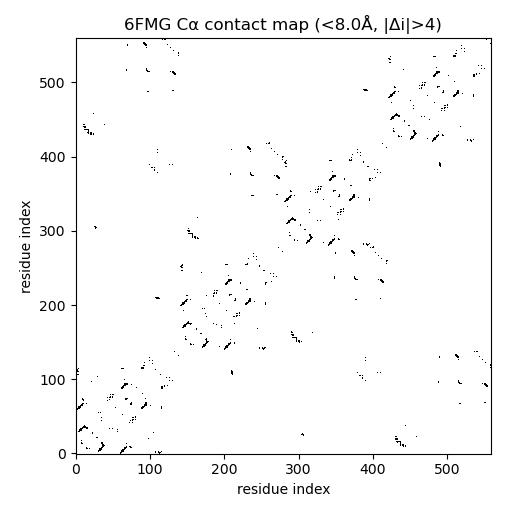L C 1 54 ? 105.054 193.257 18.059 1.00 20.82 53 VAL C CA 1
ATOM 4836 C C . VAL C 1 54 ? 105.115 192.803 19.515 1.00 23.35 53 VAL C C 1
ATOM 4837 O O . VAL C 1 54 ? 106.196 192.757 20.121 1.00 24.61 53 VAL C O 1
ATOM 4850 N N . ALA C 1 55 ? 103.958 192.457 20.090 1.00 24.97 54 ALA C N 1
ATOM 4851 C CA . ALA C 1 55 ? 103.886 191.993 21.482 1.00 25.57 54 ALA C CA 1
ATOM 4852 C C . ALA C 1 55 ? 104.683 190.715 21.704 1.00 28.64 54 ALA C C 1
ATOM 4853 O O . ALA C 1 55 ? 105.139 190.457 22.831 1.00 31.15 54 ALA C O 1
ATOM 4860 N N . ALA C 1 56 ? 104.880 189.906 20.660 1.00 22.51 55 ALA C N 1
ATOM 4861 C CA . ALA C 1 56 ? 105.602 188.648 20.818 1.00 24.30 55 ALA C CA 1
ATOM 4862 C C . ALA C 1 56 ? 107.108 188.841 20.942 1.00 25.40 55 ALA C C 1
ATOM 4863 O O . ALA C 1 56 ? 107.800 187.967 21.479 1.00 26.32 55 ALA C O 1
ATOM 4870 N N . PHE C 1 57 ? 107.627 189.951 20.450 1.00 23.37 56 PHE C N 1
ATOM 4871 C CA . PHE C 1 57 ? 109.016 190.301 20.643 1.00 25.04 56 PHE C CA 1
ATOM 4872 C C . PHE C 1 57 ? 109.253 190.664 22.115 1.00 26.08 56 PHE C C 1
ATOM 4873 O O . PHE C 1 57 ? 108.315 190.917 22.875 1.00 30.40 56 PHE C O 1
ATOM 4890 N N . ASP C 1 58 ? 110.523 190.666 22.523 1.00 30.40 57 ASP C N 1
ATOM 4891 C CA . ASP C 1 58 ? 110.886 191.169 23.849 1.00 32.65 57 ASP C CA 1
ATOM 4892 C C . ASP C 1 58 ? 110.664 192.676 23.925 1.00 33.52 57 ASP C C 1
ATOM 4893 O O . ASP C 1 58 ? 110.703 193.380 22.920 1.00 29.62 57 ASP C O 1
ATOM 4902 N N . ALA C 1 59 ? 110.445 193.182 25.147 1.00 29.79 58 ALA C N 1
ATOM 4903 C CA . ALA C 1 59 ? 110.121 194.593 25.332 1.00 30.49 58 ALA C CA 1
ATOM 4904 C C . ALA C 1 59 ? 111.231 195.518 24.840 1.00 29.57 58 ALA C C 1
ATOM 4905 O O . ALA C 1 59 ? 110.949 196.622 24.368 1.00 32.27 58 ALA C O 1
ATOM 4912 N N . GLU C 1 60 ? 112.460 195.076 24.914 1.00 29.01 59 GLU C N 1
ATOM 4913 C CA . GLU C 1 60 ? 113.573 195.916 24.471 1.00 32.00 59 GLU C CA 1
ATOM 4914 C C . GLU C 1 60 ? 113.900 195.768 22.952 1.00 33.72 59 GLU C C 1
ATOM 4915 O O . GLU C 1 60 ? 114.767 196.425 22.457 1.00 26.56 59 GLU C O 1
ATOM 4927 N N . ASP C 1 61 ? 113.211 194.877 22.259 1.00 28.58 60 ASP C N 1
ATOM 4928 C CA . ASP C 1 61 ? 113.528 194.684 20.850 1.00 27.49 60 ASP C CA 1
ATOM 4929 C C . ASP C 1 61 ? 113.052 195.875 20.021 1.00 25.51 60 ASP C C 1
ATOM 4930 O O . ASP C 1 61 ? 112.151 196.612 20.410 1.00 25.86 60 ASP C O 1
ATOM 4939 N N . GLU C 1 62 ? 113.673 196.055 18.859 1.00 24.30 61 GLU C N 1
ATOM 4940 C CA . GLU C 1 62 ? 113.226 197.022 17.871 1.00 23.50 61 GLU C CA 1
ATOM 4941 C C . GLU C 1 62 ? 112.508 196.298 16.732 1.00 21.59 61 GLU C C 1
ATOM 4942 O O . GLU C 1 62 ? 112.714 195.104 16.509 1.00 23.66 61 GLU C O 1
ATOM 4954 N N . VAL C 1 63 ? 111.673 197.035 15.994 1.00 20.00 62 VAL C N 1
ATOM 4955 C CA . VAL C 1 63 ? 110.791 196.434 14.990 1.00 19.62 62 VAL C CA 1
ATOM 4956 C C . VAL C 1 63 ? 111.168 196.941 13.604 1.00 20.41 62 VAL C C 1
ATOM 4957 O O . VAL C 1 63 ? 111.223 198.155 13.370 1.00 21.65 62 VAL C O 1
ATOM 4970 N N . LEU C 1 64 ? 111.406 196.003 12.680 1.00 21.74 63 LEU C N 1
ATOM 4971 C CA . LEU C 1 64 ? 111.621 196.309 11.269 1.00 17.56 63 LEU C CA 1
ATOM 4972 C C . LEU C 1 64 ? 110.487 195.671 10.471 1.00 18.02 63 LEU C C 1
ATOM 4973 O O . LEU C 1 64 ? 110.340 194.445 10.475 1.00 18.97 63 LEU C O 1
ATOM 4989 N N . VAL C 1 65 ? 109.674 196.495 9.804 1.00 19.37 64 VAL C N 1
ATOM 4990 C CA . VAL C 1 65 ? 108.617 196.005 8.910 1.00 17.96 64 VAL C CA 1
ATOM 4991 C C . VAL C 1 65 ? 109.110 196.114 7.480 1.00 16.27 64 VAL C C 1
ATOM 4992 O O . VAL C 1 65 ? 109.474 197.203 7.020 1.00 19.01 64 VAL C O 1
ATOM 5005 N N . LEU C 1 66 ? 109.085 194.998 6.767 1.00 16.80 65 LEU C N 1
ATOM 5006 C CA . LEU C 1 66 ? 109.411 194.960 5.349 1.00 17.41 65 LEU C CA 1
ATOM 5007 C C . LEU C 1 66 ? 108.103 194.744 4.598 1.00 17.39 65 LEU C C 1
ATOM 5008 O O . LEU C 1 66 ? 107.483 193.678 4.716 1.00 17.86 65 LEU C O 1
ATOM 5024 N N . ALA C 1 67 ? 107.663 195.774 3.859 1.00 18.85 66 ALA C N 1
ATOM 5025 C CA . ALA C 1 67 ? 106.312 195.841 3.303 1.00 17.01 66 ALA C CA 1
ATOM 5026 C C . ALA C 1 67 ? 106.340 195.900 1.781 1.00 16.70 66 ALA C C 1
ATOM 5027 O O . ALA C 1 67 ? 107.322 196.350 1.175 1.00 18.62 66 ALA C O 1
ATOM 5034 N N . ASP C 1 68 ? 105.252 195.403 1.170 1.00 17.19 67 ASP C N 1
ATOM 5035 C CA . ASP C 1 68 ? 105.180 195.290 -0.285 1.00 18.50 67 ASP C CA 1
ATOM 5036 C C . ASP C 1 68 ? 105.239 196.655 -0.966 1.00 18.42 67 ASP C C 1
ATOM 5037 O O . ASP C 1 68 ? 106.004 196.832 -1.933 1.00 17.86 67 ASP C O 1
ATOM 5046 N N . LEU C 1 69 ? 104.454 197.624 -0.465 1.00 18.25 68 LEU C N 1
ATOM 5047 C CA . LEU C 1 69 ? 104.125 198.881 -1.141 1.00 19.59 68 LEU C CA 1
ATOM 5048 C C . LEU C 1 69 ? 103.941 200.043 -0.159 1.00 21.37 68 LEU C C 1
ATOM 5049 O O . LEU C 1 69 ? 103.456 199.866 0.958 1.00 19.80 68 LEU C O 1
ATOM 5065 N N . TRP C 1 70 ? 104.262 201.249 -0.626 1.00 19.39 69 TRP C N 1
ATOM 5066 C CA . TRP C 1 70 ? 103.943 202.491 0.072 1.00 23.33 69 TRP C CA 1
ATOM 5067 C C . TRP C 1 70 ? 102.472 202.846 -0.156 1.00 25.04 69 TRP C C 1
ATOM 5068 O O . TRP C 1 70 ? 102.149 203.946 -0.609 1.00 21.25 69 TRP C O 1
ATOM 5089 N N . SER C 1 71 ? 101.577 201.912 0.162 1.00 21.64 70 SER C N 1
ATOM 5090 C CA . SER C 1 71 ? 100.175 202.045 -0.210 1.00 27.30 70 SER C CA 1
ATOM 5091 C C . SER C 1 71 ? 99.360 200.880 0.344 1.00 27.94 70 SER C C 1
ATOM 5092 O O . SER C 1 71 ? 99.834 199.742 0.381 1.00 33.52 70 SER C O 1
ATOM 5100 N N . GLY C 1 72 ? 98.118 201.164 0.747 1.00 21.62 71 GLY C N 1
ATOM 5101 C CA . GLY C 1 72 ? 97.180 200.123 1.104 1.00 21.45 71 GLY C CA 1
ATOM 5102 C C . GLY C 1 72 ? 97.239 199.742 2.571 1.00 21.39 71 GLY C C 1
ATOM 5103 O O . GLY C 1 72 ? 98.024 200.260 3.369 1.00 21.31 71 GLY C O 1
ATOM 5107 N N . SER C 1 73 ? 96.358 198.798 2.925 1.00 21.91 72 SER C N 1
ATOM 5108 C CA . SER C 1 73 ? 96.089 198.517 4.328 1.00 21.27 72 SER C CA 1
ATOM 5109 C C . SER C 1 73 ? 97.277 197.912 5.080 1.00 21.43 72 SER C C 1
ATOM 5110 O O . SER C 1 73 ? 97.516 198.305 6.234 1.00 20.98 72 SER C O 1
ATOM 5118 N N . PRO C 1 74 ? 98.050 196.979 4.495 1.00 19.68 73 PRO C N 1
ATOM 5119 C CA . PRO C 1 74 ? 99.236 196.486 5.231 1.00 19.45 73 PRO C CA 1
ATOM 5120 C C . PRO C 1 74 ? 100.156 197.622 5.647 1.00 20.68 73 PRO C C 1
ATOM 5121 O O . PRO C 1 74 ? 100.487 197.738 6.836 1.00 22.44 73 PRO C O 1
ATOM 5132 N N . PHE C 1 75 ? 100.568 198.481 4.698 1.00 18.59 74 PHE C N 1
ATOM 5133 C CA . PHE C 1 75 ? 101.397 199.638 5.035 1.00 16.41 74 PHE C CA 1
ATOM 5134 C C . PHE C 1 75 ? 100.692 200.590 5.996 1.00 20.46 74 PHE C C 1
ATOM 5135 O O . PHE C 1 75 ? 101.303 201.070 6.961 1.00 19.77 74 PHE C O 1
ATOM 5152 N N . ASN C 1 76 ? 99.415 200.920 5.725 1.00 19.98 75 ASN C N 1
ATOM 5153 C CA . ASN C 1 76 ? 98.720 201.896 6.575 1.00 24.91 75 ASN C CA 1
ATOM 5154 C C . ASN C 1 76 ? 98.595 201.400 8.014 1.00 22.17 75 ASN C C 1
ATOM 5155 O O . ASN C 1 76 ? 98.811 202.166 8.969 1.00 25.16 75 ASN C O 1
ATOM 5166 N N . GLN C 1 77 ? 98.231 200.121 8.202 1.00 24.60 76 GLN C N 1
ATOM 5167 C CA . GLN C 1 77 ? 98.079 199.599 9.565 1.00 24.14 76 GLN C CA 1
ATOM 5168 C C . GLN C 1 77 ? 99.427 199.440 10.283 1.00 26.21 76 GLN C C 1
ATOM 5169 O O . GLN C 1 77 ? 99.515 199.662 11.499 1.00 25.23 76 GLN C O 1
ATOM 5183 N N . ALA C 1 78 ? 100.488 199.051 9.569 1.00 20.78 77 ALA C N 1
ATOM 5184 C CA . ALA C 1 78 ? 101.818 199.038 10.182 1.00 24.33 77 ALA C CA 1
ATOM 5185 C C . ALA C 1 78 ? 102.252 200.433 10.621 1.00 24.75 77 ALA C C 1
ATOM 5186 O O . ALA C 1 78 ? 102.859 200.604 11.688 1.00 23.51 77 ALA C O 1
ATOM 5193 N N . SER C 1 79 ? 102.004 201.436 9.782 1.00 23.61 78 SER C N 1
ATOM 5194 C CA . SER C 1 79 ? 102.341 202.808 10.138 1.00 23.49 78 SER C CA 1
ATOM 5195 C C . SER C 1 79 ? 101.521 203.280 11.331 1.00 26.41 78 SER C C 1
ATOM 5196 O O . SER C 1 79 ? 102.021 204.031 12.173 1.00 26.94 78 SER C O 1
ATOM 5204 N N . ARG C 1 80 ? 100.272 202.823 11.430 1.00 25.10 79 ARG C N 1
ATOM 5205 C CA . ARG C 1 80 ? 99.441 203.119 12.587 1.00 28.70 79 ARG C CA 1
ATOM 5206 C C . ARG C 1 80 ? 100.045 202.556 13.866 1.00 28.86 79 ARG C C 1
ATOM 5207 O O . ARG C 1 80 ? 100.130 203.251 14.886 1.00 29.80 79 ARG C O 1
ATOM 5228 N N . VAL C 1 81 ? 100.454 201.284 13.841 1.00 25.25 80 VAL C N 1
ATOM 5229 C CA . VAL C 1 81 ? 101.041 200.663 15.021 1.00 25.81 80 VAL C CA 1
ATOM 5230 C C . VAL C 1 81 ? 102.322 201.381 15.410 1.00 27.61 80 VAL C C 1
ATOM 5231 O O . VAL C 1 81 ? 102.592 201.589 16.599 1.00 31.98 80 VAL C O 1
ATOM 5244 N N . MET C 1 82 ? 103.141 201.752 14.415 1.00 25.50 81 MET C N 1
ATOM 5245 C CA . MET C 1 82 ? 104.375 202.494 14.680 1.00 30.58 81 MET C CA 1
ATOM 5246 C C . MET C 1 82 ? 104.080 203.791 15.426 1.00 31.89 81 MET C C 1
ATOM 5247 O O . MET C 1 82 ? 104.720 204.101 16.441 1.00 31.48 81 MET C O 1
ATOM 5261 N N . GLY C 1 83 ? 103.119 204.567 14.924 1.00 31.87 82 GLY C N 1
ATOM 5262 C CA . GLY C 1 83 ? 102.776 205.835 15.554 1.00 37.21 82 GLY C CA 1
ATOM 5263 C C . GLY C 1 83 ? 102.180 205.671 16.934 1.00 35.04 82 GLY C C 1
ATOM 5264 O O . GLY C 1 83 ? 102.310 206.563 17.785 1.00 37.41 82 GLY C O 1
ATOM 5268 N N . GLU C 1 84 ? 101.523 204.542 17.182 1.00 32.99 83 GLU C N 1
ATOM 5269 C CA . GLU C 1 84 ? 100.925 204.274 18.486 1.00 37.88 83 GLU C CA 1
ATOM 5270 C C . GLU C 1 84 ? 101.926 203.788 19.531 1.00 43.07 83 GLU C C 1
ATOM 5271 O O . GLU C 1 84 ? 101.560 203.668 20.705 1.00 42.22 83 GLU C O 1
ATOM 5283 N N . ASN C 1 85 ? 103.176 203.528 19.155 1.00 36.60 84 ASN C N 1
ATOM 5284 C CA . ASN C 1 85 ? 104.184 203.004 20.078 1.00 36.82 84 ASN C CA 1
ATOM 5285 C C . ASN C 1 85 ? 105.469 203.821 19.981 1.00 40.38 84 ASN C C 1
ATOM 5286 O O . ASN C 1 85 ? 106.554 203.287 19.718 1.00 35.28 84 ASN C O 1
ATOM 5297 N N . PRO C 1 86 ? 105.382 205.133 20.223 1.00 42.75 85 PRO C N 1
ATOM 5298 C CA . PRO C 1 86 ? 106.546 206.010 20.002 1.00 41.57 85 PRO C CA 1
ATOM 5299 C C . PRO C 1 86 ? 107.729 205.705 20.912 1.00 41.08 85 PRO C C 1
ATOM 5300 O O . PRO C 1 86 ? 108.840 206.148 20.610 1.00 45.10 85 PRO C O 1
ATOM 5311 N N . GLU C 1 87 ? 107.522 204.968 22.008 1.00 40.44 86 GLU C N 1
ATOM 5312 C CA . GLU C 1 87 ? 108.598 204.522 22.886 1.00 38.51 86 GLU C CA 1
ATOM 5313 C C . GLU C 1 87 ? 109.426 203.383 22.298 1.00 45.90 86 GLU C C 1
ATOM 5314 O O . GLU C 1 87 ? 110.431 202.992 22.902 1.00 45.44 86 GLU C O 1
ATOM 5318 N N . ARG C 1 88 ? 109.014 202.797 21.181 1.00 40.81 87 ARG C N 1
ATOM 5319 C CA . ARG C 1 88 ? 109.744 201.678 20.602 1.00 35.88 87 ARG C CA 1
ATOM 5320 C C . ARG C 1 88 ? 110.387 202.119 19.298 1.00 31.66 87 ARG C C 1
ATOM 5321 O O . ARG C 1 88 ? 109.783 202.862 18.528 1.00 34.65 87 ARG C O 1
ATOM 5342 N N . LYS C 1 89 ? 111.621 201.678 19.072 1.00 31.64 88 LYS C N 1
ATOM 5343 C CA . LYS C 1 89 ? 112.294 201.944 17.806 1.00 29.53 88 LYS C CA 1
ATOM 5344 C C . LYS C 1 89 ? 111.657 201.096 16.714 1.00 24.02 88 LYS C C 1
ATOM 5345 O O . LYS C 1 89 ? 111.528 199.876 16.869 1.00 25.83 88 LYS C O 1
ATOM 5353 N N . PHE C 1 90 ? 111.314 201.738 15.597 1.00 25.72 89 PHE C N 1
ATOM 5354 C CA . PHE C 1 90 ? 110.455 201.195 14.550 1.00 25.61 89 PHE C CA 1
ATOM 5355 C C . PHE C 1 90 ? 110.981 201.711 13.217 1.00 29.96 89 PHE C C 1
ATOM 5356 O O . PHE C 1 90 ? 111.350 202.885 13.113 1.00 29.91 89 PHE C O 1
ATOM 5373 N N . ALA C 1 91 ? 111.026 200.858 12.197 1.00 25.39 90 ALA C N 1
ATOM 5374 C CA . ALA C 1 91 ? 111.238 201.339 10.838 1.00 23.45 90 ALA C CA 1
ATOM 5375 C C . ALA C 1 91 ? 110.405 200.495 9.885 1.00 20.94 90 ALA C C 1
ATOM 5376 O O . ALA C 1 91 ? 110.166 199.315 10.134 1.00 21.12 90 ALA C O 1
ATOM 5383 N N . ILE C 1 92 ? 109.954 201.116 8.799 1.00 19.77 91 ILE C N 1
ATOM 5384 C CA . ILE C 1 92 ? 109.183 200.436 7.753 1.00 19.74 91 ILE C CA 1
ATOM 5385 C C . ILE C 1 92 ? 109.895 200.698 6.441 1.00 21.31 91 ILE C C 1
ATOM 5386 O O . ILE C 1 92 ? 110.201 201.853 6.125 1.00 21.74 91 ILE C O 1
ATOM 5402 N N . ILE C 1 93 ? 110.170 199.644 5.682 1.00 16.65 92 ILE C N 1
ATOM 5403 C CA . ILE C 1 93 ? 110.781 199.783 4.354 1.00 17.15 92 ILE C CA 1
ATOM 5404 C C . ILE C 1 93 ? 109.851 199.098 3.367 1.00 20.03 92 ILE C C 1
ATOM 5405 O O . ILE C 1 93 ? 109.513 197.916 3.548 1.00 17.45 92 ILE C O 1
ATOM 5421 N N . THR C 1 94 ? 109.420 199.841 2.342 1.00 17.31 93 THR C N 1
ATOM 5422 C CA . THR C 1 94 ? 108.546 199.316 1.308 1.00 17.62 93 THR C CA 1
ATOM 5423 C C . THR C 1 94 ? 109.344 198.845 0.105 1.00 18.54 93 THR C C 1
ATOM 5424 O O . THR C 1 94 ? 110.561 199.043 -0.001 1.00 19.81 93 THR C O 1
ATOM 5435 N N . GLY C 1 95 ? 108.626 198.226 -0.831 1.00 17.78 94 GLY C N 1
ATOM 5436 C CA . GLY C 1 95 ? 109.246 197.714 -2.034 1.00 17.15 94 GLY C CA 1
ATOM 5437 C C . GLY C 1 95 ? 110.004 196.419 -1.815 1.00 17.29 94 GLY C C 1
ATOM 5438 O O . GLY C 1 95 ? 110.967 196.130 -2.534 1.00 17.78 94 GLY C O 1
ATOM 5442 N N . LEU C 1 96 ? 109.618 195.669 -0.789 1.00 17.35 95 LEU C N 1
ATOM 5443 C CA . LEU C 1 96 ? 110.155 194.364 -0.422 1.00 18.71 95 LEU C CA 1
ATOM 5444 C C . LEU C 1 96 ? 110.577 193.529 -1.625 1.00 17.16 95 LEU C C 1
ATOM 5445 O O . LEU C 1 96 ? 109.776 193.280 -2.534 1.00 16.54 95 LEU C O 1
ATOM 5461 N N . ASN C 1 97 ? 111.839 193.067 -1.625 1.00 16.50 96 ASN C N 1
ATOM 5462 C CA . ASN C 1 97 ? 112.364 192.144 -2.627 1.00 15.92 96 ASN C CA 1
ATOM 5463 C C . ASN C 1 97 ? 113.359 191.198 -1.931 1.00 15.48 96 ASN C C 1
ATOM 5464 O O . ASN C 1 97 ? 113.597 191.309 -0.715 1.00 16.40 96 ASN C O 1
ATOM 5475 N N . LEU C 1 98 ? 113.904 190.211 -2.682 1.00 15.26 97 LEU C N 1
ATOM 5476 C CA . LEU C 1 98 ? 114.701 189.174 -2.008 1.00 16.17 97 LEU C CA 1
ATOM 5477 C C . LEU C 1 98 ? 116.056 189.742 -1.566 1.00 17.98 97 LEU C C 1
ATOM 5478 O O . LEU C 1 98 ? 116.503 189.449 -0.446 1.00 16.46 97 LEU C O 1
ATOM 5494 N N . PRO C 1 99 ? 116.724 190.597 -2.356 1.00 18.24 98 PRO C N 1
ATOM 5495 C CA . PRO C 1 99 ? 117.921 191.259 -1.811 1.00 16.55 98 PRO C CA 1
ATOM 5496 C C . PRO C 1 99 ? 117.673 191.997 -0.512 1.00 18.23 98 PRO C C 1
ATOM 5497 O O . PRO C 1 99 ? 118.517 191.936 0.391 1.00 18.97 98 PRO C O 1
ATOM 5508 N N . MET C 1 100 ? 116.526 192.675 -0.380 1.00 15.57 99 MET C N 1
ATOM 5509 C CA . MET C 1 100 ? 116.213 193.372 0.866 1.00 16.93 99 MET C CA 1
ATOM 5510 C C . MET C 1 100 ? 116.160 192.396 2.031 1.00 16.71 99 MET C C 1
ATOM 5511 O O . MET C 1 100 ? 116.682 192.672 3.118 1.00 18.82 99 MET C O 1
ATOM 5525 N N . LEU C 1 101 ? 115.446 191.282 1.843 1.00 16.16 100 LEU C N 1
ATOM 5526 C CA . LEU C 1 101 ? 115.272 190.314 2.924 1.00 16.70 100 LEU C CA 1
ATOM 5527 C C . LEU C 1 101 ? 116.600 189.646 3.291 1.00 18.39 100 LEU C C 1
ATOM 5528 O O . LEU C 1 101 ? 116.913 189.497 4.475 1.00 17.64 100 LEU C O 1
ATOM 5544 N N . ILE C 1 102 ? 117.417 189.282 2.295 1.00 18.08 101 ILE C N 1
ATOM 5545 C CA . ILE C 1 102 ? 118.739 188.713 2.582 1.00 17.31 101 ILE C CA 1
ATOM 5546 C C . ILE C 1 102 ? 119.583 189.691 3.395 1.00 18.21 101 ILE C C 1
ATOM 5547 O O . ILE C 1 102 ? 120.227 189.314 4.385 1.00 19.07 101 ILE C O 1
ATOM 5563 N N . GLN C 1 103 ? 119.622 190.953 2.986 1.00 18.31 102 GLN C N 1
ATOM 5564 C CA . GLN C 1 103 ? 120.437 191.912 3.733 1.00 19.04 102 GLN C CA 1
ATOM 5565 C C . GLN C 1 103 ? 119.898 192.146 5.140 1.00 20.64 102 GLN C C 1
ATOM 5566 O O . GLN C 1 103 ? 120.691 192.295 6.085 1.00 19.85 102 GLN C O 1
ATOM 5580 N N . ALA C 1 104 ? 118.566 192.181 5.325 1.00 16.44 103 ALA C N 1
ATOM 5581 C CA . ALA C 1 104 ? 118.034 192.340 6.679 1.00 18.79 103 ALA C CA 1
ATOM 5582 C C . ALA C 1 104 ? 118.510 191.200 7.586 1.00 20.26 103 ALA C C 1
ATOM 5583 O O . ALA C 1 104 ? 118.991 191.438 8.704 1.00 20.31 103 ALA C O 1
ATOM 5590 N N . TYR C 1 105 ? 118.438 189.959 7.096 1.00 19.28 104 TYR C N 1
ATOM 5591 C CA . TYR C 1 105 ? 118.912 188.812 7.875 1.00 18.36 104 TYR C CA 1
ATOM 5592 C C . TYR C 1 105 ? 120.415 188.903 8.155 1.00 20.61 104 TYR C C 1
ATOM 5593 O O . TYR C 1 105 ? 120.869 188.614 9.270 1.00 23.68 104 TYR C O 1
ATOM 5611 N N . THR C 1 106 ? 121.204 189.270 7.156 1.00 19.88 105 THR C N 1
ATOM 5612 C CA . THR C 1 106 ? 122.653 189.394 7.346 1.00 19.50 105 THR C CA 1
ATOM 5613 C C . THR C 1 106 ? 122.994 190.425 8.422 1.00 23.90 105 THR C C 1
ATOM 5614 O O . THR C 1 106 ? 123.811 190.152 9.321 1.00 21.60 105 THR C O 1
ATOM 5625 N N . GLU C 1 107 ? 122.348 191.604 8.381 1.00 19.98 106 GLU C N 1
ATOM 5626 C CA . GLU C 1 107 ? 122.636 192.643 9.377 1.00 20.65 106 GLU C CA 1
ATOM 5627 C C . GLU C 1 107 ? 122.441 192.111 10.798 1.00 22.15 106 GLU C C 1
ATOM 5628 O O . GLU C 1 107 ? 123.248 192.396 11.702 1.00 19.22 106 GLU C O 1
ATOM 5640 N N . ARG C 1 108 ? 121.369 191.352 11.022 1.00 20.34 107 ARG C N 1
ATOM 5641 C CA . ARG C 1 108 ? 121.101 190.799 12.352 1.00 20.99 107 ARG C CA 1
ATOM 5642 C C . ARG C 1 108 ? 122.183 189.818 12.784 1.00 21.15 107 ARG C C 1
ATOM 5643 O O . ARG C 1 108 ? 122.457 189.691 13.986 1.00 21.54 107 ARG C O 1
ATOM 5664 N N . LEU C 1 109 ? 122.747 189.064 11.835 1.00 22.91 108 LEU C N 1
ATOM 5665 C CA . LEU C 1 109 ? 123.803 188.101 12.147 1.00 18.76 108 LEU C CA 1
ATOM 5666 C C . LEU C 1 109 ? 125.133 188.786 12.452 1.00 25.08 108 LEU C C 1
ATOM 5667 O O . LEU C 1 109 ? 125.883 188.315 13.315 1.00 21.19 108 LEU C O 1
ATOM 5683 N N . MET C 1 110 ? 125.429 189.906 11.785 1.00 20.77 109 MET C N 1
ATOM 5684 C CA . MET C 1 110 ? 126.694 190.615 11.981 1.00 21.19 109 MET C CA 1
ATOM 5685 C C . MET C 1 110 ? 126.749 191.334 13.317 1.00 21.42 109 MET C C 1
ATOM 5686 O O . MET C 1 110 ? 127.817 191.426 13.937 1.00 22.28 109 MET C O 1
ATOM 5700 N N . ASP C 1 111 ? 125.628 191.922 13.735 1.00 22.54 110 ASP C N 1
ATOM 5701 C CA . ASP C 1 111 ? 125.600 192.737 14.958 1.00 24.03 110 ASP C CA 1
ATOM 5702 C C . ASP C 1 111 ? 124.155 192.747 15.481 1.00 22.56 110 ASP C C 1
ATOM 5703 O O . ASP C 1 111 ? 123.346 193.574 15.067 1.00 23.79 110 ASP C O 1
ATOM 5712 N N . ALA C 1 112 ? 123.866 191.812 16.386 1.00 23.70 111 ALA C N 1
ATOM 5713 C CA . ALA C 1 112 ? 122.525 191.729 16.948 1.00 26.35 111 ALA C CA 1
ATOM 5714 C C . ALA C 1 112 ? 122.174 192.952 17.765 1.00 27.98 111 ALA C C 1
ATOM 5715 O O . ALA C 1 112 ? 120.986 193.177 18.016 1.00 29.99 111 ALA C O 1
ATOM 5722 N N . ALA C 1 113 ? 123.149 193.779 18.130 1.00 27.83 112 ALA C N 1
ATOM 5723 C CA . ALA C 1 113 ? 122.864 194.988 18.891 1.00 31.27 112 ALA C CA 1
ATOM 5724 C C . ALA C 1 113 ? 122.631 196.222 18.026 1.00 31.30 112 ALA C C 1
ATOM 5725 O O . ALA C 1 113 ? 122.264 197.267 18.571 1.00 31.16 112 ALA C O 1
ATOM 5732 N N . ALA C 1 114 ? 122.837 196.148 16.712 1.00 26.19 113 ALA C N 1
ATOM 5733 C CA . ALA C 1 114 ? 122.596 197.301 15.850 1.00 24.68 113 ALA C CA 1
ATOM 5734 C C . ALA C 1 114 ? 121.101 197.555 15.710 1.00 26.90 113 ALA C C 1
ATOM 5735 O O . ALA C 1 114 ? 120.318 196.628 15.491 1.00 28.26 113 ALA C O 1
ATOM 5742 N N . GLY C 1 115 ? 120.702 198.825 15.826 1.00 25.75 114 GLY C N 1
ATOM 5743 C CA . GLY C 1 115 ? 119.297 199.171 15.790 1.00 25.42 114 GLY C CA 1
ATOM 5744 C C . GLY C 1 115 ? 118.780 199.360 14.367 1.00 24.44 114 GLY C C 1
ATOM 5745 O O . GLY C 1 115 ? 119.549 199.419 13.408 1.00 23.54 114 GLY C O 1
ATOM 5749 N N . VAL C 1 116 ? 117.451 199.494 14.241 1.00 26.89 115 VAL C N 1
ATOM 5750 C CA . VAL C 1 116 ? 116.859 199.605 12.903 1.00 22.34 115 VAL C CA 1
ATOM 5751 C C . VAL C 1 116 ? 117.307 200.887 12.230 1.00 26.97 115 VAL C C 1
ATOM 5752 O O . VAL C 1 116 ? 117.475 200.921 11.007 1.00 28.07 115 VAL C O 1
ATOM 5765 N N . GLU C 1 117 ? 117.547 201.956 13.006 1.00 24.27 116 GLU C N 1
ATOM 5766 C CA . GLU C 1 117 ? 118.017 203.196 12.403 1.00 29.31 116 GLU C CA 1
ATOM 5767 C C . GLU C 1 117 ? 119.451 203.093 11.887 1.00 29.39 116 GLU C C 1
ATOM 5768 O O . GLU C 1 117 ? 119.834 203.878 11.015 1.00 29.86 116 GLU C O 1
ATOM 5772 N N . LYS C 1 118 ? 120.250 202.137 12.369 1.00 25.81 117 LYS C N 1
ATOM 5773 C CA . LYS C 1 118 ? 121.602 201.967 11.841 1.00 25.13 117 LYS C CA 1
ATOM 5774 C C . LYS C 1 118 ? 121.643 201.057 10.616 1.00 27.39 117 LYS C C 1
ATOM 5775 O O . LYS C 1 118 ? 122.420 201.314 9.683 1.00 28.38 117 LYS C O 1
ATOM 5794 N N . VAL C 1 119 ? 120.858 199.971 10.617 1.00 21.97 118 VAL C N 1
ATOM 5795 C CA . VAL C 1 119 ? 120.935 198.985 9.540 1.00 24.23 118 VAL C CA 1
ATOM 5796 C C . VAL C 1 119 ? 120.108 199.364 8.324 1.00 22.08 118 VAL C C 1
ATOM 5797 O O . VAL C 1 119 ? 120.325 198.788 7.251 1.00 21.55 118 VAL C O 1
ATOM 5810 N N . ALA C 1 120 ? 119.202 200.343 8.436 1.00 24.20 119 ALA C N 1
ATOM 5811 C CA . ALA C 1 120 ? 118.280 200.628 7.334 1.00 22.10 119 ALA C CA 1
ATOM 5812 C C . ALA C 1 120 ? 119.019 201.030 6.067 1.00 21.17 119 ALA C C 1
ATOM 5813 O O . ALA C 1 120 ? 118.625 200.641 4.959 1.00 22.26 119 ALA C O 1
ATOM 5820 N N . ALA C 1 121 ? 120.091 201.822 6.193 1.00 24.18 120 ALA C N 1
ATOM 5821 C CA . ALA C 1 121 ? 120.765 202.339 4.998 1.00 28.93 120 ALA C CA 1
ATOM 5822 C C . ALA C 1 121 ? 121.298 201.217 4.104 1.00 24.44 120 ALA C C 1
ATOM 5823 O O . ALA C 1 121 ? 121.134 201.247 2.875 1.00 23.57 120 ALA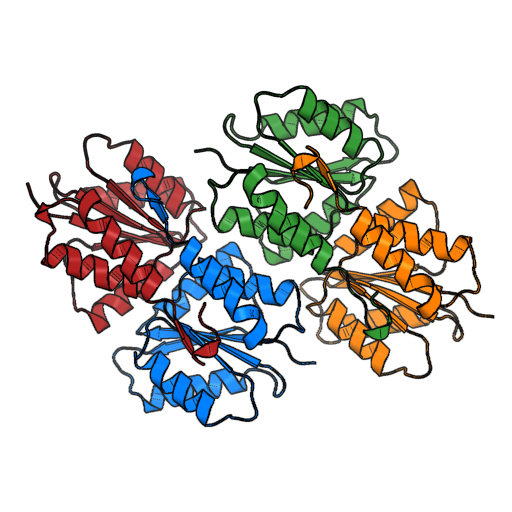 C O 1
ATOM 5830 N N . ASN C 1 122 ? 121.994 200.241 4.695 1.00 21.67 121 ASN C N 1
ATOM 5831 C CA . ASN C 1 122 ? 122.516 199.121 3.916 1.00 21.83 121 ASN C CA 1
ATOM 5832 C C . ASN C 1 122 ? 121.399 198.278 3.308 1.00 20.55 121 ASN C C 1
ATOM 5833 O O . ASN C 1 122 ? 121.567 197.724 2.212 1.00 22.23 121 ASN C O 1
ATOM 5840 N N . ILE C 1 123 ? 120.321 198.043 4.074 1.00 20.92 122 ILE C N 1
ATOM 5841 C CA . ILE C 1 123 ? 119.190 197.245 3.582 1.00 18.97 122 ILE C CA 1
ATOM 5842 C C . ILE C 1 123 ? 118.574 197.895 2.344 1.00 20.99 122 ILE C C 1
ATOM 5843 O O . ILE C 1 123 ? 118.337 197.229 1.324 1.00 20.10 122 ILE C O 1
ATOM 5859 N N . ILE C 1 124 ? 118.323 199.205 2.408 1.00 20.41 123 ILE C N 1
ATOM 5860 C CA . ILE C 1 124 ? 117.784 199.935 1.259 1.00 21.80 123 ILE C CA 1
ATOM 5861 C C . ILE C 1 124 ? 118.747 199.870 0.077 1.00 20.38 123 ILE C C 1
ATOM 5862 O O . ILE C 1 124 ? 118.339 199.670 -1.075 1.00 19.86 123 ILE C O 1
ATOM 5878 N N . LYS C 1 125 ? 120.039 200.060 0.336 1.00 21.00 124 LYS C N 1
ATOM 5879 C CA . LYS C 1 125 ? 121.019 200.076 -0.745 1.00 22.14 124 LYS C CA 1
ATOM 5880 C C . LYS C 1 125 ? 121.039 198.749 -1.506 1.00 19.96 124 LYS C C 1
ATOM 5881 O O . LYS C 1 125 ? 121.014 198.722 -2.749 1.00 19.86 124 LYS C O 1
ATOM 5900 N N . GLU C 1 126 ? 121.108 197.621 -0.783 1.00 17.70 125 GLU C N 1
ATOM 5901 C CA . GLU C 1 126 ? 121.153 196.337 -1.465 1.00 19.04 125 GLU C CA 1
ATOM 5902 C C . GLU C 1 126 ? 119.849 196.067 -2.206 1.00 20.63 125 GLU C C 1
ATOM 5903 O O . GLU C 1 126 ? 119.868 195.489 -3.295 1.00 18.11 125 GLU C O 1
ATOM 5915 N N . ALA C 1 127 ? 118.706 196.469 -1.627 1.00 20.41 126 ALA C N 1
ATOM 5916 C CA . ALA C 1 127 ? 117.413 196.273 -2.294 1.00 17.87 126 ALA C CA 1
ATOM 5917 C C . ALA C 1 127 ? 117.363 196.998 -3.629 1.00 19.93 126 ALA C C 1
ATOM 5918 O O . ALA C 1 127 ? 116.959 196.419 -4.643 1.00 18.27 126 ALA C O 1
ATOM 5925 N N . LYS C 1 128 ? 117.782 198.271 -3.652 1.00 19.75 127 LYS C N 1
ATOM 5926 C CA . LYS C 1 128 ? 117.820 199.038 -4.900 1.00 20.71 127 LYS C CA 1
ATOM 5927 C C . LYS C 1 128 ? 118.896 198.510 -5.853 1.00 21.01 127 LYS C C 1
ATOM 5928 O O . LYS C 1 128 ? 118.663 198.372 -7.067 1.00 21.62 127 LYS C O 1
ATOM 5947 N N . ASP C 1 129 ? 120.096 198.233 -5.336 1.00 20.96 128 ASP C N 1
ATOM 5948 C CA . ASP C 1 129 ? 121.197 197.764 -6.188 1.00 22.39 128 ASP C CA 1
ATOM 5949 C C . ASP C 1 129 ? 120.887 196.427 -6.867 1.00 23.05 128 ASP C C 1
ATOM 5950 O O . ASP C 1 129 ? 121.446 196.123 -7.931 1.00 23.43 128 ASP C O 1
ATOM 5959 N N . GLY C 1 130 ? 120.091 195.576 -6.219 1.00 20.27 129 GLY C N 1
ATOM 5960 C CA . GLY C 1 130 ? 119.689 194.280 -6.752 1.00 20.52 129 GLY C CA 1
ATOM 5961 C C . GLY C 1 130 ? 118.796 194.330 -7.986 1.00 19.67 129 GLY C C 1
ATOM 5962 O O . GLY C 1 130 ? 118.581 193.281 -8.624 1.00 21.77 129 GLY C O 1
ATOM 5966 N N . ILE C 1 131 ? 118.277 195.499 -8.327 1.00 20.81 130 ILE C N 1
ATOM 5967 C CA . ILE C 1 131 ? 117.388 195.678 -9.474 1.00 20.72 130 ILE C CA 1
ATOM 5968 C C . ILE C 1 131 ? 118.231 196.143 -10.664 1.00 26.26 130 ILE C C 1
ATOM 5969 O O . ILE C 1 131 ? 118.672 197.296 -10.715 1.00 22.82 130 ILE C O 1
ATOM 5985 N N . LYS C 1 132 ? 118.457 195.251 -11.633 1.00 24.59 131 LYS C N 1
ATOM 5986 C CA . LYS C 1 132 ? 119.158 195.638 -12.853 1.00 23.18 131 LYS C CA 1
ATOM 5987 C C . LYS C 1 132 ? 118.768 194.698 -13.985 1.00 23.48 131 LYS C C 1
ATOM 5988 O O . LYS C 1 132 ? 118.070 193.696 -13.793 1.00 21.82 131 LYS C O 1
ATOM 6007 N N . ALA C 1 133 ? 119.179 195.079 -15.183 1.00 22.61 132 ALA C N 1
ATOM 6008 C CA . ALA C 1 133 ? 118.639 194.474 -16.384 1.00 22.72 132 ALA C CA 1
ATOM 6009 C C . ALA C 1 133 ? 119.715 193.813 -17.225 1.00 23.72 132 ALA C C 1
ATOM 6010 O O . ALA C 1 133 ? 120.893 194.219 -17.228 1.00 21.94 132 ALA C O 1
ATOM 6017 N N . LEU C 1 134 ? 119.274 192.812 -17.975 1.00 20.83 133 LEU C N 1
ATOM 6018 C CA . LEU C 1 134 ? 120.065 192.221 -19.040 1.00 25.36 133 LEU C CA 1
ATOM 6019 C C . LEU C 1 134 ? 119.170 192.257 -20.275 1.00 30.61 133 LEU C C 1
ATOM 6020 O O . LEU C 1 134 ? 117.989 191.874 -20.188 1.00 25.99 133 LEU C O 1
ATOM 6036 N N . PRO C 1 135 ? 119.661 192.734 -21.435 1.00 29.16 134 PRO C N 1
ATOM 6037 C CA . PRO C 1 135 ? 121.024 193.210 -21.682 1.00 31.31 134 PRO C CA 1
ATOM 6038 C C . PRO C 1 135 ? 121.335 194.555 -21.005 1.00 33.83 134 PRO C C 1
ATOM 6039 O O . PRO C 1 135 ? 120.446 195.355 -20.709 1.00 28.97 134 PRO C O 1
ATOM 6050 N N . GLU C 1 136 ? 122.622 194.790 -20.743 1.00 34.11 135 GLU C N 1
ATOM 6051 C CA . GLU C 1 136 ? 123.025 195.904 -19.889 1.00 37.00 135 GLU C CA 1
ATOM 6052 C C . GLU C 1 136 ? 122.632 197.252 -20.473 1.00 37.57 135 GLU C C 1
ATOM 6053 O O . GLU C 1 136 ? 122.442 198.205 -19.710 1.00 34.86 135 GLU C O 1
ATOM 6059 N N . GLU C 1 137 ? 122.473 197.345 -21.800 1.00 37.32 136 GLU C N 1
ATOM 6060 C CA . GLU C 1 137 ? 122.020 198.595 -22.416 1.00 47.77 136 GLU C CA 1
ATOM 6061 C C . GLU C 1 137 ? 120.694 199.073 -21.843 1.00 46.55 136 GLU C C 1
ATOM 6062 O O . GLU C 1 137 ? 120.382 200.267 -21.921 1.00 47.60 136 GLU C O 1
ATOM 6068 N N . LEU C 1 138 ? 119.887 198.164 -21.290 1.00 41.38 137 LEU C N 1
ATOM 6069 C CA . LEU C 1 138 ? 118.560 198.545 -20.820 1.00 34.96 137 LEU C CA 1
ATOM 6070 C C . LEU C 1 138 ? 118.593 199.340 -19.523 1.00 37.25 137 LEU C C 1
ATOM 6071 O O . LEU C 1 138 ? 117.582 199.953 -19.166 1.00 38.44 137 LEU C O 1
ATOM 6076 N N . ASN C 1 139 ? 119.694 199.315 -18.807 1.00 37.37 138 ASN C N 1
ATOM 6077 C CA . ASN C 1 139 ? 119.833 200.039 -17.552 1.00 49.81 138 ASN C CA 1
ATOM 6078 C C . ASN C 1 139 ? 119.995 201.541 -17.803 1.00 65.42 138 ASN C C 1
ATOM 6079 O O . ASN C 1 139 ? 120.634 201.952 -18.776 1.00 58.30 138 ASN C O 1
ATOM 6084 N N . PRO C 1 140 ? 119.452 202.385 -16.911 1.00 76.75 139 PRO C N 1
ATOM 6085 C CA . PRO C 1 140 ? 119.375 203.847 -17.050 1.00 86.37 139 PRO C CA 1
ATOM 6086 C C . PRO C 1 140 ? 120.729 204.555 -17.082 1.00 88.44 139 PRO C C 1
ATOM 6087 O O . PRO C 1 140 ? 121.708 204.026 -16.558 1.00 92.95 139 PRO C O 1
ATOM 6091 N N . MET D 1 1 ? 143.987 188.376 42.755 1.00 82.01 0 MET D N 1
ATOM 6092 C CA . MET D 1 1 ? 145.149 187.579 42.239 1.00 82.21 0 MET D CA 1
ATOM 6093 C C . MET D 1 1 ? 144.907 186.890 40.892 1.00 83.52 0 MET D C 1
ATOM 6094 O O . MET D 1 1 ? 143.891 186.216 40.701 1.00 93.00 0 MET D O 1
ATOM 6110 N N . GLY D 1 2 ? 145.836 187.062 39.953 1.00 63.31 1 GLY D N 1
ATOM 6111 C CA . GLY D 1 2 ? 146.127 185.957 39.068 1.00 59.74 1 GLY D CA 1
ATOM 6112 C C . GLY D 1 2 ? 146.010 186.019 37.554 1.00 48.04 1 GLY D C 1
ATOM 6113 O O . GLY D 1 2 ? 146.592 186.865 36.849 1.00 39.17 1 GLY D O 1
ATOM 6117 N N . SER D 1 3 ? 145.277 185.028 37.065 1.00 40.89 2 SER D N 1
ATOM 6118 C CA . SER D 1 3 ? 145.367 184.521 35.712 1.00 37.56 2 SER D CA 1
ATOM 6119 C C . SER D 1 3 ? 144.075 184.806 34.954 1.00 33.20 2 SER D C 1
ATOM 6120 O O . SER D 1 3 ? 143.129 185.387 35.487 1.00 33.67 2 SER D O 1
ATOM 6128 N N . ILE D 1 4 ? 144.054 184.361 33.704 1.00 31.38 3 ILE D N 1
ATOM 6129 C CA . ILE D 1 4 ? 142.922 184.564 32.802 1.00 29.55 3 ILE D CA 1
ATOM 6130 C C . ILE D 1 4 ? 142.587 183.216 32.192 1.00 28.49 3 ILE D C 1
ATOM 6131 O O . ILE D 1 4 ? 143.453 182.577 31.586 1.00 29.11 3 ILE D O 1
ATOM 6147 N N . GLY D 1 5 ? 141.338 182.773 32.362 1.00 26.95 4 GLY D N 1
ATOM 6148 C CA . GLY D 1 5 ? 140.840 181.600 31.665 1.00 25.72 4 GLY D CA 1
ATOM 6149 C C . GLY D 1 5 ? 140.197 182.015 30.342 1.00 25.21 4 GLY D C 1
ATOM 6150 O O . GLY D 1 5 ? 139.469 182.995 30.284 1.00 27.38 4 GLY D O 1
ATOM 6154 N N . ILE D 1 6 ? 140.485 181.262 29.278 1.00 25.06 5 ILE D N 1
ATOM 6155 C CA . ILE D 1 6 ? 139.978 181.572 27.938 1.00 21.63 5 ILE D CA 1
ATOM 6156 C C . ILE D 1 6 ? 138.927 180.538 27.566 1.00 23.39 5 ILE D C 1
ATOM 6157 O O . ILE D 1 6 ? 139.156 179.328 27.701 1.00 26.69 5 ILE D O 1
ATOM 6173 N N . ILE D 1 7 ? 137.782 181.011 27.079 1.00 24.54 6 ILE D N 1
ATOM 6174 C CA . ILE D 1 7 ? 136.736 180.143 26.538 1.00 20.59 6 ILE D CA 1
ATOM 6175 C C . ILE D 1 7 ? 136.593 180.465 25.056 1.00 21.02 6 ILE D C 1
ATOM 6176 O O . ILE D 1 7 ? 136.262 181.598 24.713 1.00 22.68 6 ILE D O 1
ATOM 6192 N N . ILE D 1 8 ? 136.822 179.477 24.189 1.00 22.58 7 ILE D N 1
ATOM 6193 C CA . ILE D 1 8 ? 136.615 179.625 22.747 1.00 22.28 7 ILE D CA 1
ATOM 6194 C C . ILE D 1 8 ? 135.234 179.059 22.437 1.00 22.56 7 ILE D C 1
ATOM 6195 O O . ILE D 1 8 ? 134.973 177.882 22.730 1.00 24.98 7 ILE D O 1
ATOM 6211 N N . ALA D 1 9 ? 134.354 179.874 21.818 1.00 22.06 8 ALA D N 1
ATOM 6212 C CA . ALA D 1 9 ? 132.936 179.517 21.671 1.00 25.12 8 ALA D CA 1
ATOM 6213 C C . ALA D 1 9 ? 132.411 179.762 20.266 1.00 22.56 8 ALA D C 1
ATOM 6214 O O . ALA D 1 9 ? 132.651 180.831 19.695 1.00 22.76 8 ALA D O 1
ATOM 6221 N N . SER D 1 10 ? 131.620 178.812 19.758 1.00 23.82 9 SER D N 1
ATOM 6222 C CA . SER D 1 10 ? 131.117 178.917 18.389 1.00 23.54 9 SER D CA 1
ATOM 6223 C C . SER D 1 10 ? 129.853 178.087 18.164 1.00 28.93 9 SER D C 1
ATOM 6224 O O . SER D 1 10 ? 129.582 177.102 18.865 1.00 26.54 9 SER D O 1
ATOM 6232 N N . HIS D 1 11 ? 129.107 178.486 17.129 1.00 26.43 10 HIS D N 1
ATOM 6233 C CA . HIS D 1 11 ? 128.264 177.547 16.398 1.00 25.06 10 HIS D CA 1
ATOM 6234 C C . HIS D 1 11 ? 129.146 176.449 15.815 1.00 27.25 10 HIS D C 1
ATOM 6235 O O . HIS D 1 11 ? 130.167 176.734 15.173 1.00 28.39 10 HIS D O 1
ATOM 6249 N N . GLY D 1 12 ? 128.744 175.181 15.997 1.00 27.16 11 GLY D N 1
ATOM 6250 C CA . GLY D 1 12 ? 129.462 174.076 15.356 1.00 29.41 11 GLY D CA 1
ATOM 6251 C C . GLY D 1 12 ? 130.868 173.875 15.913 1.00 32.46 11 GLY D C 1
ATOM 6252 O O . GLY D 1 12 ? 131.243 174.413 16.959 1.00 27.80 11 GLY D O 1
ATOM 6256 N N . GLU D 1 13 ? 131.655 173.088 15.176 1.00 28.15 12 GLU D N 1
ATOM 6257 C CA . GLU D 1 13 ? 132.978 172.656 15.624 1.00 34.10 12 GLU D CA 1
ATOM 6258 C C . GLU D 1 13 ? 134.077 173.685 15.362 1.00 26.58 12 GLU D C 1
ATOM 6259 O O . GLU D 1 13 ? 135.243 173.397 15.647 1.00 32.00 12 GLU D O 1
ATOM 6271 N N . PHE D 1 14 ? 133.743 174.853 14.822 1.00 27.75 13 PHE D N 1
ATOM 6272 C CA . PHE D 1 14 ? 134.711 175.940 14.640 1.00 24.78 13 PHE D CA 1
ATOM 6273 C C . PHE D 1 14 ? 135.658 176.080 15.849 1.00 23.82 13 PHE D C 1
ATOM 6274 O O . 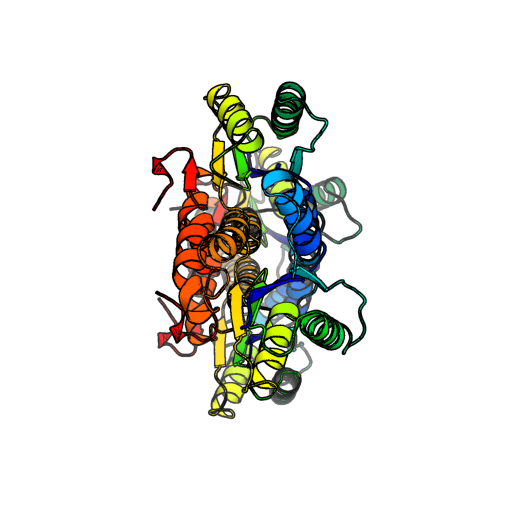PHE D 1 14 ? 136.893 175.991 15.704 1.00 25.94 13 PHE D O 1
ATOM 6291 N N . ALA D 1 15 ? 135.105 176.234 17.063 1.00 25.45 14 ALA D N 1
ATOM 6292 C CA . ALA D 1 15 ? 135.944 176.535 18.228 1.00 23.60 14 ALA D CA 1
ATOM 6293 C C . ALA D 1 15 ? 136.949 175.419 18.500 1.00 25.83 14 ALA D C 1
ATOM 6294 O O . ALA D 1 15 ? 138.112 175.684 18.838 1.00 25.76 14 ALA D O 1
ATOM 6301 N N . ALA D 1 16 ? 136.530 174.159 18.340 1.00 28.12 15 ALA D N 1
ATOM 6302 C CA . ALA D 1 16 ? 137.458 173.039 18.480 1.00 26.96 15 ALA D CA 1
ATOM 6303 C C . ALA D 1 16 ? 138.542 173.052 17.399 1.00 28.99 15 ALA D C 1
ATOM 6304 O O . ALA D 1 16 ? 139.717 172.778 17.681 1.00 28.99 15 ALA D O 1
ATOM 6311 N N . GLY D 1 17 ? 138.164 173.326 16.151 1.00 26.12 16 GLY D N 1
ATOM 6312 C CA . GLY D 1 17 ? 139.144 173.310 15.072 1.00 28.74 16 GLY D CA 1
ATOM 6313 C C . GLY D 1 17 ? 140.188 174.405 15.201 1.00 26.18 16 GLY D C 1
ATOM 6314 O O . GLY D 1 17 ? 141.369 174.180 14.915 1.00 27.38 16 GLY D O 1
ATOM 6318 N N . ILE D 1 18 ? 139.771 175.616 15.597 1.00 26.81 17 ILE D N 1
ATOM 6319 C CA . ILE D 1 18 ? 140.745 176.694 15.727 1.00 27.22 17 ILE D CA 1
ATOM 6320 C C . ILE D 1 18 ? 141.567 176.486 16.991 1.00 26.40 17 ILE D C 1
ATOM 6321 O O . ILE D 1 18 ? 142.729 176.901 17.055 1.00 26.32 17 ILE D O 1
ATOM 6337 N N . HIS D 1 19 ? 141.006 175.821 18.009 1.00 25.96 18 HIS D N 1
ATOM 6338 C CA . HIS D 1 19 ? 141.835 175.425 19.140 1.00 27.92 18 HIS D CA 1
ATOM 6339 C C . HIS D 1 19 ? 142.986 174.534 18.667 1.00 29.40 18 HIS D C 1
ATOM 6340 O O . HIS D 1 19 ? 144.133 174.726 19.079 1.00 30.15 18 HIS D O 1
ATOM 6354 N N . GLN D 1 20 ? 142.712 173.603 17.742 1.00 28.62 19 GLN D N 1
ATOM 6355 C CA . GLN D 1 20 ? 143.781 172.819 17.116 1.00 30.36 19 GLN D CA 1
ATOM 6356 C C . GLN D 1 20 ? 144.781 173.691 16.343 1.00 34.81 19 GLN D C 1
ATOM 6357 O O . GLN D 1 20 ? 145.998 173.514 16.475 1.00 31.90 19 GLN D O 1
ATOM 6371 N N . SER D 1 21 ? 144.296 174.596 15.484 1.00 30.22 20 SER D N 1
ATOM 6372 C CA . SER D 1 21 ? 145.192 175.543 14.814 1.00 25.40 20 SER D CA 1
ATOM 6373 C C . SER D 1 21 ? 146.155 176.166 15.811 1.00 30.70 20 SER D C 1
ATOM 6374 O O . SER D 1 21 ? 147.370 176.226 15.579 1.00 29.70 20 SER D O 1
ATOM 6382 N N . GLY D 1 22 ? 145.612 176.660 16.927 1.00 30.20 21 GLY D N 1
ATOM 6383 C CA . GLY D 1 22 ? 146.438 177.307 17.931 1.00 29.26 21 GLY D CA 1
ATOM 6384 C C . GLY D 1 22 ? 147.463 176.380 18.555 1.00 31.84 21 GLY D C 1
ATOM 6385 O O . GLY D 1 22 ? 148.573 176.799 18.872 1.00 33.73 21 GLY D O 1
ATOM 6389 N N . SER D 1 23 ? 147.114 175.112 18.752 1.00 30.80 22 SER D N 1
ATOM 6390 C CA . SER D 1 23 ? 148.086 174.221 19.380 1.00 36.00 22 SER D CA 1
ATOM 6391 C C . SER D 1 23 ? 149.196 173.828 18.406 1.00 35.68 22 SER D C 1
ATOM 6392 O O . SER D 1 23 ? 150.305 173.520 18.848 1.00 37.44 22 SER D O 1
ATOM 6400 N N . MET D 1 24 ? 148.937 173.872 17.097 1.00 33.51 23 MET D N 1
ATOM 6401 C CA . MET D 1 24 ? 149.984 173.628 16.108 1.00 33.92 23 MET D CA 1
ATOM 6402 C C . MET D 1 24 ? 150.949 174.807 16.015 1.00 41.33 23 MET D C 1
ATOM 6403 O O . MET D 1 24 ? 152.165 174.609 15.892 1.00 35.72 23 MET D O 1
ATOM 6417 N N . ILE D 1 25 ? 150.411 176.037 16.019 1.00 35.44 24 ILE D N 1
ATOM 6418 C CA . ILE D 1 25 ? 151.195 177.247 15.770 1.00 39.06 24 ILE D CA 1
ATOM 6419 C C . ILE D 1 25 ? 151.876 177.715 17.049 1.00 39.19 24 ILE D C 1
ATOM 6420 O O . ILE D 1 25 ? 153.002 178.227 17.013 1.00 38.88 24 ILE D O 1
ATOM 6436 N N . PHE D 1 26 ? 151.177 177.583 18.179 1.00 37.73 25 PHE D N 1
ATOM 6437 C CA . PHE D 1 26 ? 151.594 178.121 19.467 1.00 42.17 25 PHE D CA 1
ATOM 6438 C C . PHE D 1 26 ? 151.979 177.042 20.475 1.00 38.15 25 PHE D C 1
ATOM 6439 O O . PHE D 1 26 ? 152.737 177.332 21.406 1.00 45.72 25 PHE D O 1
ATOM 6456 N N . GLY D 1 27 ? 151.491 175.816 20.322 1.00 40.83 26 GLY D N 1
ATOM 6457 C CA . GLY D 1 27 ? 151.741 174.771 21.294 1.00 41.20 26 GLY D CA 1
ATOM 6458 C C . GLY D 1 27 ? 150.666 174.715 22.369 1.00 46.38 26 GLY D C 1
ATOM 6459 O O . GLY D 1 27 ? 149.804 175.589 22.487 1.00 44.40 26 GLY D O 1
ATOM 6463 N N . GLU D 1 28 ? 150.723 173.652 23.174 1.00 46.13 27 GLU D N 1
ATOM 6464 C CA . GLU D 1 28 ? 149.697 173.429 24.191 1.00 46.45 27 GLU D CA 1
ATOM 6465 C C . GLU D 1 28 ? 149.601 174.620 25.145 1.00 45.34 27 GLU D C 1
ATOM 6466 O O . GLU D 1 28 ? 150.573 175.350 25.364 1.00 44.74 27 GLU D O 1
ATOM 6478 N N . GLN D 1 29 ? 148.411 174.786 25.745 1.00 44.58 28 GLN D N 1
ATOM 6479 C CA . GLN D 1 29 ? 148.081 175.925 26.596 1.00 36.78 28 GLN D CA 1
ATOM 6480 C C . GLN D 1 29 ? 147.194 175.467 27.749 1.00 33.29 28 GLN D C 1
ATOM 6481 O O . GLN D 1 29 ? 146.300 174.641 27.554 1.00 41.50 28 GLN D O 1
ATOM 6495 N N . GLU D 1 30 ? 147.417 176.032 28.938 1.00 34.35 29 GLU D N 1
ATOM 6496 C CA . GLU D 1 30 ? 146.588 175.776 30.117 1.00 39.65 29 GLU D CA 1
ATOM 6497 C C . GLU D 1 30 ? 145.387 176.718 30.144 1.00 34.26 29 GLU D C 1
ATOM 6498 O O . GLU D 1 30 ? 145.395 177.787 29.538 1.00 31.28 29 GLU D O 1
ATOM 6510 N N . LYS D 1 31 ? 144.367 176.329 30.909 1.00 33.16 30 LYS D N 1
ATOM 6511 C CA . LYS D 1 31 ? 143.207 177.179 31.175 1.00 34.13 30 LYS D CA 1
ATOM 6512 C C . LYS D 1 31 ? 142.590 177.680 29.872 1.00 26.85 30 LYS D C 1
ATOM 6513 O O . LYS D 1 31 ? 142.383 178.874 29.677 1.00 26.51 30 LYS D 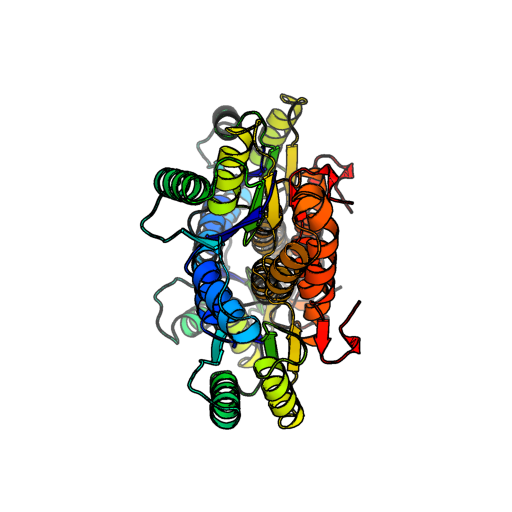O 1
ATOM 6532 N N . VAL D 1 32 ? 142.353 176.754 28.960 1.00 32.64 31 VAL D N 1
ATOM 6533 C CA . VAL D 1 32 ? 141.581 177.029 27.759 1.00 31.32 31 VAL D CA 1
ATOM 6534 C C . VAL D 1 32 ? 140.460 176.008 27.710 1.00 31.79 31 VAL D C 1
ATOM 6535 O O . VAL D 1 32 ? 140.713 174.801 27.797 1.00 33.39 31 VAL D O 1
ATOM 6548 N N . GLN D 1 33 ? 139.227 176.501 27.587 1.00 29.21 32 GLN D N 1
ATOM 6549 C CA . GLN D 1 33 ? 138.019 175.701 27.440 1.00 26.73 32 GLN D CA 1
ATOM 6550 C C . GLN D 1 33 ? 137.381 175.945 26.077 1.00 26.51 32 GLN D C 1
ATOM 6551 O O . GLN D 1 33 ? 137.371 177.077 25.597 1.00 29.95 32 GLN D O 1
ATOM 6565 N N . VAL D 1 34 ? 136.829 174.885 25.479 1.00 30.33 33 VAL D N 1
ATOM 6566 C CA . VAL D 1 34 ? 136.167 174.931 24.172 1.00 26.47 33 VAL D CA 1
ATOM 6567 C C . VAL D 1 34 ? 134.675 174.661 24.369 1.00 30.72 33 VAL D C 1
ATOM 6568 O O . VAL D 1 34 ? 134.291 173.653 24.978 1.00 28.40 33 VAL D O 1
ATOM 6581 N N . VAL D 1 35 ? 133.837 175.559 23.865 1.00 27.09 34 VAL D N 1
ATOM 6582 C CA . VAL D 1 35 ? 132.372 175.417 23.928 1.00 28.76 34 VAL D CA 1
ATOM 6583 C C . VAL D 1 35 ? 131.825 175.413 22.506 1.00 31.28 34 VAL D C 1
ATOM 6584 O O . VAL D 1 35 ? 131.819 176.450 21.826 1.00 29.59 34 VAL D O 1
ATOM 6597 N N . THR D 1 36 ? 131.342 174.257 22.060 1.00 31.25 35 THR D N 1
ATOM 6598 C CA . THR D 1 36 ? 130.716 174.136 20.755 1.00 33.72 35 THR D CA 1
ATOM 6599 C C . THR D 1 36 ? 129.202 174.008 20.921 1.00 36.63 35 THR D C 1
ATOM 6600 O O . THR D 1 36 ? 128.702 173.510 21.934 1.00 40.27 35 THR D O 1
ATOM 6611 N N . PHE D 1 37 ? 128.471 174.497 19.928 1.00 33.98 36 PHE D N 1
ATOM 6612 C CA . PHE D 1 37 ? 127.012 174.480 19.930 1.00 34.38 36 PHE D CA 1
ATOM 6613 C C . PHE D 1 37 ? 126.563 173.659 18.728 1.00 38.06 36 PHE D C 1
ATOM 6614 O O . PHE D 1 37 ? 126.672 174.112 17.582 1.00 36.92 36 PHE D O 1
ATOM 6631 N N . MET D 1 38 ? 126.080 172.453 18.973 1.00 43.28 37 MET D N 1
ATOM 6632 C CA . MET D 1 38 ? 125.802 171.524 17.889 1.00 45.05 37 MET D CA 1
ATOM 6633 C C . MET D 1 38 ? 124.318 171.475 17.559 1.00 42.02 37 MET D C 1
ATOM 6634 O O . MET D 1 38 ? 123.468 171.926 18.331 1.00 39.04 37 MET D O 1
ATOM 6648 N N . PRO D 1 39 ? 123.969 170.919 16.397 1.00 45.26 38 PRO D N 1
ATOM 6649 C CA . PRO D 1 39 ? 122.575 170.996 15.926 1.00 43.80 38 PRO D CA 1
ATOM 6650 C C . PRO D 1 39 ? 121.567 170.309 16.836 1.00 38.23 38 PRO D C 1
ATOM 6651 O O . PRO D 1 39 ? 120.410 170.734 16.879 1.00 41.79 38 PRO D O 1
ATOM 6662 N N . ASN D 1 40 ? 121.954 169.252 17.555 1.00 41.38 39 ASN D N 1
ATOM 6663 C CA . ASN D 1 40 ? 121.025 168.561 18.449 1.00 48.67 39 ASN D CA 1
ATOM 6664 C C . ASN D 1 40 ? 120.963 169.185 19.843 1.00 48.09 39 ASN D C 1
ATOM 6665 O O . ASN D 1 40 ? 120.660 168.470 20.810 1.00 47.59 39 ASN D O 1
ATOM 6676 N N . GLU D 1 41 ? 121.193 170.507 19.964 1.00 49.37 40 GLU D N 1
ATOM 6677 C CA . GLU D 1 41 ? 121.329 171.183 21.255 1.00 42.17 40 GLU D CA 1
ATOM 6678 C C . GLU D 1 41 ? 120.464 172.430 21.317 1.00 37.63 40 GLU D C 1
ATOM 6679 O O . GLU D 1 41 ? 120.170 173.059 20.298 1.00 42.69 40 GLU D O 1
ATOM 6691 N N . GLY D 1 42 ? 120.093 172.802 22.543 1.00 38.24 41 GLY D N 1
ATOM 6692 C CA . GLY D 1 42 ? 119.331 173.997 22.789 1.00 36.39 41 GLY D CA 1
ATOM 6693 C C . GLY D 1 42 ? 120.053 174.981 23.703 1.00 35.48 41 GLY D C 1
ATOM 6694 O O . GLY D 1 42 ? 121.152 174.715 24.201 1.00 32.42 41 GLY D O 1
ATOM 6698 N N . PRO D 1 43 ? 119.443 176.142 23.939 1.00 35.06 42 PRO D N 1
ATOM 6699 C CA . PRO D 1 43 ? 120.121 177.174 24.737 1.00 35.23 42 PRO D CA 1
ATOM 6700 C C . PRO D 1 43 ? 120.457 176.739 26.140 1.00 38.07 42 PRO D C 1
ATOM 6701 O O . PRO D 1 43 ? 121.452 177.215 26.699 1.00 34.51 42 PRO D O 1
ATOM 6712 N N . ASP D 1 44 ? 119.668 175.854 26.739 1.00 37.33 43 ASP D N 1
ATOM 6713 C CA . ASP D 1 44 ? 119.974 175.465 28.106 1.00 36.27 43 ASP D CA 1
ATOM 6714 C C . ASP D 1 44 ? 121.117 174.472 28.179 1.00 35.28 43 ASP D C 1
ATOM 6715 O O . ASP D 1 44 ? 121.851 174.472 29.174 1.00 34.07 43 ASP D O 1
ATOM 6724 N N . ASP D 1 45 ? 121.294 173.622 27.156 1.00 35.41 44 ASP D N 1
ATOM 6725 C CA . ASP D 1 45 ? 122.512 172.822 27.078 1.00 35.39 44 ASP D CA 1
ATOM 6726 C C . ASP D 1 45 ? 123.734 173.728 26.990 1.00 36.14 44 ASP D C 1
ATOM 6727 O O . ASP D 1 45 ? 124.775 173.446 27.594 1.00 34.12 44 ASP D O 1
ATOM 6736 N N . LEU D 1 46 ? 123.626 174.817 26.235 1.00 32.80 45 LEU D N 1
ATOM 6737 C CA . LEU D 1 46 ? 124.759 175.726 26.066 1.00 32.75 45 LEU D CA 1
ATOM 6738 C C . LEU D 1 46 ? 125.060 176.495 27.351 1.00 31.92 45 LEU D C 1
ATOM 6739 O O . LEU D 1 46 ? 126.231 176.673 27.725 1.00 30.61 45 LEU D O 1
ATOM 6755 N N . TYR D 1 47 ? 124.016 176.989 28.020 1.00 30.44 46 TYR D N 1
ATOM 6756 C CA . TYR D 1 47 ? 124.162 177.585 29.348 1.00 29.67 46 TYR D CA 1
ATOM 6757 C C . TYR D 1 47 ? 124.951 176.685 30.297 1.00 30.22 46 TYR D C 1
ATOM 6758 O O . TYR D 1 47 ? 125.832 177.158 31.024 1.00 30.55 46 TYR D O 1
ATOM 6776 N N . ALA D 1 48 ? 124.651 175.384 30.305 1.00 31.81 47 ALA D N 1
ATOM 6777 C CA . ALA D 1 48 ? 125.372 174.449 31.166 1.00 35.06 47 ALA D CA 1
ATOM 6778 C C . ALA D 1 48 ? 126.845 174.349 30.783 1.00 34.84 47 ALA D C 1
ATOM 6779 O O . ALA D 1 48 ? 127.724 174.294 31.655 1.00 32.62 47 ALA D O 1
ATOM 6786 N N . LYS D 1 49 ? 127.128 174.256 29.483 1.00 31.20 48 LYS D N 1
ATOM 6787 C CA . LYS D 1 49 ? 128.512 174.197 29.019 1.00 31.47 48 LYS D CA 1
ATOM 6788 C C . LYS D 1 49 ? 129.306 175.418 29.468 1.00 29.93 48 LYS D C 1
ATOM 6789 O O . LYS D 1 49 ? 130.480 175.297 29.839 1.00 31.55 48 LYS D O 1
ATOM 6808 N N . PHE D 1 50 ? 128.704 176.610 29.412 1.00 29.78 49 PHE D N 1
ATOM 6809 C CA . PHE D 1 50 ? 129.438 177.804 29.824 1.00 30.41 49 PHE D CA 1
ATOM 6810 C C . PHE D 1 50 ? 129.708 177.791 31.327 1.00 33.53 49 PHE D C 1
ATOM 6811 O O . PHE D 1 50 ? 130.831 178.083 31.770 1.00 30.40 49 PHE D O 1
ATOM 6828 N N . ASN D 1 51 ? 128.693 177.470 32.133 1.00 30.89 50 ASN D N 1
ATOM 6829 C CA . ASN D 1 51 ? 128.908 177.399 33.578 1.00 30.62 50 ASN D CA 1
ATOM 6830 C C . ASN D 1 51 ? 129.956 176.355 33.926 1.00 26.92 50 ASN D C 1
ATOM 6831 O O . ASN D 1 51 ? 130.804 176.581 34.798 1.00 33.53 50 ASN D O 1
ATOM 6842 N N . ASN D 1 52 ? 129.932 175.214 33.242 1.00 32.24 51 ASN D N 1
ATOM 6843 C CA . ASN D 1 52 ? 130.940 174.185 33.466 1.00 36.93 51 ASN D CA 1
ATOM 6844 C C . ASN D 1 52 ? 132.335 174.631 33.031 1.00 36.85 51 ASN D C 1
ATOM 6845 O O . ASN D 1 52 ? 133.327 174.249 33.665 1.00 29.54 51 ASN D O 1
ATOM 6856 N N . ALA D 1 53 ? 132.436 175.432 31.965 1.00 30.16 52 ALA D N 1
ATOM 6857 C CA . ALA D 1 53 ? 133.734 175.965 31.543 1.00 29.82 52 ALA D CA 1
ATOM 6858 C C . ALA D 1 53 ? 134.296 176.952 32.568 1.00 32.53 52 ALA D C 1
ATOM 6859 O O . ALA D 1 53 ? 135.485 176.892 32.921 1.00 29.94 52 ALA D O 1
ATOM 6866 N N . VAL D 1 54 ? 133.462 177.867 33.059 1.00 30.12 53 VAL D N 1
ATOM 6867 C CA . VAL D 1 54 ? 133.910 178.835 34.061 1.00 31.44 53 VAL D CA 1
ATOM 6868 C C . VAL D 1 54 ? 134.339 178.130 35.349 1.00 37.05 53 VAL D C 1
ATOM 6869 O O . VAL D 1 54 ? 135.299 178.549 36.004 1.00 32.67 53 VAL D O 1
ATOM 6882 N N . ALA D 1 55 ? 133.623 177.071 35.748 1.00 36.83 54 ALA D N 1
ATOM 6883 C CA . ALA D 1 55 ? 133.958 176.366 36.992 1.00 38.69 54 ALA D CA 1
ATOM 6884 C C . ALA D 1 55 ? 135.256 175.572 36.882 1.00 39.34 54 ALA D C 1
ATOM 6885 O O . ALA D 1 55 ? 135.826 175.190 37.913 1.00 41.15 54 ALA D O 1
ATOM 6892 N N . ALA D 1 56 ? 135.742 175.318 35.664 1.00 34.63 55 ALA D N 1
ATOM 6893 C CA . ALA D 1 56 ? 137.024 174.646 35.463 1.00 36.36 55 ALA D CA 1
ATOM 6894 C C . ALA D 1 56 ? 138.224 175.547 35.747 1.00 36.25 55 ALA D C 1
ATOM 6895 O O . ALA D 1 56 ? 139.344 175.044 35.887 1.00 41.04 55 ALA D O 1
ATOM 6902 N N . PHE D 1 57 ? 138.032 176.853 35.804 1.00 35.47 56 PHE D N 1
ATOM 6903 C CA . PHE D 1 57 ? 139.101 177.762 36.173 1.00 34.72 56 PHE D CA 1
ATOM 6904 C C . PHE D 1 57 ? 139.111 177.940 37.694 1.00 41.19 56 PHE D C 1
ATOM 6905 O O . PHE D 1 57 ? 138.171 177.567 38.399 1.00 36.59 56 PHE D O 1
ATOM 6922 N N . ASP D 1 58 ? 140.184 178.532 38.205 1.00 40.52 57 ASP D N 1
ATOM 6923 C CA . ASP D 1 58 ? 140.215 178.849 39.624 1.00 40.93 57 ASP D CA 1
ATOM 6924 C C . ASP D 1 58 ? 139.297 180.032 39.910 1.00 43.04 57 ASP D C 1
ATOM 6925 O O . ASP D 1 58 ? 139.044 180.876 39.049 1.00 37.94 57 ASP D O 1
ATOM 6934 N N . ALA D 1 59 ? 138.782 180.089 41.140 1.00 36.01 58 ALA D N 1
ATOM 6935 C CA . ALA D 1 59 ? 137.793 181.109 41.471 1.00 42.06 58 ALA D CA 1
ATOM 6936 C C . ALA D 1 59 ? 138.332 182.521 41.277 1.00 37.65 58 ALA D C 1
ATOM 6937 O O . ALA D 1 59 ? 137.551 183.454 41.056 1.00 42.51 58 ALA D O 1
ATOM 6944 N N . GLU D 1 60 ? 139.648 182.709 41.356 1.00 37.63 59 GLU D N 1
ATOM 6945 C CA . GLU D 1 60 ? 140.221 184.045 41.246 1.00 43.94 59 GLU D CA 1
ATOM 6946 C C . GLU D 1 60 ? 140.447 184.479 39.794 1.00 39.14 59 GLU D C 1
ATOM 6947 O O . GLU D 1 60 ? 140.544 185.678 39.535 1.00 36.26 59 GLU D O 1
ATOM 6959 N N . ASP D 1 61 ? 140.504 183.534 38.856 1.00 38.78 60 ASP D N 1
ATOM 6960 C CA . ASP D 1 61 ? 140.775 183.837 37.451 1.00 34.04 60 ASP D CA 1
ATOM 6961 C C . ASP D 1 61 ? 139.709 184.743 36.837 1.00 38.06 60 ASP D C 1
ATOM 6962 O O . ASP D 1 61 ? 138.508 184.552 37.060 1.00 35.08 60 ASP D O 1
ATOM 6971 N N . GLU D 1 62 ? 140.152 185.724 36.033 1.00 30.38 61 GLU D N 1
ATOM 6972 C CA . GLU D 1 62 ? 139.250 186.479 35.165 1.00 31.26 61 GLU D CA 1
ATOM 6973 C C . GLU D 1 62 ? 139.004 185.687 33.867 1.00 27.32 61 GLU D C 1
ATOM 6974 O O . GLU D 1 62 ? 139.761 184.771 33.510 1.00 25.28 61 GLU D O 1
ATOM 6986 N N . VAL D 1 63 ? 137.912 186.015 33.160 1.00 24.81 62 VAL D N 1
ATOM 6987 C CA . VAL D 1 63 ? 137.434 185.164 32.072 1.00 23.70 62 VAL D CA 1
ATOM 6988 C C . VAL D 1 63 ? 137.378 185.958 30.768 1.00 21.82 62 VAL D C 1
ATOM 6989 O O . VAL D 1 63 ? 136.785 187.039 30.718 1.00 22.74 62 VAL D O 1
ATOM 7002 N N . LEU D 1 64 ? 137.977 185.390 29.715 1.00 24.22 63 LEU D N 1
ATOM 7003 C CA . LEU D 1 64 ? 137.974 185.966 28.369 1.00 23.46 63 LEU D CA 1
ATOM 7004 C C . LEU D 1 64 ? 137.260 184.997 27.437 1.00 21.54 63 LEU D C 1
ATOM 7005 O O . LEU D 1 64 ? 137.733 183.869 27.222 1.00 21.74 63 LEU D O 1
ATOM 7021 N N . VAL D 1 65 ? 136.125 185.430 26.887 1.00 20.31 64 VAL D N 1
ATOM 7022 C CA . VAL D 1 65 ? 135.393 184.643 25.902 1.00 22.37 64 VAL D CA 1
ATOM 7023 C C . VAL D 1 65 ? 135.713 185.188 24.519 1.00 21.51 64 VAL D C 1
ATOM 7024 O O . VAL D 1 65 ? 135.474 186.371 24.240 1.00 18.06 64 VAL D O 1
ATOM 7037 N N . LEU D 1 66 ? 136.196 184.309 23.653 1.00 22.53 65 LEU D N 1
ATOM 7038 C CA . LEU D 1 66 ? 136.446 184.622 22.248 1.00 21.54 65 LEU D CA 1
ATOM 7039 C C . LEU D 1 66 ? 135.344 183.917 21.459 1.00 19.70 65 LEU D C 1
ATOM 7040 O O . LEU D 1 66 ? 135.341 182.692 21.370 1.00 21.68 65 LEU D O 1
ATOM 7056 N N . ALA D 1 67 ? 134.403 184.682 20.916 1.00 21.03 66 ALA D N 1
ATOM 7057 C CA . ALA D 1 67 ? 133.194 184.116 20.327 1.00 21.35 66 ALA D CA 1
ATOM 7058 C C . ALA D 1 67 ? 133.164 184.323 18.818 1.00 22.39 66 ALA D C 1
ATOM 7059 O O . ALA D 1 67 ? 133.684 185.319 18.302 1.00 19.94 66 ALA D O 1
ATOM 7066 N N . ASP D 1 68 ? 132.491 183.403 18.126 1.00 22.25 67 ASP D N 1
ATOM 7067 C CA . ASP D 1 68 ? 132.452 183.459 16.664 1.00 22.66 67 ASP D CA 1
ATOM 7068 C C . ASP D 1 68 ? 131.822 184.760 16.149 1.00 20.84 67 ASP D C 1
ATOM 7069 O O . ASP D 1 68 ? 132.363 185.385 15.226 1.00 21.68 67 ASP D O 1
ATOM 7078 N N . LEU D 1 69 ? 130.718 185.210 16.752 1.00 22.10 68 LEU D N 1
ATOM 7079 C CA . LEU D 1 69 ? 129.826 186.196 16.152 1.00 20.30 68 LEU D CA 1
ATOM 7080 C C . LEU D 1 69 ? 129.024 186.910 17.229 1.00 20.99 68 LEU D C 1
ATOM 7081 O O . LEU D 1 69 ? 128.669 186.292 18.238 1.00 22.71 68 LEU D O 1
ATOM 7097 N N . TRP D 1 70 ? 128.742 188.198 17.020 1.00 23.01 69 TRP D N 1
ATOM 7098 C CA . TRP D 1 70 ? 127.838 188.959 17.899 1.00 22.58 69 TRP D CA 1
ATOM 7099 C C . TRP D 1 70 ? 126.370 188.724 17.500 1.00 22.75 69 TRP D C 1
ATOM 7100 O O . TRP D 1 70 ? 125.639 189.639 17.111 1.00 25.25 69 TRP D O 1
ATOM 7121 N N . SER D 1 71 ? 125.955 187.469 17.618 1.00 24.46 70 SER D N 1
ATOM 7122 C CA . SER D 1 71 ? 124.573 187.034 17.429 1.00 26.62 70 SER D CA 1
ATOM 7123 C C . SER D 1 71 ? 124.497 185.537 17.725 1.00 23.68 70 SER D C 1
ATOM 7124 O O . SER D 1 71 ? 125.509 184.824 17.709 1.00 29.55 70 SER D O 1
ATOM 7132 N N . GLY D 1 72 ? 123.270 185.056 18.015 1.00 26.71 71 GLY D N 1
ATOM 7133 C CA . GLY D 1 72 ? 123.062 183.634 18.186 1.00 29.09 71 GLY D CA 1
ATOM 7134 C C . GLY D 1 72 ? 123.263 183.143 19.619 1.00 26.86 71 GLY D C 1
ATOM 7135 O O . GLY D 1 72 ? 123.654 183.876 20.538 1.00 29.92 71 GLY D O 1
ATOM 7139 N N . SER D 1 73 ? 123.018 181.863 19.798 1.00 28.18 72 SER D N 1
ATOM 7140 C CA . SER D 1 73 ? 122.973 181.324 21.157 1.00 29.78 72 SER D CA 1
ATOM 7141 C C . SER D 1 73 ? 124.342 181.325 21.844 1.00 27.97 72 SER D C 1
ATOM 7142 O O . SER D 1 73 ? 124.403 181.643 23.042 1.00 27.13 72 SER D O 1
ATOM 7150 N N . PRO D 1 74 ? 125.454 180.973 21.167 1.00 25.60 73 PRO D N 1
ATOM 7151 C CA . PRO D 1 74 ? 126.748 181.003 21.891 1.00 26.85 73 PRO D CA 1
ATOM 7152 C C . PRO D 1 74 ? 127.041 182.363 22.509 1.00 23.85 73 PRO D C 1
ATOM 7153 O O . PRO D 1 74 ? 127.307 182.442 23.719 1.00 25.87 73 PRO D O 1
ATOM 7164 N N . PHE D 1 75 ? 126.957 183.444 21.722 1.00 21.68 74 PHE D N 1
ATOM 7165 C CA . PHE D 1 75 ? 127.123 184.798 22.251 1.00 21.35 74 PHE D CA 1
ATOM 7166 C C . PHE D 1 75 ? 126.090 185.151 23.331 1.00 30.43 74 PHE D C 1
ATOM 7167 O O . PHE D 1 75 ? 126.431 185.763 24.358 1.00 25.22 74 PHE D O 1
ATOM 7184 N N . ASN D 1 76 ? 124.804 184.840 23.096 1.00 28.18 75 ASN D N 1
ATOM 7185 C CA . ASN D 1 76 ? 123.779 185.254 24.060 1.00 25.75 75 ASN D CA 1
ATOM 7186 C C . ASN D 1 76 ? 123.980 184.563 25.408 1.00 22.73 75 ASN D C 1
ATOM 7187 O O . ASN D 1 76 ? 123.816 185.194 26.461 1.00 26.20 75 ASN D O 1
ATOM 7198 N N . GLN D 1 77 ? 124.318 183.266 25.397 1.00 24.61 76 GLN D N 1
ATOM 7199 C CA . GLN D 1 77 ? 124.507 182.544 26.656 1.00 24.10 76 GLN D CA 1
ATOM 7200 C C . GLN D 1 77 ? 125.811 182.949 27.345 1.00 28.89 76 GLN D C 1
ATOM 7201 O O . GLN D 1 77 ? 125.857 183.029 28.580 1.00 25.40 76 GLN D O 1
ATOM 7215 N N . ALA D 1 78 ? 126.862 183.275 26.583 1.00 26.58 77 ALA D N 1
ATOM 7216 C CA . ALA D 1 78 ? 128.061 183.823 27.211 1.00 26.22 77 ALA D CA 1
ATOM 7217 C C . ALA D 1 78 ? 127.749 185.137 27.916 1.00 24.77 77 ALA D C 1
ATOM 7218 O O . ALA D 1 78 ? 128.184 185.357 29.054 1.00 25.35 77 ALA D O 1
ATOM 7225 N N . SER D 1 79 ? 126.958 186.012 27.274 1.00 26.39 78 SER D N 1
ATOM 7226 C CA . SER D 1 79 ? 126.581 187.287 27.875 1.00 24.63 78 SER D CA 1
ATOM 7227 C C . SER D 1 79 ? 125.710 187.088 29.111 1.00 27.15 78 SER D C 1
ATOM 7228 O O . SER D 1 79 ? 125.790 187.866 30.070 1.00 28.96 78 SER D O 1
ATOM 7236 N N . ARG D 1 80 ? 124.825 186.098 29.070 1.00 28.09 79 ARG D N 1
ATOM 7237 C CA . ARG D 1 80 ? 124.019 185.760 30.244 1.00 27.77 79 ARG D CA 1
ATOM 7238 C C . ARG D 1 80 ? 124.903 185.325 31.415 1.00 28.87 79 ARG D C 1
ATOM 7239 O O . ARG D 1 80 ? 124.775 185.840 32.536 1.00 30.87 79 ARG D O 1
ATOM 7260 N N . VAL D 1 81 ? 125.808 184.371 31.177 1.00 25.99 80 VAL D N 1
ATOM 7261 C CA . VAL D 1 81 ? 126.682 183.899 32.252 1.00 28.60 80 VAL D CA 1
ATOM 7262 C C . VAL D 1 81 ? 127.542 185.036 32.792 1.00 30.43 80 VAL D C 1
ATOM 7263 O O . VAL D 1 81 ? 127.731 185.153 34.009 1.00 32.67 80 VAL D O 1
ATOM 7276 N N . MET D 1 82 ? 128.080 185.887 31.907 1.00 28.18 81 MET D N 1
ATOM 7277 C CA . MET D 1 82 ? 128.782 187.106 32.340 1.00 30.34 81 MET D CA 1
ATOM 7278 C C . MET D 1 82 ? 127.928 187.952 33.285 1.00 35.11 81 MET D C 1
ATOM 7279 O O . MET D 1 82 ? 128.394 188.381 34.347 1.00 30.98 81 MET D O 1
ATOM 7293 N N . GLY D 1 83 ? 126.681 188.229 32.902 1.00 29.42 82 GLY D N 1
ATOM 7294 C CA . GLY D 1 83 ? 125.826 189.072 33.717 1.00 30.71 82 GLY D CA 1
ATOM 7295 C C . GLY D 1 83 ? 125.377 188.425 35.010 1.00 32.49 82 GLY D C 1
ATOM 7296 O O . GLY D 1 83 ? 125.037 189.133 35.961 1.00 37.21 82 GLY D O 1
ATOM 7300 N N . GLU D 1 84 ? 125.375 187.101 35.076 1.00 34.04 83 GLU D N 1
ATOM 7301 C CA . GLU D 1 84 ? 125.010 186.414 36.305 1.00 33.99 83 GLU D CA 1
ATOM 7302 C C . GLU D 1 84 ? 126.164 186.320 37.299 1.00 39.93 83 GLU D C 1
ATOM 7303 O O . GLU D 1 84 ? 125.953 185.820 38.406 1.00 42.92 83 GLU D O 1
ATOM 7315 N N . ASN D 1 85 ? 127.367 186.784 36.946 1.00 37.57 84 ASN D N 1
ATOM 7316 C CA . ASN D 1 85 ? 128.558 186.628 37.788 1.00 34.86 84 ASN D CA 1
ATOM 7317 C C . ASN D 1 85 ? 129.268 187.969 37.921 1.00 40.04 84 ASN D C 1
ATOM 7318 O O . ASN D 1 85 ? 130.447 188.113 37.576 1.00 41.37 84 ASN D O 1
ATOM 7329 N N . PRO D 1 86 ? 128.563 188.985 38.421 1.00 40.10 85 PRO D N 1
ATOM 7330 C CA . PRO D 1 86 ? 129.121 190.349 38.452 1.00 40.76 85 PRO D CA 1
ATOM 7331 C C . PRO D 1 86 ? 130.313 190.531 39.382 1.00 41.37 85 PRO D C 1
ATOM 7332 O O . PRO D 1 86 ? 130.971 191.576 39.302 1.00 43.48 85 PRO D O 1
ATOM 7343 N N . GLU D 1 87 ? 130.606 189.569 40.257 1.00 43.06 86 GLU D N 1
ATOM 7344 C CA . GLU D 1 87 ? 131.787 189.632 41.109 1.00 42.66 86 GLU D CA 1
ATOM 7345 C C . GLU D 1 87 ? 133.036 189.107 40.408 1.00 46.95 86 GLU D C 1
ATOM 7346 O O . GLU D 1 87 ? 134.099 189.017 41.035 1.00 46.87 86 GLU D O 1
ATOM 7350 N N . ARG D 1 88 ? 132.928 188.759 39.129 1.00 43.60 87 ARG D N 1
ATOM 7351 C CA . ARG D 1 88 ? 134.018 188.188 38.355 1.00 38.28 87 ARG D CA 1
ATOM 7352 C C . ARG D 1 88 ? 134.214 189.044 37.111 1.00 40.52 87 ARG D C 1
ATOM 7353 O O . ARG D 1 88 ? 133.239 189.391 36.437 1.00 35.59 87 ARG D O 1
ATOM 7374 N N . LYS D 1 89 ? 135.458 189.427 36.837 1.00 33.82 88 LYS D N 1
ATOM 7375 C CA . LYS D 1 89 ? 135.747 190.233 35.657 1.00 35.61 88 LYS D CA 1
ATOM 7376 C C . LYS D 1 89 ? 135.674 189.359 34.408 1.00 30.74 88 LYS D C 1
ATOM 7377 O O . LYS D 1 89 ? 136.268 188.272 34.367 1.00 28.11 88 LYS D O 1
ATOM 7385 N N . PHE D 1 90 ? 134.929 189.842 33.399 1.00 28.29 89 PHE D N 1
ATOM 7386 C CA . PHE D 1 90 ? 134.671 189.155 32.137 1.00 29.76 89 PHE D CA 1
ATOM 7387 C C . PHE D 1 90 ? 134.950 190.110 30.983 1.00 27.77 89 PHE D C 1
ATOM 7388 O O . PHE D 1 90 ? 134.696 191.314 31.082 1.00 28.10 89 PHE D O 1
ATOM 7405 N N . ALA D 1 91 ? 135.412 189.562 29.865 1.00 26.81 90 ALA D N 1
ATOM 7406 C CA . ALA D 1 91 ? 135.321 190.255 28.587 1.00 26.23 90 ALA D CA 1
ATOM 7407 C C . ALA D 1 91 ? 134.904 189.250 27.525 1.00 24.91 90 ALA D C 1
ATOM 7408 O O . ALA D 1 91 ? 135.285 188.076 27.585 1.00 23.94 90 ALA D O 1
ATOM 7415 N N . ILE D 1 92 ? 134.081 189.698 26.582 1.00 22.93 91 ILE D N 1
ATOM 7416 C CA . ILE D 1 92 ? 133.699 188.897 25.418 1.00 24.58 91 ILE D CA 1
ATOM 7417 C C . ILE D 1 92 ? 134.167 189.627 24.169 1.00 24.21 91 ILE D C 1
ATOM 7418 O O . ILE D 1 92 ? 133.854 190.803 23.987 1.00 24.58 91 ILE D O 1
ATOM 7434 N N . ILE D 1 93 ? 134.916 188.937 23.302 1.00 21.76 92 ILE D N 1
ATOM 7435 C CA . ILE D 1 93 ? 135.334 189.503 22.014 1.00 21.52 92 ILE D CA 1
ATOM 7436 C C . ILE D 1 93 ? 134.745 188.640 20.905 1.00 20.26 92 ILE D C 1
ATOM 7437 O O . ILE D 1 93 ? 134.943 187.419 20.891 1.00 20.57 92 ILE D O 1
ATOM 7453 N N . THR D 1 94 ? 134.044 189.279 19.959 1.00 20.15 93 THR D N 1
ATOM 7454 C CA . THR D 1 94 ? 133.408 188.594 18.840 1.00 20.21 93 THR D CA 1
ATOM 7455 C C . THR D 1 94 ? 134.296 188.656 17.597 1.00 18.29 93 THR D C 1
ATOM 7456 O O . THR D 1 94 ? 135.271 189.409 17.529 1.00 19.55 93 THR D O 1
ATOM 7467 N N . GLY D 1 95 ? 133.963 187.836 16.613 1.00 21.21 94 GLY D N 1
ATOM 7468 C CA . GLY D 1 95 ? 134.739 187.816 15.383 1.00 19.69 94 GLY D CA 1
ATOM 7469 C C . GLY D 1 95 ? 136.005 186.993 15.444 1.00 19.61 94 GLY D C 1
ATOM 7470 O O . GLY D 1 95 ? 136.958 187.270 14.698 1.00 20.61 94 GLY D O 1
ATOM 7474 N N . LEU D 1 96 ? 136.037 186.000 16.335 1.00 22.19 95 LEU D N 1
ATOM 7475 C CA . LEU D 1 96 ? 137.105 185.008 16.505 1.00 19.37 95 LEU D CA 1
ATOM 7476 C C . LEU D 1 96 ? 137.849 184.650 15.229 1.00 22.54 95 LEU D C 1
ATOM 7477 O O . LEU D 1 96 ? 137.244 184.145 14.266 1.00 17.68 95 LEU D O 1
ATOM 7493 N N . ASN D 1 97 ? 139.163 184.908 15.211 1.00 18.40 96 ASN D N 1
ATOM 7494 C CA . ASN D 1 97 ? 140.050 184.470 14.137 1.00 18.70 96 ASN D CA 1
ATOM 7495 C C . ASN D 1 97 ? 141.396 184.038 14.739 1.00 23.32 96 ASN D C 1
ATOM 7496 O O . ASN D 1 97 ? 141.614 184.092 15.961 1.00 20.06 96 ASN D O 1
ATOM 7507 N N . LEU D 1 98 ? 142.296 183.537 13.882 1.00 20.72 97 LEU D N 1
ATOM 7508 C CA . LEU D 1 98 ? 143.524 182.955 14.425 1.00 19.64 97 LEU D CA 1
ATOM 7509 C C . LEU D 1 98 ? 144.465 184.035 14.939 1.00 21.50 97 LEU D C 1
ATOM 7510 O O . LEU D 1 98 ? 145.033 183.857 16.025 1.00 24.41 97 LEU D O 1
ATOM 7526 N N . PRO D 1 99 ? 144.635 185.173 14.260 1.00 21.26 98 PRO D N 1
ATOM 7527 C CA . PRO D 1 99 ? 145.399 186.264 14.900 1.00 19.95 98 PRO D CA 1
ATOM 7528 C C . PRO D 1 99 ? 144.882 186.641 16.288 1.00 21.81 98 PRO D C 1
ATOM 7529 O O . PRO D 1 99 ? 145.679 186.922 17.199 1.00 20.86 98 PRO D O 1
ATOM 7540 N N . MET D 1 100 ? 143.556 186.669 16.477 1.00 20.98 99 MET D N 1
ATOM 7541 C CA . MET D 1 100 ? 142.993 186.952 17.797 1.00 19.23 99 MET D CA 1
ATOM 7542 C C . MET D 1 100 ? 143.454 185.940 18.837 1.00 19.76 99 MET D C 1
ATOM 7543 O O . MET D 1 100 ? 143.807 186.306 19.978 1.00 20.93 99 MET D O 1
ATOM 7557 N N . LEU D 1 101 ? 143.425 184.665 18.479 1.00 19.22 100 LEU D N 1
ATOM 7558 C CA . LEU D 1 101 ? 143.771 183.621 19.442 1.00 21.25 100 LEU D CA 1
ATOM 7559 C C . LEU D 1 101 ? 145.259 183.679 19.786 1.00 24.03 100 LEU D C 1
ATOM 7560 O O . LEU D 1 101 ? 145.645 183.586 20.963 1.00 22.43 100 LEU D O 1
ATOM 7576 N N . ILE D 1 102 ? 146.113 183.805 18.764 1.00 21.23 101 ILE D N 1
ATOM 7577 C CA . ILE D 1 102 ? 147.545 184.003 19.000 1.00 23.37 101 ILE D CA 1
ATOM 7578 C C . ILE D 1 102 ? 147.784 185.187 19.928 1.00 21.56 101 ILE D C 1
ATOM 7579 O O . ILE D 1 102 ? 148.549 185.091 20.898 1.00 23.24 101 ILE D O 1
ATOM 7595 N N . GLN D 1 103 ? 147.155 186.339 19.646 1.00 20.62 102 GLN D N 1
ATOM 7596 C CA . GLN D 1 103 ? 147.393 187.498 20.493 1.00 20.01 102 GLN D CA 1
ATOM 7597 C C . GLN D 1 103 ? 146.856 187.293 21.896 1.00 22.61 102 GLN D C 1
ATOM 7598 O O . GLN D 1 103 ? 147.424 187.835 22.858 1.00 23.19 102 GLN D O 1
ATOM 7612 N N . ALA D 1 104 ? 145.768 186.529 22.045 1.00 23.14 103 ALA D N 1
ATOM 7613 C CA . ALA D 1 104 ? 145.245 186.285 23.387 1.00 21.62 103 ALA D CA 1
ATOM 7614 C C . ALA D 1 104 ? 146.232 185.461 24.208 1.00 21.44 103 ALA D C 1
ATOM 7615 O O . ALA D 1 104 ? 146.454 185.741 25.401 1.00 22.99 103 ALA D O 1
ATOM 7622 N N . TYR D 1 105 ? 146.818 184.428 23.594 1.00 23.33 104 TYR D N 1
ATOM 7623 C CA . TYR D 1 105 ? 147.831 183.636 24.290 1.00 25.84 104 TYR D CA 1
ATOM 7624 C C . TYR D 1 105 ? 149.045 184.487 24.649 1.00 27.30 104 TYR D C 1
ATOM 7625 O O . TYR D 1 105 ? 149.588 184.363 25.763 1.00 25.78 104 TYR D O 1
ATOM 7643 N N . THR D 1 106 ? 149.475 185.372 23.733 1.00 24.65 105 THR D N 1
ATOM 7644 C CA . THR D 1 106 ? 150.627 186.237 23.994 1.00 22.61 105 THR D CA 1
ATOM 7645 C C . THR D 1 106 ? 150.335 187.252 25.103 1.00 26.48 105 THR D C 1
ATOM 7646 O O . THR D 1 106 ? 151.177 187.475 25.986 1.00 23.26 105 THR D O 1
ATOM 7657 N N . GLU D 1 107 ? 149.168 187.904 25.063 1.00 23.50 106 GLU D N 1
ATOM 7658 C CA . GLU D 1 107 ? 148.812 188.862 26.119 1.00 27.70 106 GLU D CA 1
ATOM 7659 C C . GLU D 1 107 ? 148.763 188.193 27.484 1.00 25.40 106 GLU D C 1
ATOM 7660 O O . GLU D 1 107 ? 149.119 188.818 28.498 1.00 28.23 106 GLU D O 1
ATOM 7672 N N . ARG D 1 108 ? 148.310 186.938 27.546 1.00 25.38 107 ARG D N 1
ATOM 7673 C CA . ARG D 1 108 ? 148.341 186.221 28.820 1.00 26.03 107 ARG D CA 1
ATOM 7674 C C . ARG D 1 108 ? 149.774 186.064 29.311 1.00 35.34 107 ARG D C 1
ATOM 7675 O O . ARG D 1 108 ? 150.073 186.360 30.471 1.00 35.48 107 ARG D O 1
ATOM 7696 N N . LEU D 1 109 ? 150.678 185.586 28.443 1.00 28.31 108 LEU D N 1
ATOM 7697 C CA . LEU D 1 109 ? 152.077 185.452 28.851 1.00 29.27 108 LEU D CA 1
ATOM 7698 C C . LEU D 1 109 ? 152.640 186.778 29.317 1.00 29.08 108 LEU D C 1
ATOM 7699 O O . LEU D 1 109 ? 153.365 186.838 30.320 1.00 31.19 108 LEU D O 1
ATOM 7715 N N . MET D 1 110 ? 152.313 187.853 28.607 1.00 26.11 109 MET D N 1
ATOM 7716 C CA . MET D 1 110 ? 152.964 189.153 28.787 1.00 29.77 109 MET D CA 1
ATOM 7717 C C . MET D 1 110 ? 152.433 189.940 29.977 1.00 34.48 109 MET D C 1
ATOM 7718 O O . MET D 1 110 ? 153.179 190.704 30.592 1.00 27.39 109 MET D O 1
ATOM 7732 N N . ASP D 1 111 ? 151.142 189.837 30.278 1.00 22.27 110 ASP D N 1
ATOM 7733 C CA . ASP D 1 111 ? 150.482 190.898 31.015 1.00 25.44 110 ASP D CA 1
ATOM 7734 C C . ASP D 1 111 ? 149.175 190.417 31.653 1.00 26.87 110 ASP D C 1
ATOM 7735 O O . ASP D 1 111 ? 148.284 191.228 31.911 1.00 25.01 110 ASP D O 1
ATOM 7744 N N . ALA D 1 112 ? 149.067 189.115 31.944 1.00 24.27 111 ALA D N 1
ATOM 7745 C CA . ALA D 1 112 ? 147.832 188.570 32.514 1.00 28.83 111 ALA D CA 1
ATOM 7746 C C . ALA D 1 112 ? 147.416 189.282 33.788 1.00 34.32 111 ALA D C 1
ATOM 7747 O O . ALA D 1 112 ? 146.221 189.396 34.046 1.00 38.78 111 ALA D O 1
ATOM 7754 N N . ALA D 1 113 ? 148.366 189.751 34.612 1.00 25.95 112 ALA D N 1
ATOM 7755 C CA . ALA D 1 113 ? 147.955 190.367 35.878 1.00 23.37 112 ALA D CA 1
ATOM 7756 C C . ALA D 1 113 ? 147.307 191.746 35.707 1.00 26.72 112 ALA D C 1
ATOM 7757 O O . ALA D 1 113 ? 146.745 192.270 36.676 1.00 31.74 112 ALA D O 1
ATOM 7764 N N . ALA D 1 114 ? 147.336 192.341 34.515 1.00 29.88 113 ALA D N 1
ATOM 7765 C CA . ALA D 1 114 ? 146.625 193.595 34.266 1.00 30.37 113 ALA D CA 1
ATOM 7766 C C . ALA D 1 114 ? 145.107 193.426 34.114 1.00 29.67 113 ALA D C 1
ATOM 7767 O O . ALA D 1 114 ? 144.378 194.421 34.164 1.00 28.55 113 ALA D O 1
ATOM 7774 N N . GLY D 1 115 ? 144.612 192.221 33.888 1.00 27.13 114 GLY D N 1
ATOM 7775 C CA . GLY D 1 115 ? 143.176 191.996 33.827 1.00 30.89 114 GLY D CA 1
ATOM 7776 C C . GLY D 1 115 ? 142.671 191.843 32.397 1.00 30.47 114 GLY D C 1
ATOM 7777 O O . GLY D 1 115 ? 143.279 192.321 31.437 1.00 25.83 114 GLY D O 1
ATOM 7781 N N . VAL D 1 116 ? 141.510 191.177 32.254 1.00 28.82 115 VAL D N 1
ATOM 7782 C CA . VAL D 1 116 ? 140.972 190.931 30.912 1.00 26.67 115 VAL D CA 1
ATOM 7783 C C . VAL D 1 116 ? 140.564 192.226 30.252 1.00 25.83 115 VAL D C 1
ATOM 7784 O O . VAL D 1 116 ? 140.686 192.363 29.029 1.00 27.37 115 VAL D O 1
ATOM 7797 N N . GLU D 1 117 ? 140.092 193.209 31.021 1.00 28.51 116 GLU D N 1
ATOM 7798 C CA . GLU D 1 117 ? 139.669 194.461 30.402 1.00 31.26 116 GLU D CA 1
ATOM 7799 C C . GLU D 1 117 ? 140.838 195.235 29.819 1.00 35.22 116 GLU D C 1
ATOM 7800 O O . GLU D 1 117 ? 140.670 195.924 28.812 1.00 33.42 116 GLU D O 1
ATOM 7808 N N . LYS D 1 118 ? 142.019 195.154 30.428 1.00 29.78 117 LYS D N 1
ATOM 7809 C CA . LYS D 1 118 ? 143.176 195.838 29.856 1.00 26.08 117 LYS D CA 1
ATOM 7810 C C . LYS D 1 118 ? 143.695 195.113 28.615 1.00 30.00 117 LYS D C 1
ATOM 7811 O O . LYS D 1 118 ? 143.993 195.751 27.601 1.00 32.86 117 LYS D O 1
ATOM 7830 N N . VAL D 1 119 ? 143.826 193.786 28.667 1.00 26.07 118 VAL D N 1
ATOM 7831 C CA . VAL D 1 119 ? 144.459 193.102 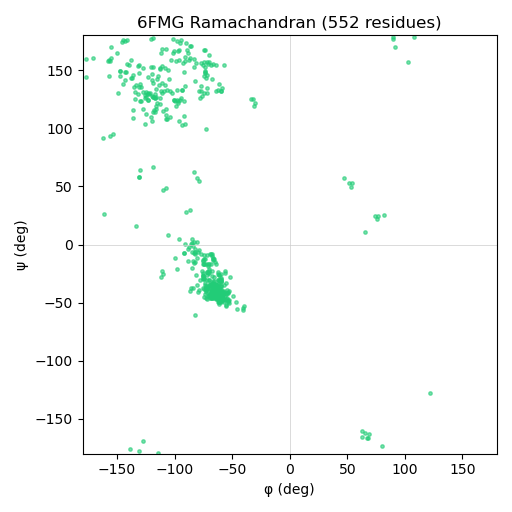27.536 1.00 26.75 118 VAL D CA 1
ATOM 7832 C C . VAL D 1 119 ? 143.560 193.005 26.314 1.00 28.17 118 VAL D C 1
ATOM 7833 O O . VAL D 1 119 ? 144.053 192.694 25.220 1.00 25.54 118 VAL D O 1
ATOM 7846 N N . ALA D 1 120 ? 142.260 193.290 26.452 1.00 29.33 119 ALA D N 1
ATOM 7847 C CA . ALA D 1 120 ? 141.351 193.117 25.322 1.00 27.70 119 ALA D CA 1
ATOM 7848 C C . ALA D 1 120 ? 141.674 194.068 24.172 1.00 25.63 119 ALA D C 1
ATOM 7849 O O . ALA D 1 120 ? 141.549 193.688 23.007 1.00 26.95 119 ALA D O 1
ATOM 7856 N N . ALA D 1 121 ? 142.064 195.312 24.471 1.00 25.06 120 ALA D N 1
ATOM 7857 C CA . ALA D 1 121 ? 142.218 196.314 23.423 1.00 27.94 120 ALA D CA 1
ATOM 7858 C C . ALA D 1 121 ? 143.220 195.864 22.361 1.00 27.29 120 ALA D C 1
ATOM 7859 O O . ALA D 1 121 ? 142.981 196.033 21.155 1.00 26.26 120 ALA D O 1
ATOM 7866 N N . ASN D 1 122 ? 144.340 195.281 22.785 1.00 22.79 121 ASN D N 1
ATOM 7867 C CA . ASN D 1 122 ? 145.347 194.889 21.813 1.00 24.30 121 ASN D CA 1
ATOM 7868 C C . ASN D 1 122 ? 145.022 193.551 21.159 1.00 23.54 121 ASN D C 1
ATOM 7869 O O . ASN D 1 122 ? 145.465 193.290 20.033 1.00 22.62 121 ASN D O 1
ATOM 7880 N N . ILE D 1 123 ? 144.275 192.684 21.838 1.00 20.29 122 ILE D N 1
ATOM 7881 C CA . ILE D 1 123 ? 143.760 191.487 21.172 1.00 18.89 122 ILE D CA 1
ATOM 7882 C C . ILE D 1 123 ? 142.855 191.893 20.003 1.00 22.02 122 ILE D C 1
ATOM 7883 O O . ILE D 1 123 ? 142.9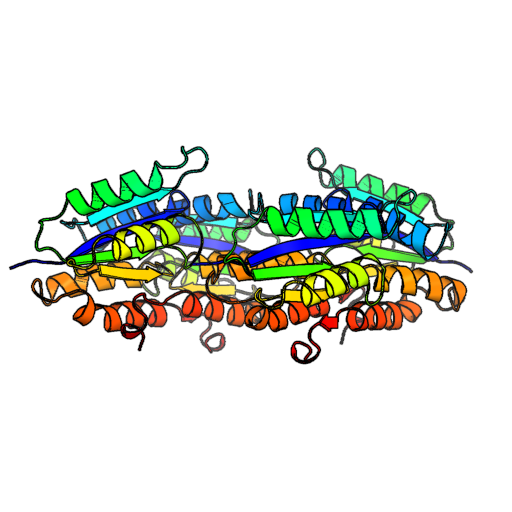47 191.334 18.901 1.00 21.00 122 ILE D O 1
ATOM 7899 N N . ILE D 1 124 ? 141.994 192.887 20.223 1.00 21.63 123 ILE D N 1
ATOM 7900 C CA . ILE D 1 124 ? 141.101 193.374 19.169 1.00 22.58 123 ILE D CA 1
ATOM 7901 C C . ILE D 1 124 ? 141.906 193.929 17.998 1.00 23.90 123 ILE D C 1
ATOM 7902 O O . ILE D 1 124 ? 141.622 193.648 16.822 1.00 22.35 123 ILE D O 1
ATOM 7918 N N . LYS D 1 125 ? 142.921 194.738 18.301 1.00 23.07 124 LYS D N 1
ATOM 7919 C CA . LYS D 1 125 ? 143.705 195.393 17.256 1.00 24.85 124 LYS D CA 1
ATOM 7920 C C . LYS D 1 125 ? 144.412 194.376 16.369 1.00 23.66 124 LYS D C 1
ATOM 7921 O O . LYS D 1 125 ? 144.404 194.492 15.138 1.00 23.67 124 LYS D O 1
ATOM 7940 N N . GLU D 1 126 ? 145.047 193.375 16.973 1.00 21.33 125 GLU D N 1
ATOM 7941 C CA . GLU D 1 126 ? 145.763 192.394 16.164 1.00 22.87 125 GLU D CA 1
ATOM 7942 C C . GLU D 1 126 ? 144.798 191.523 15.370 1.00 21.65 125 GLU D C 1
ATOM 7943 O O . GLU D 1 126 ? 145.109 191.116 14.244 1.00 22.64 125 GLU D O 1
ATOM 7955 N N . ALA D 1 127 ? 143.634 191.200 15.950 1.00 21.01 126 ALA D N 1
ATOM 7956 C CA . ALA D 1 127 ? 142.649 190.416 15.213 1.00 18.90 126 ALA D CA 1
ATOM 7957 C C . ALA D 1 127 ? 142.241 191.139 13.935 1.00 18.71 126 ALA D C 1
ATOM 7958 O O . ALA D 1 127 ? 142.143 190.523 12.864 1.00 21.43 126 ALA D O 1
ATOM 7965 N N . LYS D 1 128 ? 141.995 192.451 14.033 1.00 21.09 127 LYS D N 1
ATOM 7966 C CA . LYS D 1 128 ? 141.613 193.246 12.869 1.00 22.84 127 LYS D CA 1
ATOM 7967 C C . LYS D 1 128 ? 142.778 193.439 11.917 1.00 24.15 127 LYS D C 1
ATOM 7968 O O . LYS D 1 128 ? 142.602 193.329 10.702 1.00 23.77 127 LYS D O 1
ATOM 7987 N N . ASP D 1 129 ? 143.970 193.757 12.451 1.00 21.27 128 ASP D N 1
ATOM 7988 C CA . ASP D 1 129 ? 145.152 193.960 11.615 1.00 23.29 128 ASP D CA 1
ATOM 7989 C C . ASP D 1 129 ? 145.526 192.714 10.831 1.00 22.09 128 ASP D C 1
ATOM 7990 O O . ASP D 1 129 ? 146.171 192.821 9.794 1.00 21.84 128 ASP D O 1
ATOM 7999 N N . GLY D 1 130 ? 145.172 191.523 11.314 1.00 22.15 129 GLY D N 1
ATOM 8000 C CA . GLY D 1 130 ? 145.526 190.318 10.595 1.00 18.57 129 GLY D CA 1
ATOM 8001 C C . GLY D 1 130 ? 144.615 189.969 9.431 1.00 19.46 129 GLY D C 1
ATOM 8002 O O . GLY D 1 130 ? 144.816 188.936 8.772 1.00 19.87 129 GLY D O 1
ATOM 8006 N N . ILE D 1 131 ? 143.628 190.822 9.160 1.00 19.66 130 ILE D N 1
ATOM 8007 C CA . ILE D 1 131 ? 142.741 190.679 7.997 1.00 21.74 130 ILE D CA 1
ATOM 8008 C C . ILE D 1 131 ? 143.339 191.529 6.872 1.00 21.23 130 ILE D C 1
ATOM 8009 O O . ILE D 1 131 ? 143.217 192.761 6.864 1.00 21.95 130 ILE D O 1
ATOM 8025 N N . LYS D 1 132 ? 143.987 190.861 5.925 1.00 22.13 131 LYS D N 1
ATOM 8026 C CA . LYS D 1 132 ? 144.766 191.480 4.854 1.00 25.99 131 LYS D CA 1
ATOM 8027 C C . LYS D 1 132 ? 144.476 190.734 3.563 1.00 24.65 131 LYS D C 1
ATOM 8028 O O . LYS D 1 132 ? 144.096 189.567 3.590 1.00 25.08 131 LYS D O 1
ATOM 8047 N N . ALA D 1 133 ? 144.723 191.375 2.415 1.00 24.92 132 ALA D N 1
ATOM 8048 C CA . ALA D 1 133 ? 144.394 190.753 1.136 1.00 20.88 132 ALA D CA 1
ATOM 8049 C C . ALA D 1 133 ? 145.570 190.738 0.175 1.00 25.37 132 ALA D C 1
ATOM 8050 O O . ALA D 1 133 ? 146.456 191.598 0.214 1.00 26.76 132 ALA D O 1
ATOM 8057 N N . LEU D 1 134 ? 145.550 189.735 -0.693 1.00 26.06 133 LEU D N 1
ATOM 8058 C CA . LEU D 1 134 ? 146.406 189.651 -1.849 1.00 28.69 133 LEU D CA 1
ATOM 8059 C C . LEU D 1 134 ? 145.506 189.528 -3.071 1.00 34.76 133 LEU D C 1
ATOM 8060 O O . LEU D 1 134 ? 144.573 188.710 -3.060 1.00 29.00 133 LEU D O 1
ATOM 8076 N N . PRO D 1 135 ? 145.710 190.330 -4.126 1.00 35.37 134 PRO D N 1
ATOM 8077 C CA . PRO D 1 135 ? 146.767 191.339 -4.288 1.00 38.56 134 PRO D CA 1
ATOM 8078 C C . PRO D 1 135 ? 146.606 192.564 -3.391 1.00 41.40 134 PRO D C 1
ATOM 8079 O O . PRO D 1 135 ? 145.501 192.903 -2.944 1.00 29.25 134 PRO D O 1
ATOM 8090 N N . GLU D 1 136 ? 147.739 193.237 -3.160 1.00 38.54 135 GLU D N 1
ATOM 8091 C CA . GLU D 1 136 ? 147.804 194.285 -2.151 1.00 42.89 135 GLU D CA 1
ATOM 8092 C C . GLU D 1 136 ? 146.833 195.419 -2.435 1.00 41.67 135 GLU D C 1
ATOM 8093 O O . GLU D 1 136 ? 146.359 196.072 -1.497 1.00 41.75 135 GLU D O 1
ATOM 8101 N N . GLU D 1 137 ? 146.534 195.697 -3.703 1.00 46.49 136 GLU D N 1
ATOM 8102 C CA . GLU D 1 137 ? 145.643 196.819 -3.979 1.00 41.48 136 GLU D CA 1
ATOM 8103 C C . GLU D 1 137 ? 144.216 196.593 -3.477 1.00 44.54 136 GLU D C 1
ATOM 8104 O O . GLU D 1 137 ? 143.458 197.565 -3.389 1.00 42.02 136 GLU D O 1
ATOM 8112 N N . LEU D 1 138 ? 143.836 195.368 -3.100 1.00 42.38 137 LEU D N 1
ATOM 8113 C CA . LEU D 1 138 ? 142.490 195.142 -2.578 1.00 46.44 137 LEU D CA 1
ATOM 8114 C C . LEU D 1 138 ? 142.304 195.651 -1.150 1.00 50.19 137 LEU D C 1
ATOM 8115 O O . LEU D 1 138 ? 141.159 195.762 -0.692 1.00 40.66 137 LEU D O 1
ATOM 8120 N N . ASN D 1 139 ? 143.384 195.974 -0.443 1.00 46.03 138 ASN D N 1
ATOM 8121 C CA . ASN D 1 139 ? 143.257 196.477 0.918 1.00 55.62 138 ASN D CA 1
ATOM 8122 C C . ASN D 1 139 ? 142.740 197.916 0.940 1.00 66.57 138 ASN D C 1
ATOM 8123 O O . ASN D 1 139 ? 143.028 198.704 0.037 1.00 60.69 138 ASN D O 1
ATOM 8128 N N . PRO D 1 140 ? 141.971 198.285 1.977 1.00 70.20 139 PRO D N 1
ATOM 8129 C CA . PRO D 1 140 ? 141.543 199.663 2.252 1.00 67.25 139 PRO D CA 1
ATOM 8130 C C . PRO D 1 140 ? 142.714 200.633 2.397 1.00 68.53 139 PRO D C 1
ATOM 8131 O O . PRO D 1 140 ? 143.588 200.391 3.229 1.00 78.79 139 PRO D O 1
#